Protein 8WP5 (pdb70)

Organism: Lycium barbarum (NCBI:txid112863)

Nearest PDB structures (foldseek):
  8wp5-assembly1_A  TM=1.002E+00  e=4.273E-101  Lycium barbarum
  8w53-assembly2_A  TM=9.275E-01  e=5.964E-59  Lycium barbarum
  8w53-assembly1_B  TM=9.296E-01  e=3.981E-58  Lycium barbarum
  7bv3-assembly1_B  TM=9.279E-01  e=1.756E-50  Siraitia grosvenorii
  7bv3-assembly1_A  TM=9.085E-01  e=4.415E-51  Siraitia grosvenorii

InterPro domains:
  IPR002213 UDP-glucuronosyl/U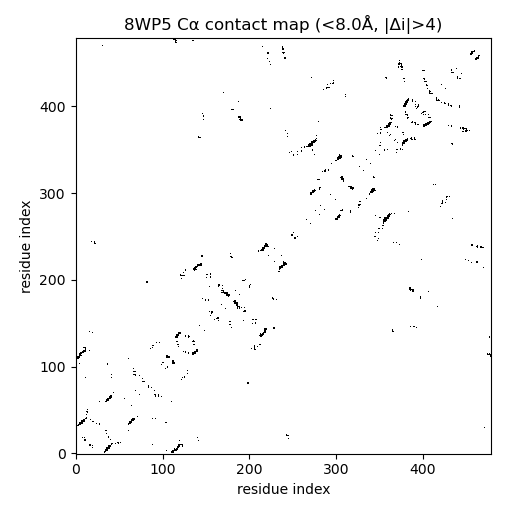DP-glucosyltransferase [PF00201] (250-419)
  IPR002213 UDP-glucuronosyl/UDP-glucosyltransferase [cd03784] (18-489)
  IPR035595 UDP-glycosyltransferase family, conserved site [PS00375] (359-402)
  IPR050481 UDP-glycosyltransferase, plant-type [PTHR48048] (16-488)

Foldseek 3Di:
DAAEEEEEEFQADPVSQVLSVLVQVLLVVQDVRYAYEYEHEYDDPHDPCVVVVVVDDADLRYHYHYQYDDPVQLVVQCPDVQCSRLSRLLSSLVSVLVCVVPVDLPPDPSGHDYFEYEYELSNLVCQVVCVVVPHFYEYEYAAALLVLQVLVQLLCVCPVVVHQLLVLDLAQDFDDTQLFPDTHRSLLFACLSNDPDPNSVSSSVSSVSNQRGQEYEYQAFCVQRVRSQVSDPGPHYQDQDVRADLPCLDVDCPVVCVVLVLLVPADFLFEAEADEDWADAADLVQLAQQLVLVVVLPTAYEHAHFAHAPLVDHDGTHHDPDCVVRYDPCSVVVCVPRYHYHHDHSLLSVLQRRRHAEYEYLQDPNSVRSNLLNLHAYEHDHEHDRSLVSRCCCVVPRLQYFYLDSSYYHDSNVDHPDRHRGSVSVNVRVCLRSPDPCVSVSSVVSVVSNVLNVQQNDPVHRSVVSSVVVVVVSVVSRD

Solvent-accessible surface area: 21083 Å² total; per-residue (Å²): 167,92,38,0,0,0,0,3,0,7,1,9,12,51,36,58,3,46,14,4,9,26,0,0,79,51,0,15,134,67,13,128,100,0,1,0,1,0,0,5,2,33,47,78,126,30,140,30,1,88,82,53,27,90,85,39,96,71,53,131,74,6,62,32,17,69,12,43,29,86,120,174,58,19,69,56,41,137,153,72,177,71,15,87,46,47,41,9,1,85,21,0,52,65,90,0,92,57,6,13,117,113,64,13,24,41,173,61,82,68,109,0,137,22,1,0,0,4,1,10,14,78,0,7,16,0,11,66,4,0,68,132,57,102,25,41,4,1,0,8,2,24,14,1,0,0,8,0,2,0,2,35,34,0,11,29,20,26,76,130,118,151,61,90,0,49,126,23,80,40,26,113,84,104,13,120,4,72,4,10,107,67,68,0,20,1,70,17,4,0,35,32,0,6,40,84,48,68,44,14,62,58,24,0,64,10,0,57,53,0,88,103,10,84,0,0,1,0,1,0,0,42,74,4,2,72,87,4,21,131,38,17,142,97,15,110,16,15,19,0,0,8,6,22,42,97,186,110,35,35,62,81,95,72,104,10,107,73,17,47,160,47,0,94,120,22,68,132,38,19,0,0,0,1,13,9,18,67,57,5,8,10,47,72,107,0,3,93,38,0,2,86,0,3,70,97,28,64,49,80,2,1,3,8,8,36,111,42,34,91,190,65,185,137,92,90,1,46,67,33,138,66,47,153,96,21,16,34,171,28,1,76,151,134,11,121,48,60,2,91,24,23,9,118,7,13,30,31,37,0,1,52,22,93,1,7,2,0,1,1,0,10,0,13,9,68,10,0,1,23,0,1,21,55,12,6,0,0,0,0,2,0,1,40,53,24,5,1,0,1,0,5,2,0,27,106,20,34,20,3,2,6,62,6,59,1,8,7,14,44,62,104,138,79,94,37,75,36,123,58,0,41,4,138,55,1,13,41,2,0,137,84,1,18,30,105,54,86,103,16,102,28,10,95,87,0,77,84,15,99,121,91,3,58,50,2,52,133,142,74,9,35,1,60,54,11,4,18,99,2,2,97,35,1,24,64,45,45,126

Structure (mmCIF, N/CA/C/O backbone):
data_8WP5
#
_entry.id   8WP5
#
_cell.length_a   122.240
_cell.length_b   122.240
_cell.length_c   81.520
_cell.angle_alpha   90.000
_cell.angle_beta   90.000
_cell.angle_gamma   90.000
#
_symmetry.space_group_name_H-M   'P 43 21 2'
#
loop_
_entity.id
_entity.type
_entity.pdbx_description
1 polymer Glycosyltransferase
2 non-polymer "URIDINE-5'-DIPHOSPHATE"
3 non-polymer 'CHLORIDE ION'
4 water water
#
loop_
_atom_site.group_PDB
_atom_site.id
_atom_site.type_symbol
_atom_site.label_atom_id
_atom_site.label_alt_id
_atom_site.label_comp_id
_atom_site.label_asym_id
_atom_site.label_entity_id
_atom_site.label_seq_id
_atom_site.pdbx_PDB_ins_code
_atom_site.Cartn_x
_atom_site.Cartn_y
_atom_site.Cartn_z
_atom_site.occupancy
_atom_site.B_iso_or_equiv
_atom_site.auth_seq_id
_atom_site.auth_comp_id
_atom_site.auth_asym_id
_atom_site.auth_atom_id
_atom_site.pdbx_PDB_model_num
ATOM 1 N N . THR A 1 12 ? -19.13815 36.75668 -54.49436 1.000 106.43365 2 THR A N 1
ATOM 2 C CA . THR A 1 12 ? -19.45312 35.84796 -53.39788 1.000 109.89672 2 THR A CA 1
ATOM 3 C C . THR A 1 12 ? -18.99349 36.43934 -52.06810 1.000 110.21296 2 THR A C 1
ATOM 4 O O . THR A 1 12 ? -17.82341 36.33449 -51.70044 1.000 110.17404 2 THR A O 1
ATOM 8 N N . THR A 1 13 ? -19.93053 37.05461 -51.35098 1.000 105.31671 3 THR A N 1
ATOM 9 C CA . THR A 1 13 ? -19.59668 37.81851 -50.15773 1.000 101.68064 3 THR A CA 1
ATOM 10 C C . THR A 1 13 ? -19.11735 36.90923 -49.02783 1.000 101.67323 3 THR A C 1
ATOM 11 O O . THR A 1 13 ? -19.50153 35.74193 -48.92676 1.000 101.79312 3 THR A O 1
ATOM 15 N N . LYS A 1 14 ? -18.25782 37.46635 -48.17473 1.000 94.21519 4 LYS A N 1
ATOM 16 C CA . LYS A 1 14 ? -17.67115 36.75146 -47.04685 1.000 91.43730 4 LYS A CA 1
ATOM 17 C C . LYS A 1 14 ? -18.08320 37.37675 -45.72023 1.000 89.81971 4 LYS A C 1
ATOM 18 O O . LYS A 1 14 ? -19.06454 38.12576 -45.65274 1.000 93.61538 4 LYS A O 1
ATOM 24 N N . ALA A 1 15 ? -17.32091 37.09342 -44.66615 1.000 83.43650 5 ALA A N 1
ATOM 25 C CA . ALA A 1 15 ? -17.57625 37.63633 -43.33931 1.000 81.62730 5 ALA A CA 1
ATOM 26 C C . ALA A 1 15 ? -16.26128 38.06343 -42.70462 1.000 75.25765 5 ALA A C 1
ATOM 27 O O . ALA A 1 15 ? -15.31125 37.27698 -42.65364 1.000 71.27846 5 ALA A O 1
ATOM 29 N N . GLU A 1 16 ? -16.20878 39.30235 -42.22133 1.000 72.57415 6 GLU A N 1
ATOM 30 C CA . GLU A 1 16 ? -15.02357 39.83317 -41.56168 1.000 75.57984 6 GLU A CA 1
ATOM 31 C C . GLU A 1 16 ? -15.24149 39.84814 -40.05418 1.000 75.75769 6 GLU A C 1
ATOM 32 O O . GLU A 1 16 ? -16.30695 40.25686 -39.57976 1.000 66.57410 6 GLU A O 1
ATOM 38 N N . LEU A 1 17 ? -14.23444 39.40155 -39.30882 1.000 69.88833 7 LEU A N 1
ATOM 39 C CA . LEU A 1 17 ? -14.23843 39.45692 -37.85398 1.000 70.10585 7 LEU A CA 1
ATOM 40 C C . LEU A 1 17 ? -13.19039 40.45867 -37.39078 1.000 65.31398 7 LEU A C 1
ATOM 41 O O . LEU A 1 17 ? -12.02813 40.38344 -37.80430 1.000 67.58269 7 LEU A O 1
ATOM 46 N N . VAL A 1 18 ? -13.60296 41.39386 -36.54136 1.000 63.60815 8 VAL A N 1
ATOM 47 C CA . VAL A 1 18 ? -12.72356 42.43620 -36.02452 1.000 67.31732 8 VAL A CA 1
ATOM 48 C C . VAL A 1 18 ? -12.18470 41.94737 -34.68543 1.000 64.05305 8 VAL A C 1
ATOM 49 O O . VAL A 1 18 ? -12.86290 42.03314 -33.65755 1.000 64.48107 8 VAL A O 1
ATOM 53 N N . PHE A 1 19 ? -10.95809 41.43360 -34.69682 1.000 59.95918 9 PHE A N 1
ATOM 54 C CA . PHE A 1 19 ? -10.31151 40.97868 -33.47419 1.000 59.05782 9 PHE A CA 1
ATOM 55 C C . PHE A 1 19 ? -9.68180 42.16118 -32.74942 1.000 58.42450 9 PHE A C 1
ATOM 56 O O . PHE A 1 19 ? -8.87369 42.89593 -33.32643 1.000 63.19422 9 PHE A O 1
ATOM 64 N N . ILE A 1 20 ? -10.05640 42.34687 -31.48781 1.000 51.78014 10 ILE A N 1
ATOM 65 C CA . ILE A 1 20 ? -9.47813 43.40230 -30.66019 1.000 49.05315 10 ILE A CA 1
ATOM 66 C C . ILE A 1 20 ? -8.88899 42.76683 -29.40627 1.000 49.36392 10 ILE A C 1
ATOM 67 O O . ILE A 1 20 ? -9.57384 42.67033 -28.37706 1.000 50.38251 10 ILE A O 1
ATOM 72 N N . PRO A 1 21 ? -7.64399 42.30413 -29.44702 1.000 53.02864 11 PRO A N 1
ATOM 73 C CA . PRO A 1 21 ? -7.02001 41.76178 -28.23901 1.000 57.42160 11 PRO A CA 1
ATOM 74 C C . PRO A 1 21 ? -6.57721 42.86957 -27.29855 1.000 54.55383 11 PRO A C 1
ATOM 75 O O . PRO A 1 21 ? -6.31700 44.00309 -27.70861 1.000 51.87887 11 PRO A O 1
ATOM 79 N N . SER A 1 22 ? -6.50817 42.52789 -26.01702 1.000 58.38122 12 SER A N 1
ATOM 80 C CA . SER A 1 22 ? -5.95424 43.45681 -25.04650 1.000 58.65456 12 SER A CA 1
ATOM 81 C C . SER A 1 22 ? -4.48962 43.72399 -25.38662 1.000 69.20755 12 SER A C 1
ATOM 82 O O . SER A 1 22 ? -3.78987 42.82162 -25.86230 1.000 65.95338 12 SER A O 1
ATOM 85 N N . PRO A 1 23 ? -3.99815 44.94438 -25.17383 1.000 66.09728 13 PRO A N 1
ATOM 86 C CA . PRO A 1 23 ? -2.65196 45.28630 -25.64633 1.000 69.44277 13 PRO A CA 1
ATOM 87 C C . PRO A 1 23 ? -1.58001 44.43363 -24.98463 1.000 71.31771 13 PRO A C 1
ATOM 88 O O . PRO A 1 23 ? -1.70580 44.01372 -23.83208 1.000 71.23665 13 PRO A O 1
ATOM 92 N N . GLY A 1 24 ? -0.51855 44.17097 -25.74221 1.000 67.67305 14 GLY A N 1
ATOM 93 C CA . GLY A 1 24 ? 0.57561 43.35668 -25.25627 1.000 65.06971 14 GLY A CA 1
ATOM 94 C C . GLY A 1 24 ? 0.79423 42.10006 -26.07218 1.000 73.22919 14 GLY A C 1
ATOM 95 O O . GLY A 1 24 ? -0.16472 41.42908 -26.46625 1.000 74.84916 14 GLY A O 1
ATOM 96 N N . ALA A 1 25 ? 2.05640 41.77779 -26.33872 1.000 68.29778 15 ALA A N 1
ATOM 97 C CA . ALA A 1 25 ? 2.38431 40.53828 -27.02291 1.000 63.33914 15 ALA A CA 1
ATOM 98 C C . ALA A 1 25 ? 2.07793 39.36347 -26.10713 1.000 64.03904 15 ALA A C 1
ATOM 99 O O . ALA A 1 25 ? 2.33415 39.41215 -24.90108 1.000 70.22740 15 ALA A O 1
ATOM 101 N N . GLY A 1 26 ? 1.52127 38.30620 -26.68501 1.000 63.06061 16 GLY A N 1
ATOM 102 C CA . GLY A 1 26 ? 0.93543 37.24277 -25.89588 1.000 68.80854 16 GLY A CA 1
ATOM 103 C C . GLY A 1 26 ? -0.56301 37.22307 -26.10518 1.000 64.83148 16 GLY A C 1
ATOM 104 O O . GLY A 1 26 ? -1.11327 36.24448 -26.61759 1.000 74.57214 16 GLY A O 1
ATOM 105 N N . HIS A 1 27 ? -1.23598 38.30839 -25.71266 1.000 65.14943 17 HIS A N 1
ATOM 106 C CA . HIS A 1 27 ? -2.61913 38.49973 -26.13313 1.000 68.25756 17 HIS A CA 1
ATOM 107 C C . HIS A 1 27 ? -2.70320 38.64290 -27.64641 1.000 64.85630 17 HIS A C 1
ATOM 108 O O . HIS A 1 27 ? -3.57167 38.04213 -28.29025 1.000 67.01450 17 HIS A O 1
ATOM 115 N N . LEU A 1 28 ? -1.79911 39.43235 -28.23185 1.000 62.06083 18 LEU A N 1
ATOM 116 C CA . LEU A 1 28 ? -1.79239 39.60762 -29.67968 1.000 61.99872 18 LEU A CA 1
ATOM 117 C C . LEU A 1 28 ? -1.45370 38.30515 -30.39280 1.000 61.81941 18 LEU A C 1
ATOM 118 O O . LEU A 1 28 ? -2.05496 37.97931 -31.42237 1.000 60.51545 18 LEU A O 1
ATOM 123 N N . ILE A 1 29 ? -0.49571 37.54421 -29.85909 1.000 60.19537 19 ILE A N 1
ATOM 124 C CA . ILE A 1 29 ? -0.09147 36.30048 -30.50807 1.000 60.31977 19 ILE A CA 1
ATOM 125 C C . ILE A 1 29 ? -1.19588 35.25529 -30.40161 1.000 60.04246 19 ILE A C 1
ATOM 126 O O . ILE A 1 29 ? -1.43438 34.48690 -31.34164 1.000 54.11435 19 ILE A O 1
ATOM 131 N N . SER A 1 30 ? -1.88692 35.20677 -29.25971 1.000 61.60434 20 SER A N 1
ATOM 132 C CA . SER A 1 30 ? -3.00172 34.27579 -29.11422 1.000 59.45342 20 SER A CA 1
ATOM 133 C C . SER A 1 30 ? -4.15340 34.64792 -30.04032 1.000 59.96481 20 SER A C 1
ATOM 134 O O . SER A 1 30 ? -4.81090 33.76687 -30.60674 1.000 51.23720 20 SER A O 1
ATOM 137 N N . ALA A 1 31 ? -4.40859 35.94845 -30.21037 1.000 53.82269 21 ALA A N 1
ATOM 138 C CA . ALA A 1 31 ? -5.47050 36.38298 -31.11244 1.000 55.64820 21 ALA A CA 1
ATOM 139 C C . ALA A 1 31 ? -5.16002 36.00378 -32.55472 1.000 55.62018 21 ALA A C 1
ATOM 140 O O . ALA A 1 31 ? -6.06337 35.64465 -33.31853 1.000 60.06543 21 ALA A O 1
ATOM 142 N N . ILE A 1 32 ? -3.88693 36.07808 -32.94650 1.000 50.74921 22 ILE A N 1
ATOM 143 C CA . ILE A 1 32 ? -3.50847 35.71383 -34.30782 1.000 50.96633 22 ILE A CA 1
ATOM 144 C C . ILE A 1 32 ? -3.57431 34.20263 -34.49451 1.000 55.97361 22 ILE A C 1
ATOM 145 O O . ILE A 1 32 ? -3.94417 33.71181 -35.56851 1.000 55.46743 22 ILE A O 1
ATOM 150 N N . GLU A 1 33 ? -3.22700 33.44182 -33.45289 1.000 54.50692 23 GLU A N 1
ATOM 151 C CA . GLU A 1 33 ? -3.26028 31.98500 -33.54935 1.000 63.62408 23 GLU A CA 1
ATOM 152 C C . GLU A 1 33 ? -4.67328 31.48344 -33.82053 1.000 59.08466 23 GLU A C 1
ATOM 153 O O . GLU A 1 33 ? -4.89533 30.67861 -34.73272 1.000 57.48184 23 GLU A O 1
ATOM 159 N N . ILE A 1 34 ? -5.64581 31.95113 -33.03478 1.000 59.32772 24 ILE A N 1
ATOM 160 C CA . ILE A 1 34 ? -7.02734 31.53753 -33.25306 1.000 62.60606 24 ILE A CA 1
ATOM 161 C C . ILE A 1 34 ? -7.56594 32.12531 -34.55190 1.000 63.39817 24 ILE A C 1
ATOM 162 O O . ILE A 1 34 ? -8.44477 31.53363 -35.19200 1.000 63.81840 24 ILE A O 1
ATOM 167 N N . ALA A 1 35 ? -7.04444 33.28066 -34.97379 1.000 56.12739 25 ALA A N 1
ATOM 168 C CA . ALA A 1 35 ? -7.48301 33.87069 -36.23408 1.000 59.96213 25 ALA A CA 1
ATOM 169 C C . ALA A 1 35 ? -7.09951 32.99102 -37.41662 1.000 61.54662 25 ALA A C 1
ATOM 170 O O . ALA A 1 35 ? -7.91380 32.75997 -38.31794 1.000 60.51189 25 ALA A O 1
ATOM 172 N N . LYS A 1 36 ? -5.86370 32.48528 -37.42805 1.000 58.91076 26 LYS A N 1
ATOM 173 C CA . LYS A 1 36 ? -5.43127 31.62005 -38.51983 1.000 57.15077 26 LYS A CA 1
ATOM 174 C C . LYS A 1 36 ? -6.14074 30.27288 -38.48626 1.000 61.65170 26 LYS A C 1
ATOM 175 O O . LYS A 1 36 ? -6.32109 29.64490 -39.53580 1.000 65.88835 26 LYS A O 1
ATOM 181 N N . LEU A 1 37 ? -6.54280 29.81075 -37.29922 1.000 62.67060 27 LEU A N 1
ATOM 182 C CA . LEU A 1 37 ? -7.32105 28.57918 -37.21422 1.000 58.11638 27 LEU A CA 1
ATOM 183 C C . LEU A 1 37 ? -8.65968 28.73061 -37.92333 1.000 59.41435 27 LEU A C 1
ATOM 184 O O . LEU A 1 37 ? -9.13759 27.79423 -38.57422 1.000 63.61572 27 LEU A O 1
ATOM 189 N N . ILE A 1 38 ? -9.27715 29.90770 -37.81077 1.000 59.37718 28 ILE A N 1
ATOM 190 C CA . ILE A 1 38 ? -10.54237 30.15486 -38.49294 1.000 63.26215 28 ILE A CA 1
ATOM 191 C C . ILE A 1 38 ? -10.32027 30.30540 -39.99280 1.000 66.58963 28 ILE A C 1
ATOM 192 O O . ILE A 1 38 ? -11.08945 29.77601 -40.80450 1.000 65.15530 28 ILE A O 1
ATOM 197 N N . LEU A 1 39 ? -9.26197 31.02001 -40.38526 1.000 64.14488 29 LEU A N 1
ATOM 198 C CA . LEU A 1 39 ? -9.01115 31.25965 -41.80341 1.000 64.67506 29 LEU A CA 1
ATOM 199 C C . LEU A 1 39 ? -8.66746 29.96820 -42.53664 1.000 66.84368 29 LEU A C 1
ATOM 200 O O . LEU A 1 39 ? -9.13210 29.74491 -43.66062 1.000 64.95651 29 LEU A O 1
ATOM 205 N N . ASN A 1 40 ? -7.85681 29.10652 -41.92101 1.000 64.11534 30 ASN A N 1
ATOM 206 C CA . ASN A 1 40 ? -7.47712 27.84541 -42.54482 1.000 65.20234 30 ASN A CA 1
ATOM 207 C C . ASN A 1 40 ? -8.59018 26.80760 -42.51225 1.000 65.76890 30 ASN A C 1
ATOM 208 O O . ASN A 1 40 ? -8.44541 25.74866 -43.13264 1.000 74.92207 30 ASN A O 1
ATOM 213 N N . ARG A 1 41 ? -9.68721 27.08142 -41.80961 1.000 67.96221 31 ARG A N 1
ATOM 214 C CA . ARG A 1 41 ? -10.81659 26.16480 -41.73577 1.000 67.38369 31 ARG A CA 1
ATOM 215 C C . ARG A 1 41 ? -11.94441 26.52638 -42.69193 1.000 69.28304 31 ARG A C 1
ATOM 216 O O . ARG A 1 41 ? -12.59300 25.62583 -43.23596 1.000 67.28179 31 ARG A O 1
ATOM 224 N N . ASP A 1 42 ? -12.18348 27.81602 -42.92499 1.000 71.44986 32 ASP A N 1
ATOM 225 C CA . ASP A 1 42 ? -13.30005 28.26313 -43.75095 1.000 72.91092 32 ASP A CA 1
ATOM 226 C C . ASP A 1 42 ? -12.81655 29.34743 -44.70042 1.000 73.41213 32 ASP A C 1
ATOM 227 O O . ASP A 1 42 ? -12.28626 30.37186 -44.25964 1.000 73.73511 32 ASP A O 1
ATOM 232 N N . GLU A 1 43 ? -13.01729 29.12426 -46.00098 1.000 77.74933 33 GLU A N 1
ATOM 233 C CA . GLU A 1 43 ? -12.56470 30.06839 -47.01546 1.000 77.07745 33 GLU A CA 1
ATOM 234 C C . GLU A 1 43 ? -13.35451 31.37098 -47.00215 1.000 72.73630 33 GLU A C 1
ATOM 235 O O . GLU A 1 43 ? -12.88071 32.37284 -47.54862 1.000 73.64986 33 GLU A O 1
ATOM 241 N N . ARG A 1 44 ? -14.53977 31.38480 -46.38955 1.000 68.03846 34 ARG A N 1
ATOM 242 C CA . ARG A 1 44 ? -15.45341 32.51792 -46.47492 1.000 72.68545 34 ARG A CA 1
ATOM 243 C C . ARG A 1 44 ? -15.26459 33.52763 -45.35055 1.000 69.39126 34 ARG A C 1
ATOM 244 O O . ARG A 1 44 ? -16.23736 34.17696 -44.94416 1.000 70.08168 34 ARG A O 1
ATOM 252 N N . LEU A 1 45 ? -14.04727 33.69278 -44.83840 1.000 72.02883 35 LEU A N 1
ATOM 253 C CA . LEU A 1 45 ? -13.82716 34.60322 -43.72487 1.000 72.90150 35 LEU A CA 1
ATOM 254 C C . LEU A 1 45 ? -12.51434 35.35235 -43.88594 1.000 69.60399 35 LEU A C 1
ATOM 255 O O . LEU A 1 45 ? -11.50895 34.78481 -44.32223 1.000 68.07402 35 LEU A O 1
ATOM 260 N N . CYS A 1 46 ? -12.54529 36.63511 -43.53690 1.000 66.40955 36 CYS A N 1
ATOM 261 C CA . CYS A 1 46 ? -11.36245 37.46062 -43.36201 1.000 72.47973 36 CYS A CA 1
ATOM 262 C C . CYS A 1 46 ? -11.37455 38.02062 -41.94591 1.000 67.34445 36 CYS A C 1
ATOM 263 O O . CYS A 1 46 ? -12.41343 38.05084 -41.28132 1.000 65.81483 36 CYS A O 1
ATOM 266 N N . ILE A 1 47 ? -10.21005 38.45732 -41.47560 1.000 65.84746 37 ILE A N 1
ATOM 267 C CA . ILE A 1 47 ? -10.06480 38.91817 -40.09936 1.000 64.37013 37 ILE A CA 1
ATOM 268 C C . ILE A 1 47 ? -9.17167 40.15041 -40.07384 1.000 64.78191 37 ILE A C 1
ATOM 269 O O . ILE A 1 47 ? -8.14235 40.20161 -40.75519 1.000 64.71376 37 ILE A O 1
ATOM 274 N N . SER A 1 48 ? -9.57668 41.14889 -39.29143 1.000 59.17357 38 SER A N 1
ATOM 275 C CA . SER A 1 48 ? -8.78669 42.35020 -39.05526 1.000 68.34594 38 SER A CA 1
ATOM 276 C C . SER A 1 48 ? -8.42330 42.40585 -37.57962 1.000 66.67613 38 SER A C 1
ATOM 277 O O . SER A 1 48 ? -9.30993 42.48382 -36.72253 1.000 66.14489 38 SER A O 1
ATOM 280 N N . VAL A 1 49 ? -7.12898 42.36363 -37.28409 1.000 57.92166 39 VAL A N 1
ATOM 281 C CA . VAL A 1 49 ? -6.63575 42.43508 -35.91388 1.000 60.91494 39 VAL A CA 1
ATOM 282 C C . VAL A 1 49 ? -6.26157 43.87961 -35.62177 1.000 62.53387 39 VAL A C 1
ATOM 283 O O . VAL A 1 49 ? -5.45438 44.47849 -36.34251 1.000 69.00096 39 VAL A O 1
ATOM 287 N N . LEU A 1 50 ? -6.84428 44.44030 -34.56905 1.000 58.04717 40 LEU A N 1
ATOM 288 C CA . LEU A 1 50 ? -6.59860 45.82334 -34.18341 1.000 63.05689 40 LEU A CA 1
ATOM 289 C C . LEU A 1 50 ? -5.61941 45.83163 -33.01629 1.000 63.63516 40 LEU A C 1
ATOM 290 O O . LEU A 1 50 ? -5.92902 45.31490 -31.93753 1.000 64.01793 40 LEU A O 1
ATOM 295 N N . ILE A 1 51 ? -4.44320 46.41233 -33.23398 1.000 68.31916 41 ILE A N 1
ATOM 296 C CA . ILE A 1 51 ? -3.36857 46.40264 -32.24922 1.000 67.03933 41 ILE A CA 1
ATOM 297 C C . ILE A 1 51 ? -3.38233 47.71358 -31.47987 1.000 64.69751 41 ILE A C 1
ATOM 298 O O . ILE A 1 51 ? -3.40596 48.79733 -32.07825 1.000 60.12417 41 ILE A O 1
ATOM 303 N N . MET A 1 52 ? -3.37018 47.61167 -30.15541 1.000 69.71459 42 MET A N 1
ATOM 304 C CA . MET A 1 52 ? -3.16346 48.74522 -29.26915 1.000 67.14205 42 MET A CA 1
ATOM 305 C C . MET A 1 52 ? -1.80128 48.59343 -28.60564 1.000 74.19284 42 MET A C 1
ATOM 306 O O . MET A 1 52 ? -1.46872 47.51667 -28.09948 1.000 73.51973 42 MET A O 1
ATOM 311 N N . LYS A 1 53 ? -1.01542 49.66662 -28.62876 1.000 79.97341 43 LYS A N 1
ATOM 312 C CA . LYS A 1 53 ? 0.37393 49.66483 -28.19694 1.000 75.92246 43 LYS A CA 1
ATOM 313 C C . LYS A 1 53 ? 0.53990 50.60214 -27.01240 1.000 79.21791 43 LYS A C 1
ATOM 314 O O . LYS A 1 53 ? 0.15605 51.77391 -27.08344 1.000 79.17295 43 LYS A O 1
ATOM 320 N N . LEU A 1 54 ? 1.12509 50.09117 -25.93966 1.000 77.46672 44 LEU A N 1
ATOM 321 C CA . LEU A 1 54 ? 1.48648 50.90927 -24.79775 1.000 81.24882 44 LEU A CA 1
ATOM 322 C C . LEU A 1 54 ? 2.84398 51.56694 -25.04646 1.000 84.01873 44 LEU A C 1
ATOM 323 O O . LEU A 1 54 ? 3.60317 51.12826 -25.91380 1.000 79.89644 44 LEU A O 1
ATOM 328 N N . PRO A 1 55 ? 3.17211 52.63606 -24.31007 1.000 90.20127 45 PRO A N 1
ATOM 329 C CA . PRO A 1 55 ? 4.40712 53.37022 -24.63739 1.000 90.30034 45 PRO A CA 1
ATOM 330 C C . PRO A 1 55 ? 5.67700 52.57780 -24.38127 1.000 85.25322 45 PRO A C 1
ATOM 331 O O . PRO A 1 55 ? 6.59290 52.60123 -25.21352 1.000 81.82297 45 PRO A O 1
ATOM 335 N N . MET A 1 56 ? 5.75970 51.87134 -23.25532 1.000 84.28220 46 MET A N 1
ATOM 336 C CA . MET A 1 56 ? 6.98249 51.20265 -22.83565 1.000 85.81100 46 MET A CA 1
ATOM 337 C C . MET A 1 56 ? 7.06674 49.75685 -23.30927 1.000 79.13621 46 MET A C 1
ATOM 338 O O . MET A 1 56 ? 7.85055 48.98129 -22.75072 1.000 78.07138 46 MET A O 1
ATOM 343 N N . ASP A 1 57 ? 6.29171 49.37218 -24.32322 1.000 77.58601 47 ASP A N 1
ATOM 344 C CA . ASP A 1 57 ? 6.16116 47.96059 -24.68023 1.000 77.97023 47 ASP A CA 1
ATOM 345 C C . ASP A 1 57 ? 7.05833 47.62792 -25.86882 1.000 71.17719 47 ASP A C 1
ATOM 346 O O . ASP A 1 57 ? 6.62162 47.52347 -27.01522 1.000 68.02204 47 ASP A O 1
ATOM 351 N N . PHE A 1 58 ? 8.33716 47.43990 -25.56897 1.000 66.72843 48 PHE A N 1
ATOM 352 C CA . PHE A 1 58 ? 9.23304 46.78382 -26.50617 1.000 67.02645 48 PHE A CA 1
ATOM 353 C C . PHE A 1 58 ? 8.92964 45.29435 -26.49555 1.000 72.34834 48 PHE A C 1
ATOM 354 O O . PHE A 1 58 ? 8.72883 44.69392 -25.43644 1.000 76.50293 48 PHE A O 1
ATOM 362 N N . GLY A 1 59 ? 8.86501 44.70405 -27.68041 1.000 68.46636 49 GLY A N 1
ATOM 363 C CA . GLY A 1 59 ? 8.32104 43.36934 -27.80782 1.000 62.71709 49 GLY A CA 1
ATOM 364 C C . GLY A 1 59 ? 7.13170 43.38612 -28.74110 1.000 59.98912 49 GLY A C 1
ATOM 365 O O . GLY A 1 59 ? 7.19420 42.81082 -29.82919 1.000 66.09716 49 GLY A O 1
ATOM 366 N N . VAL A 1 60 ? 6.04388 44.04808 -28.33481 1.000 64.74535 50 VAL A N 1
ATOM 367 C CA . VAL A 1 60 ? 4.95425 44.31597 -29.27136 1.000 64.70515 50 VAL A CA 1
ATOM 368 C C . VAL A 1 60 ? 5.47511 45.11622 -30.45369 1.000 63.12090 50 VAL A C 1
ATOM 369 O O . VAL A 1 60 ? 5.23645 44.76949 -31.61556 1.000 61.16510 50 VAL A O 1
ATOM 373 N N . GLN A 1 61 ? 6.19535 46.20392 -30.16976 1.000 57.84015 51 GLN A N 1
ATOM 374 C CA . GLN A 1 61 ? 6.85864 46.95461 -31.22928 1.000 66.29901 51 GLN A CA 1
ATOM 375 C C . GLN A 1 61 ? 7.77134 46.04744 -32.04259 1.000 65.47995 51 GLN A C 1
ATOM 376 O O . GLN A 1 61 ? 7.75881 46.07821 -33.27853 1.000 68.59436 51 GLN A O 1
ATOM 382 N N . SER A 1 62 ? 8.56471 45.21987 -31.35882 1.000 57.72392 52 SER A N 1
ATOM 383 C CA . SER A 1 62 ? 9.41907 44.26671 -32.05754 1.000 59.89641 52 SER A CA 1
ATOM 384 C C . SER A 1 62 ? 8.59158 43.25027 -32.83505 1.000 60.73389 52 SER A C 1
ATOM 385 O O . SER A 1 62 ? 8.91992 42.91714 -33.97974 1.000 63.59922 52 SER A O 1
ATOM 388 N N . TYR A 1 63 ? 7.50585 42.75525 -32.23585 1.000 64.13986 53 TYR A N 1
ATOM 389 C CA . TYR A 1 63 ? 6.71130 41.71709 -32.88459 1.000 62.84090 53 TYR A CA 1
ATOM 390 C C . TYR A 1 63 ? 5.83165 42.28045 -33.99593 1.000 64.30437 53 TYR A C 1
ATOM 391 O O . TYR A 1 63 ? 5.63187 41.61911 -35.02080 1.000 66.35725 53 TYR A O 1
ATOM 400 N N . VAL A 1 64 ? 5.29104 43.48873 -33.81241 1.000 64.66241 54 VAL A N 1
ATOM 401 C CA . VAL A 1 64 ? 4.41700 44.07283 -34.82906 1.000 68.53729 54 VAL A CA 1
ATOM 402 C C . VAL A 1 64 ? 5.18396 44.30080 -36.12636 1.000 66.68879 54 VAL A C 1
ATOM 403 O O . VAL A 1 64 ? 4.65929 44.07266 -37.22390 1.000 68.56495 54 VAL A O 1
ATOM 407 N N . ALA A 1 65 ? 6.44390 44.73333 -36.02225 1.000 65.35426 55 ALA A N 1
ATOM 408 C CA . ALA A 1 65 ? 7.23974 45.00040 -37.21684 1.000 70.52877 55 ALA A CA 1
ATOM 409 C C . ALA A 1 65 ? 7.41615 43.75386 -38.07575 1.000 69.14885 55 ALA A C 1
ATOM 410 O O . ALA A 1 65 ? 7.60105 43.86168 -39.29339 1.000 68.19378 55 ALA A O 1
ATOM 412 N N . SER A 1 66 ? 7.35679 42.56970 -37.46950 1.000 68.54361 56 SER A N 1
ATOM 413 C CA . SER A 1 66 ? 7.52714 41.31740 -38.19557 1.000 66.15531 56 SER A CA 1
ATOM 414 C C . SER A 1 66 ? 6.25267 40.83814 -38.87920 1.000 70.53672 56 SER A C 1
ATOM 415 O O . SER A 1 66 ? 6.29108 39.81493 -39.57145 1.000 70.78181 56 SER A O 1
ATOM 418 N N . LEU A 1 67 ? 5.13785 41.54580 -38.71673 1.000 68.55927 57 LEU A N 1
ATOM 419 C CA . LEU A 1 67 ? 3.84522 41.05134 -39.17486 1.000 73.17825 57 LEU A CA 1
ATOM 420 C C . LEU A 1 67 ? 3.69104 41.26302 -40.67620 1.000 74.25574 57 LEU A C 1
ATOM 421 O O . LEU A 1 67 ? 3.76930 42.39582 -41.16452 1.000 73.96676 57 LEU A O 1
ATOM 426 N N . SER A 1 68 ? 3.46703 40.17119 -41.40212 1.000 83.25868 58 SER A N 1
ATOM 427 C CA . SER A 1 68 ? 3.16329 40.21196 -42.82596 1.000 82.55140 58 SER A CA 1
ATOM 428 C C . SER A 1 68 ? 1.66017 40.03608 -43.00292 1.000 83.37398 58 SER A C 1
ATOM 429 O O . SER A 1 68 ? 1.10552 38.99560 -42.63185 1.000 87.17623 58 SER A O 1
ATOM 432 N N . SER A 1 69 ? 1.00609 41.05112 -43.56192 1.000 75.65944 59 SER A N 1
ATOM 433 C CA . SER A 1 69 ? -0.44403 41.02772 -43.72537 1.000 76.77760 59 SER A CA 1
ATOM 434 C C . SER A 1 69 ? -0.82482 40.02162 -44.80532 1.000 82.49016 59 SER A C 1
ATOM 435 O O . SER A 1 69 ? -0.55946 40.24008 -45.99181 1.000 82.94677 59 SER A O 1
ATOM 438 N N . SER A 1 70 ? -1.44613 38.91801 -44.39298 1.000 83.74179 60 SER A N 1
ATOM 439 C CA . SER A 1 70 ? -1.93061 37.91711 -45.32688 1.000 84.24004 60 SER A CA 1
ATOM 440 C C . SER A 1 70 ? -3.04173 38.50521 -46.19731 1.000 84.53922 60 SER A C 1
ATOM 441 O O . SER A 1 70 ? -3.68128 39.49010 -45.81987 1.000 75.94521 60 SER A O 1
ATOM 444 N N . PRO A 1 71 ? -3.27196 37.93265 -47.38357 1.000 88.20053 61 PRO A N 1
ATOM 445 C CA . PRO A 1 71 ? -4.37026 38.42478 -48.23431 1.000 83.25983 61 PRO A CA 1
ATOM 446 C C . PRO A 1 71 ? -5.72665 38.45466 -47.54707 1.000 85.28879 61 PRO A C 1
ATOM 447 O O . PRO A 1 71 ? -6.53518 39.34611 -47.83531 1.000 76.48130 61 PRO A O 1
ATOM 451 N N . ARG A 1 72 ? -6.00451 37.51160 -46.64537 1.000 83.69082 62 ARG A N 1
ATOM 452 C CA . ARG A 1 72 ? -7.26448 37.47266 -45.91341 1.000 72.08053 62 ARG A CA 1
ATOM 453 C C . ARG A 1 72 ? -7.09066 37.84346 -44.44488 1.000 75.17349 62 ARG A C 1
ATOM 454 O O . ARG A 1 72 ? -7.90819 37.44749 -43.60782 1.000 77.28657 62 ARG A O 1
ATOM 462 N N . LEU A 1 73 ? -6.04448 38.59783 -44.11502 1.000 75.20354 63 LEU A N 1
ATOM 463 C CA . LEU A 1 73 ? -5.73251 38.89886 -42.71962 1.000 75.02635 63 LEU A CA 1
ATOM 464 C C . LEU A 1 73 ? -4.93992 40.19803 -42.68661 1.000 69.98868 63 LEU A C 1
ATOM 465 O O . LEU A 1 73 ? -3.78374 40.22567 -43.11839 1.000 70.15102 63 LEU A O 1
ATOM 470 N N . GLN A 1 74 ? -5.55306 41.26160 -42.17674 1.000 67.15246 64 GLN A N 1
ATOM 471 C CA . GLN A 1 74 ? -4.93890 42.58255 -42.14786 1.000 73.12806 64 GLN A CA 1
ATOM 472 C C . GLN A 1 74 ? -4.69088 42.99446 -40.70305 1.000 73.33573 64 GLN A C 1
ATOM 473 O O . GLN A 1 74 ? -5.62098 43.01268 -39.88922 1.000 76.14224 64 GLN A O 1
ATOM 479 N N . PHE A 1 75 ? -3.43964 43.32161 -40.39039 1.000 68.40668 65 PHE A N 1
ATOM 480 C CA . PHE A 1 75 ? -3.07075 43.84123 -39.07855 1.000 70.53537 65 PHE A CA 1
ATOM 481 C C . PHE A 1 75 ? -3.08757 45.36277 -39.15097 1.000 71.76857 65 PHE A C 1
ATOM 482 O O . PHE A 1 75 ? -2.24687 45.96829 -39.82345 1.000 73.72305 65 PHE A O 1
ATOM 490 N N . VAL A 1 76 ? -4.04944 45.98125 -38.47228 1.000 74.20024 66 VAL A N 1
ATOM 491 C CA . VAL A 1 76 ? -4.19780 47.43209 -38.45697 1.000 72.27922 66 VAL A CA 1
ATOM 492 C C . VAL A 1 76 ? -3.79771 47.94254 -37.08277 1.000 73.76624 66 VAL A C 1
ATOM 493 O O . VAL A 1 76 ? -4.18421 47.36183 -36.06116 1.000 75.58793 66 VAL A O 1
ATOM 497 N N . ASP A 1 77 ? -3.03145 49.02948 -37.05943 1.000 76.30649 67 ASP A N 1
ATOM 498 C CA . ASP A 1 77 ? -2.58195 49.65153 -35.82297 1.000 72.90738 67 ASP A CA 1
ATOM 499 C C . ASP A 1 77 ? -3.40543 50.91658 -35.59471 1.000 73.36653 67 ASP A C 1
ATOM 500 O O . ASP A 1 77 ? -3.47156 51.78843 -36.46873 1.000 72.68698 67 ASP A O 1
ATOM 505 N N . ILE A 1 78 ? -4.04637 51.00099 -34.42886 1.000 73.26962 68 ILE A N 1
ATOM 506 C CA . ILE A 1 78 ? -5.06313 52.00873 -34.16022 1.000 74.28628 68 ILE A CA 1
ATOM 507 C C . ILE A 1 78 ? -4.74367 52.83038 -32.91174 1.000 76.87420 68 ILE A C 1
ATOM 508 O O . ILE A 1 78 ? -5.62947 53.46218 -32.34683 1.000 75.80114 68 ILE A O 1
ATOM 513 N N . THR A 1 79 ? -3.49358 52.84432 -32.47083 1.000 72.31015 69 THR A N 1
ATOM 514 C CA . THR A 1 79 ? -3.21545 53.51551 -31.21471 1.000 79.44944 69 THR A CA 1
ATOM 515 C C . THR A 1 79 ? -3.24225 55.03318 -31.38590 1.000 88.78810 69 THR A C 1
ATOM 516 O O . THR A 1 79 ? -3.00230 55.57354 -32.47056 1.000 81.99456 69 THR A O 1
ATOM 520 N N . LEU A 1 80 ? -3.56929 55.71667 -30.29157 1.000 87.62393 70 LEU A N 1
ATOM 521 C CA . LEU A 1 80 ? -3.65635 57.16604 -30.27258 1.000 92.58866 70 LEU A CA 1
ATOM 522 C C . LEU A 1 80 ? -2.26419 57.78610 -30.27660 1.000 95.15408 70 LEU A C 1
ATOM 523 O O . LEU A 1 80 ? -1.26713 57.15522 -29.90815 1.000 92.62261 70 LEU A O 1
ATOM 528 N N . ASP A 1 81 ? -2.20934 59.04554 -30.70049 1.000 99.53807 71 ASP A N 1
ATOM 529 C CA . ASP A 1 81 ? -0.98933 59.82966 -30.57999 1.000 101.17017 71 ASP A CA 1
ATOM 530 C C . ASP A 1 81 ? -0.54104 59.89722 -29.12331 1.000 101.83044 71 ASP A C 1
ATOM 531 O O . ASP A 1 81 ? -1.35013 59.80539 -28.19531 1.000 100.89236 71 ASP A O 1
ATOM 536 N N . GLU A 1 82 ? 0.76815 60.07409 -28.92519 1.000 98.53642 72 GLU A N 1
ATOM 537 C CA . GLU A 1 82 ? 1.31506 60.05346 -27.57109 1.000 100.02232 72 GLU A CA 1
ATOM 538 C C . GLU A 1 82 ? 0.77662 61.19057 -26.70623 1.000 101.37733 72 GLU A C 1
ATOM 539 O O . GLU A 1 82 ? 0.77647 61.06476 -25.47815 1.000 99.27014 72 GLU A O 1
ATOM 545 N N . LYS A 1 83 ? 0.31360 62.28988 -27.30998 1.000 99.80134 73 LYS A N 1
ATOM 546 C CA . LYS A 1 83 ? -0.33118 63.34203 -26.52857 1.000 100.02097 73 LYS A CA 1
ATOM 547 C C . LYS A 1 83 ? -1.47959 62.76906 -25.70932 1.000 98.04032 73 LYS A C 1
ATOM 548 O O . LYS A 1 83 ? -1.57049 62.98089 -24.49430 1.000 92.89207 73 LYS A O 1
ATOM 554 N N . THR A 1 84 ? -2.36135 62.01798 -26.36919 1.000 100.07856 74 THR A N 1
ATOM 555 C CA . THR A 1 84 ? -3.54450 61.48428 -25.70503 1.000 94.44366 74 THR A CA 1
ATOM 556 C C . THR A 1 84 ? -3.17394 60.38901 -24.71506 1.000 96.93851 74 THR A C 1
ATOM 557 O O . THR A 1 84 ? -3.66726 60.37447 -23.58255 1.000 95.06857 74 THR A O 1
ATOM 561 N N . VAL A 1 85 ? -2.29748 59.46701 -25.12320 1.000 92.80461 75 VAL A N 1
ATOM 562 C CA . VAL A 1 85 ? -1.94929 58.33074 -24.27190 1.000 94.13299 75 VAL A CA 1
ATOM 563 C C . VAL A 1 85 ? -1.29058 58.80462 -22.98204 1.000 97.28923 75 VAL A C 1
ATOM 564 O O . VAL A 1 85 ? -1.54958 58.26278 -21.89987 1.000 99.86486 75 VAL A O 1
ATOM 568 N N . ALA A 1 86 ? -0.43228 59.82405 -23.07393 1.000 100.80186 76 ALA A N 1
ATOM 569 C CA . ALA A 1 86 ? 0.23765 60.33622 -21.88234 1.000 102.33560 76 ALA A CA 1
ATOM 570 C C . ALA A 1 86 ? -0.76671 60.87292 -20.87114 1.000 102.08756 76 ALA A C 1
ATOM 571 O O . ALA A 1 86 ? -0.60133 60.68466 -19.66014 1.000 97.28920 76 ALA A O 1
ATOM 573 N N . GLY A 1 87 ? -1.82240 61.52843 -21.34759 1.000 102.70629 77 GLY A N 1
ATOM 574 C CA . GLY A 1 87 ? -2.85636 62.03360 -20.46669 1.000 100.96974 77 GLY A CA 1
ATOM 575 C C . GLY A 1 87 ? -3.75703 60.94411 -19.92149 1.000 103.61420 77 GLY A C 1
ATOM 576 O O . GLY A 1 87 ? -4.78106 61.23173 -19.29490 1.000 103.37456 77 GLY A O 1
ATOM 577 N N . LEU A 1 88 ? -3.38380 59.68406 -20.15341 1.000 103.68646 78 LEU A N 1
ATOM 578 C CA . LEU A 1 88 ? -4.16265 58.53987 -19.69663 1.000 101.67367 78 LEU A CA 1
ATOM 579 C C . LEU A 1 88 ? -3.42765 57.70403 -18.65382 1.000 104.84774 78 LEU A C 1
ATOM 580 O O . LEU A 1 88 ? -3.86429 56.58636 -18.35312 1.000 109.11839 78 LEU A O 1
ATOM 585 N N . LEU A 1 89 ? -2.32282 58.20515 -18.10270 1.000 100.11591 79 LEU A N 1
ATOM 586 C CA . LEU A 1 89 ? -1.67938 57.60052 -16.94290 1.000 102.09987 79 LEU A CA 1
ATOM 587 C C . LEU A 1 89 ? -2.18976 58.19321 -15.63028 1.000 106.30906 79 LEU A C 1
ATOM 588 O O . LEU A 1 89 ? -1.64327 57.88459 -14.56666 1.000 104.78698 79 LEU A O 1
ATOM 593 N N . LYS A 1 90 ? -3.24357 59.01521 -15.68266 1.000 104.02717 80 LYS A N 1
ATOM 594 C CA . LYS A 1 90 ? -3.68138 59.75751 -14.50199 1.000 106.96357 80 LYS A CA 1
ATOM 595 C C . LYS A 1 90 ? -3.92070 58.83675 -13.31103 1.000 109.13859 80 LYS A C 1
ATOM 596 O O . LYS A 1 90 ? -3.53585 59.15960 -12.18138 1.000 109.56579 80 LYS A O 1
ATOM 602 N N . ASN A 1 91 ? -4.53328 57.67896 -13.54290 1.000 105.46529 81 ASN A N 1
ATOM 603 C CA . ASN A 1 91 ? -4.78775 56.70154 -12.48993 1.000 106.70126 81 ASN A CA 1
ATOM 604 C C . ASN A 1 91 ? -3.87008 55.50616 -12.70647 1.000 101.10351 81 ASN A C 1
ATOM 605 O O . ASN A 1 91 ? -3.98998 54.79531 -13.71066 1.000 98.82338 81 ASN A O 1
ATOM 610 N N . LYS A 1 92 ? -2.95956 55.28657 -11.75813 1.000 100.73776 82 LYS A N 1
ATOM 611 C CA . LYS A 1 92 ? -2.01313 54.18093 -11.82940 1.000 99.07048 82 LYS A CA 1
ATOM 612 C C . LYS A 1 92 ? -2.64752 52.82802 -11.53155 1.000 98.26126 82 LYS A C 1
ATOM 613 O O . LYS A 1 92 ? -1.92324 51.82633 -11.51219 1.000 104.83682 82 LYS A O 1
ATOM 619 N N . GLU A 1 93 ? -3.95928 52.76539 -11.28136 1.000 94.45812 83 GLU A N 1
ATOM 620 C CA . GLU A 1 93 ? -4.66834 51.49406 -11.24112 1.000 99.94918 83 GLU A CA 1
ATOM 621 C C . GLU A 1 93 ? -5.92648 51.48811 -12.10228 1.000 93.68119 83 GLU A C 1
ATOM 622 O O . GLU A 1 93 ? -6.63818 50.47799 -12.12387 1.000 87.80266 83 GLU A O 1
ATOM 628 N N . SER A 1 94 ? -6.22005 52.57547 -12.81413 1.000 89.65251 84 SER A N 1
ATOM 629 C CA . SER A 1 94 ? -7.25717 52.57181 -13.83591 1.000 87.03539 84 SER A CA 1
ATOM 630 C C . SER A 1 94 ? -6.69499 52.87155 -15.21771 1.000 86.84684 84 SER A C 1
ATOM 631 O O . SER A 1 94 ? -7.46748 52.98240 -16.17674 1.000 81.33793 84 SER A O 1
ATOM 634 N N . PHE A 1 95 ? -5.37195 53.02228 -15.32790 1.000 92.33113 85 PHE A N 1
ATOM 635 C CA . PHE A 1 95 ? -4.66435 53.14654 -16.59968 1.000 89.07845 85 PHE A CA 1
ATOM 636 C C . PHE A 1 95 ? -5.20182 52.21325 -17.67946 1.000 81.41613 85 PHE A C 1
ATOM 637 O O . PHE A 1 95 ? -5.53456 52.64599 -18.78825 1.000 73.13875 85 PHE A O 1
ATOM 645 N N . PHE A 1 96 ? -5.30019 50.92187 -17.35744 1.000 76.48768 86 PHE A N 1
ATOM 646 C CA . PHE A 1 96 ? -5.48168 49.90029 -18.38255 1.000 74.76433 86 PHE A CA 1
ATOM 647 C C . PHE A 1 96 ? -6.87677 49.95855 -18.98654 1.000 69.73675 86 PHE A C 1
ATOM 648 O O . PHE A 1 96 ? -7.03251 49.88606 -20.21103 1.000 63.61868 86 PHE A O 1
ATOM 656 N N . THR A 1 97 ? -7.90376 50.08026 -18.14459 1.000 72.67453 87 THR A N 1
ATOM 657 C CA . THR A 1 97 ? -9.25500 50.25528 -18.66093 1.000 75.51000 87 THR A CA 1
ATOM 658 C C . THR A 1 97 ? -9.41329 51.60300 -19.35222 1.000 71.03580 87 THR A C 1
ATOM 659 O O . THR A 1 97 ? -10.14713 51.70854 -20.34133 1.000 72.43579 87 THR A O 1
ATOM 663 N N . ASP A 1 98 ? -8.73026 52.63718 -18.85412 1.000 72.24375 88 ASP A N 1
ATOM 664 C CA . ASP A 1 98 ? -8.78253 53.94230 -19.50481 1.000 74.56213 88 ASP A CA 1
ATOM 665 C C . ASP A 1 98 ? -8.07531 53.91486 -20.85281 1.000 72.46015 88 ASP A C 1
ATOM 666 O O . ASP A 1 98 ? -8.56907 54.48962 -21.83034 1.000 67.45318 88 ASP A O 1
ATOM 671 N N . PHE A 1 99 ? -6.91520 53.25715 -20.92195 1.000 70.99290 89 PHE A N 1
ATOM 672 C CA . PHE A 1 99 ? -6.17412 53.18779 -22.17691 1.000 68.06347 89 PHE A CA 1
ATOM 673 C C . PHE A 1 99 ? -6.99063 52.48563 -23.25404 1.000 68.77392 89 PHE A C 1
ATOM 674 O O . PHE A 1 99 ? -7.14724 53.00479 -24.36376 1.000 68.49329 89 PHE A O 1
ATOM 682 N N . ILE A 1 100 ? -7.54007 51.31053 -22.93429 1.000 68.91541 90 ILE A N 1
ATOM 683 C CA . ILE A 1 100 ? -8.31987 50.55830 -23.91524 1.000 67.39886 90 ILE A CA 1
ATOM 684 C C . ILE A 1 100 ? -9.54815 51.35026 -24.34630 1.000 67.11294 90 ILE A C 1
ATOM 685 O O . ILE A 1 100 ? -9.87488 51.41753 -25.53823 1.000 64.00011 90 ILE A O 1
ATOM 690 N N . GLN A 1 101 ? -10.24760 51.96272 -23.38641 1.000 72.30536 91 GLN A N 1
ATOM 691 C CA . GLN A 1 101 ? -11.37941 52.81841 -23.72906 1.000 69.78961 91 GLN A CA 1
ATOM 692 C C . GLN A 1 101 ? -10.95016 53.98991 -24.59899 1.000 73.96239 91 GLN A C 1
ATOM 693 O O . GLN A 1 101 ? -11.72115 54.44419 -25.45220 1.000 77.18094 91 GLN A O 1
ATOM 699 N N . GLY A 1 102 ? -9.72773 54.48841 -24.40105 1.000 65.79779 92 GLY A N 1
ATOM 700 C CA . GLY A 1 102 ? -9.23732 55.60851 -25.18315 1.000 71.67107 92 GLY A CA 1
ATOM 701 C C . GLY A 1 102 ? -9.21716 55.36028 -26.67685 1.000 77.31635 92 GLY A C 1
ATOM 702 O O . GLY A 1 102 ? -9.23563 56.32005 -27.45435 1.000 84.30614 92 GLY A O 1
ATOM 703 N N . HIS A 1 103 ? -9.19275 54.09716 -27.09835 1.000 74.50296 93 HIS A N 1
ATOM 704 C CA . HIS A 1 103 ? -9.13563 53.74801 -28.51159 1.000 73.09318 93 HIS A CA 1
ATOM 705 C C . HIS A 1 103 ? -10.50779 53.56058 -29.13968 1.000 68.23978 93 HIS A C 1
ATOM 706 O O . HIS A 1 103 ? -10.58466 53.27444 -30.33836 1.000 66.02014 93 HIS A O 1
ATOM 713 N N . LYS A 1 104 ? -11.58128 53.70420 -28.36717 1.000 61.34806 94 LYS A N 1
ATOM 714 C CA . LYS A 1 104 ? -12.92494 53.60691 -28.93025 1.000 63.94673 94 LYS A CA 1
ATOM 715 C C . LYS A 1 104 ? -13.15135 54.52217 -30.13109 1.000 68.66461 94 LYS A C 1
ATOM 716 O O . LYS A 1 104 ? -13.73321 54.05130 -31.12359 1.000 66.04736 94 LYS A O 1
ATOM 722 N N . PRO A 1 105 ? -12.73538 55.79665 -30.12790 1.000 71.03142 95 PRO A N 1
ATOM 723 C CA . PRO A 1 105 ? -12.94228 56.61906 -31.33128 1.000 69.61809 95 PRO A CA 1
ATOM 724 C C . PRO A 1 105 ? -12.11128 56.17892 -32.52321 1.000 72.47268 95 PRO A C 1
ATOM 725 O O . PRO A 1 105 ? -12.55770 56.34692 -33.66436 1.000 73.12858 95 PRO A O 1
ATOM 729 N N . LYS A 1 106 ? -10.90951 55.64273 -32.30762 1.000 72.35281 96 LYS A N 1
ATOM 730 C CA . LYS A 1 106 ? -10.11759 55.17756 -33.43789 1.000 73.54387 96 LYS A CA 1
ATOM 731 C C . LYS A 1 106 ? -10.55603 53.80981 -33.93012 1.000 70.45140 96 LYS A C 1
ATOM 732 O O . LYS A 1 106 ? -10.17745 53.41701 -35.03817 1.000 69.24803 96 LYS A O 1
ATOM 738 N N . VAL A 1 107 ? -11.35205 53.08600 -33.14298 1.000 68.66700 97 VAL A N 1
ATOM 739 C CA . VAL A 1 107 ? -11.92136 51.83021 -33.61893 1.000 68.07051 97 VAL A CA 1
ATOM 740 C C . VAL A 1 107 ? -13.06237 52.10104 -34.59219 1.000 71.48429 97 VAL A C 1
ATOM 741 O O . VAL A 1 107 ? -13.14769 51.48255 -35.65928 1.000 71.95840 97 VAL A O 1
ATOM 745 N N . LYS A 1 108 ? -13.95483 53.03409 -34.24319 1.000 68.43391 98 LYS A N 1
ATOM 746 C CA . LYS A 1 108 ? -15.04497 53.37663 -35.15215 1.000 75.96946 98 LYS A CA 1
ATOM 747 C C . LYS A 1 108 ? -14.52554 54.02270 -36.43107 1.000 76.62159 98 LYS A C 1
ATOM 748 O O . LYS A 1 108 ? -15.17153 53.92011 -37.48023 1.000 75.15414 98 LYS A O 1
ATOM 754 N N . ASP A 1 109 ? -13.36713 54.68583 -36.36810 1.000 69.13883 99 ASP A N 1
ATOM 755 C CA . ASP A 1 109 ? -12.75014 55.20577 -37.58457 1.000 77.11155 99 ASP A CA 1
ATOM 756 C C . ASP A 1 109 ? -12.27668 54.07264 -38.48441 1.000 74.76143 99 ASP A C 1
ATOM 757 O O . ASP A 1 109 ? -12.39983 54.15301 -39.71260 1.000 73.91097 99 ASP A O 1
ATOM 762 N N . PHE A 1 110 ? -11.72673 53.01127 -37.88958 1.000 72.11609 100 PHE A N 1
ATOM 763 C CA . PHE A 1 110 ? -11.32105 51.85179 -38.67505 1.000 76.53821 100 PHE A CA 1
ATOM 764 C C . PHE A 1 110 ? -12.51310 51.22971 -39.38885 1.000 76.92134 100 PHE A C 1
ATOM 765 O O . PHE A 1 110 ? -12.38573 50.75167 -40.52262 1.000 72.90347 100 PHE A O 1
ATOM 773 N N . ILE A 1 111 ? -13.68331 51.22789 -38.74321 1.000 73.71983 101 ILE A N 1
ATOM 774 C CA . ILE A 1 111 ? -14.83056 50.55033 -39.33646 1.000 80.31066 101 ILE A CA 1
ATOM 775 C C . ILE A 1 111 ? -15.28409 51.25622 -40.60891 1.000 83.98342 101 ILE A C 1
ATOM 776 O O . ILE A 1 111 ? -15.75425 50.60590 -41.55130 1.000 81.00921 101 ILE A O 1
ATOM 781 N N . HIS A 1 112 ? -15.13426 52.57725 -40.67761 1.000 86.48841 102 HIS A N 1
ATOM 782 C CA . HIS A 1 112 ? -15.60859 53.32347 -41.83575 1.000 82.14287 102 HIS A CA 1
ATOM 783 C C . HIS A 1 112 ? -14.57619 53.42104 -42.95144 1.000 77.58048 102 HIS A C 1
ATOM 784 O O . HIS A 1 112 ? -14.95563 53.48100 -44.12663 1.000 79.17665 102 HIS A O 1
ATOM 791 N N . ASN A 1 113 ? -13.28358 53.42923 -42.62131 1.000 79.82420 103 ASN A N 1
ATOM 792 C CA . ASN A 1 113 ? -12.23141 53.65541 -43.60928 1.000 80.05230 103 ASN A CA 1
ATOM 793 C C . ASN A 1 113 ? -11.49213 52.37511 -43.98822 1.000 85.49817 103 ASN A C 1
ATOM 794 O O . ASN A 1 113 ? -11.56425 51.92579 -45.13610 1.000 82.76272 103 ASN A O 1
ATOM 799 N N . THR A 1 114 ? -10.78046 51.77744 -43.03283 1.000 85.11394 104 THR A N 1
ATOM 800 C CA . THR A 1 114 ? -9.75970 50.77402 -43.31063 1.000 83.43200 104 THR A CA 1
ATOM 801 C C . THR A 1 114 ? -10.28024 49.33816 -43.28892 1.000 78.96105 104 THR A C 1
ATOM 802 O O . THR A 1 114 ? -9.56121 48.42951 -43.71837 1.000 70.80749 104 THR A O 1
ATOM 806 N N . SER A 1 115 ? -11.50605 49.10510 -42.83069 1.000 80.69394 105 SER A N 1
ATOM 807 C CA . SER A 1 115 ? -11.99438 47.74016 -42.70330 1.000 82.95483 105 SER A CA 1
ATOM 808 C C . SER A 1 115 ? -12.23534 47.11752 -44.07607 1.000 86.94805 105 SER A C 1
ATOM 809 O O . SER A 1 115 ? -12.10985 47.76308 -45.12029 1.000 93.05440 105 SER A O 1
ATOM 812 N N . PHE A 1 116 ? -12.60373 45.83766 -44.05935 1.000 86.55744 106 PHE A N 1
ATOM 813 C CA . PHE A 1 116 ? -12.88192 45.10430 -45.28672 1.000 85.52390 106 PHE A CA 1
ATOM 814 C C . PHE A 1 116 ? -14.20919 45.49642 -45.92371 1.000 91.67136 106 PHE A C 1
ATOM 815 O O . PHE A 1 116 ? -14.53963 44.97259 -46.99337 1.000 99.61055 106 PHE A O 1
ATOM 823 N N . SER A 1 117 ? -14.96683 46.40045 -45.30912 1.000 90.88733 107 SER A N 1
ATOM 824 C CA . SER A 1 117 ? -16.28257 46.75806 -45.81159 1.000 97.12688 107 SER A CA 1
ATOM 825 C C . SER A 1 117 ? -16.18112 47.82334 -46.90222 1.000 101.47432 107 SER A C 1
ATOM 826 O O . SER A 1 117 ? -15.16969 48.52049 -47.02977 1.000 101.01662 107 SER A O 1
ATOM 829 N N . LYS A 1 118 ? -17.27051 47.92914 -47.68076 1.000 108.54683 108 LYS A N 1
ATOM 830 C CA . LYS A 1 118 ? -17.49728 48.78039 -48.85508 1.000 104.04590 108 LYS A CA 1
ATOM 831 C C . LYS A 1 118 ? -17.30632 47.97342 -50.13646 1.000 109.31013 108 LYS A C 1
ATOM 832 O O . LYS A 1 118 ? -17.56814 48.47463 -51.23572 1.000 106.81917 108 LYS A O 1
ATOM 838 N N . SER A 1 119 ? -16.83561 46.73075 -49.99281 1.000 112.01605 109 SER A N 1
ATOM 839 C CA . SER A 1 119 ? -16.88905 45.69579 -51.02524 1.000 113.04567 109 SER A CA 1
ATOM 840 C C . SER A 1 119 ? -15.87761 45.88076 -52.15201 1.000 115.13736 109 SER A C 1
ATOM 841 O O . SER A 1 119 ? -15.11883 46.85547 -52.17561 1.000 112.70330 109 SER A O 1
ATOM 844 N N . GLY A 1 120 ? -15.86260 44.92879 -53.08294 1.000 116.16201 110 GLY A N 1
ATOM 845 C CA . GLY A 1 120 ? -14.93544 44.93147 -54.19926 1.000 116.53775 110 GLY A CA 1
ATOM 846 C C . GLY A 1 120 ? -14.69815 43.54264 -54.76614 1.000 117.71021 110 GLY A C 1
ATOM 847 O O . GLY A 1 120 ? -15.43560 42.60100 -54.46807 1.000 117.15625 110 GLY A O 1
ATOM 848 N N . GLY A 1 122 ? -13.39872 38.90970 -52.39692 1.000 101.34125 112 GLY A N 1
ATOM 849 C CA . GLY A 1 122 ? -12.38391 39.18617 -51.39710 1.000 100.16625 112 GLY A CA 1
ATOM 850 C C . GLY A 1 122 ? -12.81383 40.19550 -50.34891 1.000 103.32069 112 GLY A C 1
ATOM 851 O O . GLY A 1 122 ? -12.34067 40.16368 -49.21387 1.000 94.54669 112 GLY A O 1
ATOM 852 N N . PHE A 1 123 ? -13.71516 41.09611 -50.72950 1.000 109.88535 113 PHE A N 1
ATOM 853 C CA . PHE A 1 123 ? -14.21080 42.14335 -49.85017 1.000 106.84041 113 PHE A CA 1
ATOM 854 C C . PHE A 1 123 ? -15.66538 41.87075 -49.49514 1.000 104.78234 113 PHE A C 1
ATOM 855 O O . PHE A 1 123 ? -16.43498 41.36687 -50.31793 1.000 102.48869 113 PHE A O 1
ATOM 863 N N . SER A 1 124 ? -16.04591 42.21079 -48.26559 1.000 103.21463 114 SER A N 1
ATOM 864 C CA . SER A 1 124 ? -17.30230 41.67235 -47.76474 1.000 97.26165 114 SER A CA 1
ATOM 865 C C . SER A 1 124 ? -17.77977 42.42900 -46.53721 1.000 96.44816 114 SER A C 1
ATOM 866 O O . SER A 1 124 ? -17.02117 43.15435 -45.88602 1.000 95.54285 114 SER A O 1
ATOM 869 N N . ARG A 1 125 ? -19.05321 42.19739 -46.21437 1.000 93.49779 115 ARG A N 1
ATOM 870 C CA . ARG A 1 125 ? -19.71064 42.83351 -45.07920 1.000 93.96347 115 ARG A CA 1
ATOM 871 C C . ARG A 1 125 ? -18.99981 42.49099 -43.77535 1.000 90.61842 115 ARG A C 1
ATOM 872 O O . ARG A 1 125 ? -18.45501 41.39620 -43.61534 1.000 84.63088 115 ARG A O 1
ATOM 880 N N . LEU A 1 126 ? -19.00511 43.44271 -42.84563 1.000 92.66481 116 LEU A N 1
ATOM 881 C CA . LEU A 1 126 ? -18.50498 43.19832 -41.49689 1.000 85.97090 116 LEU A CA 1
ATOM 882 C C . LEU A 1 126 ? -19.46470 42.28369 -40.73939 1.000 82.09204 116 LEU A C 1
ATOM 883 O O . LEU A 1 126 ? -20.68609 42.39135 -40.88737 1.000 81.31760 116 LEU A O 1
ATOM 888 N N . ALA A 1 127 ? -18.91786 41.39486 -39.90235 1.000 87.31525 117 ALA A N 1
ATOM 889 C CA . ALA A 1 127 ? -19.72858 40.31293 -39.34783 1.000 75.39220 117 ALA A CA 1
ATOM 890 C C . ALA A 1 127 ? -19.64662 40.11307 -37.83822 1.000 72.16576 117 ALA A C 1
ATOM 891 O O . ALA A 1 127 ? -20.54777 39.46969 -37.28687 1.000 66.57512 117 ALA A O 1
ATOM 893 N N . GLY A 1 128 ? -18.62079 40.59706 -37.15055 1.000 73.21289 118 GLY A N 1
ATOM 894 C CA . GLY A 1 128 ? -18.56867 40.37302 -35.71622 1.000 59.59241 118 GLY A CA 1
ATOM 895 C C . GLY A 1 128 ? -17.31111 40.92195 -35.07959 1.000 62.50714 118 GLY A C 1
ATOM 896 O O . GLY A 1 128 ? -16.30147 41.17253 -35.74681 1.000 69.61786 118 GLY A O 1
ATOM 897 N N . PHE A 1 129 ? -17.39911 41.09108 -33.76084 1.000 57.78401 119 PHE A N 1
ATOM 898 C CA . PHE A 1 129 ? -16.29473 41.51768 -32.91043 1.000 57.71620 119 PHE A CA 1
ATOM 899 C C . PHE A 1 129 ? -15.90379 40.36066 -32.00239 1.000 59.68085 119 PHE A C 1
ATOM 900 O O . PHE A 1 129 ? -16.76052 39.79717 -31.31349 1.000 58.79141 119 PHE A O 1
ATOM 908 N N . VAL A 1 130 ? -14.62316 40.01113 -31.99543 1.000 55.54617 120 VAL A N 1
ATOM 909 C CA . VAL A 1 130 ? -14.08074 39.03668 -31.05464 1.000 55.26770 120 VAL A CA 1
ATOM 910 C C . VAL A 1 130 ? -13.14879 39.80351 -30.12610 1.000 49.76768 120 VAL A C 1
ATOM 911 O O . VAL A 1 130 ? -12.03155 40.16822 -30.50861 1.000 52.00115 120 VAL A O 1
ATOM 915 N N . LEU A 1 131 ? -13.60748 40.05740 -28.90544 1.000 54.20744 121 LEU A N 1
ATOM 916 C CA . LEU A 1 131 ? -12.89421 40.90371 -27.96364 1.000 53.26331 121 LEU A CA 1
ATOM 917 C C . LEU A 1 131 ? -12.15118 40.06430 -26.93548 1.000 53.47212 121 LEU A C 1
ATOM 918 O O . LEU A 1 131 ? -12.54645 38.94010 -26.61862 1.000 55.74189 121 LEU A O 1
ATOM 923 N N . ASP A 1 132 ? -11.06324 40.62366 -26.41751 1.000 58.39243 122 ASP A N 1
ATOM 924 C CA . ASP A 1 132 ? -10.40373 40.00867 -25.28207 1.000 61.31283 122 ASP A CA 1
ATOM 925 C C . ASP A 1 132 ? -11.15083 40.35777 -23.99751 1.000 57.45368 122 ASP A C 1
ATOM 926 O O . ASP A 1 132 ? -12.06982 41.18182 -23.98020 1.000 53.08122 122 ASP A O 1
ATOM 931 N N . MET A 1 133 ? -10.73507 39.71224 -22.90752 1.000 68.87383 123 MET A N 1
ATOM 932 C CA . MET A 1 133 ? -11.43602 39.85262 -21.63522 1.000 62.10188 123 MET A CA 1
ATOM 933 C C . MET A 1 133 ? -11.42340 41.29444 -21.14021 1.000 65.76125 123 MET A C 1
ATOM 934 O O . MET A 1 133 ? -12.43008 41.78818 -20.61867 1.000 63.58160 123 MET A O 1
ATOM 939 N N . PHE A 1 134 ? -10.29832 41.98613 -21.29820 1.000 64.39073 124 PHE A N 1
ATOM 940 C CA . PHE A 1 134 ? -10.16633 43.36336 -20.84106 1.000 62.98331 124 PHE A CA 1
ATOM 941 C C . PHE A 1 134 ? -10.72241 44.37949 -21.83280 1.000 61.22726 124 PHE A C 1
ATOM 942 O O . PHE A 1 134 ? -10.57653 45.58498 -21.60399 1.000 49.81458 124 PHE A O 1
ATOM 950 N N . CYS A 1 135 ? -11.35297 43.93282 -22.91917 1.000 62.98073 125 CYS A N 1
ATOM 951 C CA . CYS A 1 135 ? -11.85088 44.82521 -23.95908 1.000 59.14148 125 CYS A CA 1
ATOM 952 C C . CYS A 1 135 ? -13.37463 44.81178 -24.05415 1.000 59.16513 125 CYS A C 1
ATOM 953 O O . CYS A 1 135 ? -13.93343 44.95814 -25.14381 1.000 56.45877 125 CYS A O 1
ATOM 956 N N . THR A 1 136 ? -14.06199 44.64491 -22.92146 1.000 59.37292 126 THR A N 1
ATOM 957 C CA . THR A 1 136 ? -15.52065 44.64003 -22.94029 1.000 60.91993 126 THR A CA 1
ATOM 958 C C . THR A 1 136 ? -16.10070 46.01324 -23.24895 1.000 62.08330 126 THR A C 1
ATOM 959 O O . THR A 1 136 ? -17.27371 46.10478 -23.62634 1.000 60.22341 126 THR A O 1
ATOM 963 N N . SER A 1 137 ? -15.31145 47.07952 -23.09674 1.000 64.90635 127 SER A N 1
ATOM 964 C CA . SER A 1 137 ? -15.77159 48.40373 -23.49574 1.000 59.02450 127 SER A CA 1
ATOM 965 C C . SER A 1 137 ? -16.00627 48.49515 -24.99614 1.000 62.69043 127 SER A C 1
ATOM 966 O O . SER A 1 137 ? -16.70484 49.40766 -25.45078 1.000 61.28410 127 SER A O 1
ATOM 969 N N . MET A 1 138 ? -15.44069 47.57077 -25.77228 1.000 62.81331 128 MET A N 1
ATOM 970 C CA . MET A 1 138 ? -15.63517 47.55401 -27.21425 1.000 64.01635 128 MET A CA 1
ATOM 971 C C . MET A 1 138 ? -16.97067 46.95323 -27.62865 1.000 67.20883 128 MET A C 1
ATOM 972 O O . MET A 1 138 ? -17.32363 47.03317 -28.81057 1.000 70.20931 128 MET A O 1
ATOM 977 N N . ILE A 1 139 ? -17.71073 46.35113 -26.69422 1.000 63.86460 129 ILE A N 1
ATOM 978 C CA . ILE A 1 139 ? -19.03511 45.82371 -27.01263 1.000 66.33069 129 ILE A CA 1
ATOM 979 C C . ILE A 1 139 ? -19.94542 46.94046 -27.50694 1.000 67.44124 129 ILE A C 1
ATOM 980 O O . ILE A 1 139 ? -20.75470 46.74609 -28.42299 1.000 64.60683 129 ILE A O 1
ATOM 985 N N . ASP A 1 140 ? -19.81169 48.13417 -26.92369 1.000 68.26876 130 ASP A N 1
ATOM 986 C CA . ASP A 1 140 ? -20.70014 49.23645 -27.27428 1.000 70.38222 130 ASP A CA 1
ATOM 987 C C . ASP A 1 140 ? -20.42211 49.77320 -28.67302 1.000 72.24349 130 ASP A C 1
ATOM 988 O O . ASP A 1 140 ? -21.35280 50.20959 -29.35906 1.000 72.44523 130 ASP A O 1
ATOM 993 N N . VAL A 1 141 ? -19.16231 49.75625 -29.11413 1.000 70.23850 131 VAL A N 1
ATOM 994 C CA . VAL A 1 141 ? -18.86176 50.18049 -30.47844 1.000 69.96730 131 VAL A CA 1
ATOM 995 C C . VAL A 1 141 ? -19.41931 49.17717 -31.47960 1.000 75.72157 131 VAL A C 1
ATOM 996 O O . VAL A 1 141 ? -19.92721 49.55572 -32.54170 1.000 78.16042 131 VAL A O 1
ATOM 1000 N N . ALA A 1 142 ? -19.35816 47.88506 -31.14869 1.000 76.35048 132 ALA A N 1
ATOM 1001 C CA . ALA A 1 142 ? -19.91106 46.86831 -32.03664 1.000 74.60427 132 ALA A CA 1
ATOM 1002 C C . ALA A 1 142 ? -21.42465 46.99007 -32.16458 1.000 70.13188 132 ALA A C 1
ATOM 1003 O O . ALA A 1 142 ? -21.99277 46.57839 -33.18270 1.000 66.30690 132 ALA A O 1
ATOM 1005 N N . SER A 1 143 ? -22.09197 47.54989 -31.15238 1.000 70.25964 133 SER A N 1
ATOM 1006 C CA . SER A 1 143 ? -23.54125 47.70093 -31.19567 1.000 75.92819 133 SER A CA 1
ATOM 1007 C C . SER A 1 143 ? -23.98093 48.94727 -31.95060 1.000 78.57806 133 SER A C 1
ATOM 1008 O O . SER A 1 143 ? -25.11639 48.98865 -32.43688 1.000 76.62108 133 SER A O 1
ATOM 1011 N N . GLU A 1 144 ? -23.11937 49.96443 -32.05029 1.000 69.53828 134 GLU A N 1
ATOM 1012 C CA . GLU A 1 144 ? -23.42020 51.09318 -32.92631 1.000 78.09327 134 GLU A CA 1
ATOM 1013 C C . GLU A 1 144 ? -23.58394 50.63540 -34.36813 1.000 76.44992 134 GLU A C 1
ATOM 1014 O O . GLU A 1 144 ? -24.32135 51.25713 -35.14124 1.000 77.19270 134 GLU A O 1
ATOM 1020 N N . PHE A 1 145 ? -22.90807 49.55107 -34.74477 1.000 70.72449 135 PHE A N 1
ATOM 1021 C CA . PHE A 1 145 ? -23.04365 48.96780 -36.06939 1.000 69.01600 135 PHE A CA 1
ATOM 1022 C C . PHE A 1 145 ? -23.98568 47.76949 -36.06990 1.000 69.27040 135 PHE A C 1
ATOM 1023 O O . PHE A 1 145 ? -24.01069 47.01184 -37.04413 1.000 66.55331 135 PHE A O 1
ATOM 1031 N N . SER A 1 146 ? -24.75006 47.59037 -34.98976 1.000 73.13843 136 SER A N 1
ATOM 1032 C CA . SER A 1 146 ? -25.74031 46.52005 -34.86494 1.000 77.36561 136 SER A CA 1
ATOM 1033 C C . SER A 1 146 ? -25.12350 45.15463 -35.15920 1.000 73.56765 136 SER A C 1
ATOM 1034 O O . SER A 1 146 ? -25.61420 44.38587 -35.98843 1.000 76.66605 136 SER A O 1
ATOM 1037 N N . VAL A 1 147 ? -24.03201 44.85201 -34.46447 1.000 74.53090 137 VAL A N 1
ATOM 1038 C CA . VAL A 1 147 ? -23.27794 43.63487 -34.74843 1.000 70.95527 137 VAL A CA 1
ATOM 1039 C C . VAL A 1 147 ? -22.81775 42.99175 -33.44501 1.000 60.48269 137 VAL A C 1
ATOM 1040 O O . VAL A 1 147 ? -22.26605 43.67722 -32.57112 1.000 63.76382 137 VAL A O 1
ATOM 1044 N N . PRO A 1 148 ? -23.02345 41.68726 -33.27447 1.000 62.31021 138 PRO A N 1
ATOM 1045 C CA . PRO A 1 148 ? -22.69908 41.04883 -31.99577 1.000 66.01929 138 PRO A CA 1
ATOM 1046 C C . PRO A 1 148 ? -21.20133 40.98945 -31.74700 1.000 65.78355 138 PRO A C 1
ATOM 1047 O O . PRO A 1 148 ? -20.38747 40.97399 -32.67409 1.000 62.34887 138 PRO A O 1
ATOM 1051 N N . SER A 1 149 ? -20.84649 40.95590 -30.46744 1.000 57.70686 139 SER A N 1
ATOM 1052 C CA . SER A 1 149 ? -19.46814 40.81196 -30.03239 1.000 60.00969 139 SER A CA 1
ATOM 1053 C C . SER A 1 149 ? -19.26342 39.43967 -29.40347 1.000 58.73659 139 SER A C 1
ATOM 1054 O O . SER A 1 149 ? -20.21254 38.77736 -28.97495 1.000 59.03288 139 SER A O 1
ATOM 1057 N N . TYR A 1 150 ? -18.00431 39.01397 -29.36255 1.000 57.79040 140 TYR A N 1
ATOM 1058 C CA . TYR A 1 150 ? -17.62382 37.73968 -28.77421 1.000 54.96142 140 TYR A CA 1
ATOM 1059 C C . TYR A 1 150 ? -16.45269 37.95328 -27.82663 1.000 57.24568 140 TYR A C 1
ATOM 1060 O O . TYR A 1 150 ? -15.79570 38.99782 -27.83539 1.000 59.04757 140 TYR A O 1
ATOM 1069 N N . ILE A 1 151 ? -16.19507 36.94282 -27.00174 1.000 55.79752 141 ILE A N 1
ATOM 1070 C CA . ILE A 1 151 ? -15.05607 36.92976 -26.09368 1.000 49.46355 141 ILE A CA 1
ATOM 1071 C C . ILE A 1 151 ? -14.16092 35.76139 -26.47446 1.000 54.50151 141 ILE A C 1
ATOM 1072 O O . ILE A 1 151 ? -14.64972 34.64977 -26.70847 1.000 51.81014 141 ILE A O 1
ATOM 1077 N N . PHE A 1 152 ? -12.85787 36.01478 -26.54954 1.000 53.60145 142 PHE A N 1
ATOM 1078 C CA . PHE A 1 152 ? -11.85890 34.95975 -26.66903 1.000 46.04982 142 PHE A CA 1
ATOM 1079 C C . PHE A 1 152 ? -11.03734 34.95895 -25.38761 1.000 54.22623 142 PHE A C 1
ATOM 1080 O O . PHE A 1 152 ? -10.22189 35.86068 -25.16440 1.000 61.56613 142 PHE A O 1
ATOM 1088 N N . LEU A 1 153 ? -11.26086 33.95483 -24.54730 1.000 47.39579 143 LEU A N 1
ATOM 1089 C CA . LEU A 1 153 ? -10.54614 33.80753 -23.28807 1.000 43.04995 143 LEU A CA 1
ATOM 1090 C C . LEU A 1 153 ? -9.37334 32.85779 -23.49079 1.000 48.44179 143 LEU A C 1
ATOM 1091 O O . LEU A 1 153 ? -9.57326 31.67623 -23.79334 1.000 46.44066 143 LEU A O 1
ATOM 1096 N N . THR A 1 154 ? -8.15444 33.37324 -23.33269 1.000 47.85724 144 THR A N 1
ATOM 1097 C CA . THR A 1 154 ? -6.98905 32.50137 -23.29011 1.000 40.87766 144 THR A CA 1
ATOM 1098 C C . THR A 1 154 ? -6.83600 31.81239 -21.94181 1.000 41.27266 144 THR A C 1
ATOM 1099 O O . THR A 1 154 ? -5.99660 30.91480 -21.81278 1.000 50.68751 144 THR A O 1
ATOM 1103 N N . SER A 1 155 ? -7.61799 32.21449 -20.94208 1.000 40.02940 145 SER A N 1
ATOM 1104 C CA . SER A 1 155 ? -7.75065 31.43989 -19.71962 1.000 47.88765 145 SER A CA 1
ATOM 1105 C C . SER A 1 155 ? -8.63162 30.21868 -19.98710 1.000 41.95127 145 SER A C 1
ATOM 1106 O O . SER A 1 155 ? -9.08439 29.97813 -21.11001 1.000 38.72039 145 SER A O 1
ATOM 1109 N N . ASN A 1 156 ? -8.88908 29.43556 -18.94381 1.000 38.88961 146 ASN A N 1
ATOM 1110 C CA . ASN A 1 156 ? -9.59453 28.17556 -19.11020 1.000 44.87573 146 ASN A CA 1
ATOM 1111 C C . ASN A 1 156 ? -11.05398 28.30136 -18.67202 1.000 43.24013 146 ASN A C 1
ATOM 1112 O O . ASN A 1 156 ? -11.53508 29.37288 -18.29523 1.000 44.49930 146 ASN A O 1
ATOM 1117 N N . ALA A 1 157 ? -11.76512 27.17243 -18.72470 1.000 46.23228 147 ALA A N 1
ATOM 1118 C CA . ALA A 1 157 ? -13.18577 27.16932 -18.39266 1.000 42.62173 147 ALA A CA 1
ATOM 1119 C C . ALA A 1 157 ? -13.40821 27.28916 -16.89106 1.000 46.65106 147 ALA A C 1
ATOM 1120 O O . ALA A 1 157 ? -14.37123 27.92854 -16.45097 1.000 45.79870 147 ALA A O 1
ATOM 1122 N N . ALA A 1 158 ? -12.53514 26.67397 -16.08868 1.000 42.93907 148 ALA A N 1
ATOM 1123 C CA . ALA A 1 158 ? -12.68229 26.75866 -14.63976 1.000 43.97016 148 ALA A CA 1
ATOM 1124 C C . ALA A 1 158 ? -12.51445 28.18726 -14.14291 1.000 46.03020 148 ALA A C 1
ATOM 1125 O O . ALA A 1 158 ? -13.16299 28.58508 -13.16832 1.000 43.65563 148 ALA A O 1
ATOM 1127 N N . PHE A 1 159 ? -11.65541 28.97357 -14.79621 1.000 47.15702 149 PHE A N 1
ATOM 1128 C CA . PHE A 1 159 ? -11.49960 30.36844 -14.40189 1.000 48.02411 149 PHE A CA 1
ATOM 1129 C C . PHE A 1 159 ? -12.71480 31.19784 -14.79070 1.000 41.82536 149 PHE A C 1
ATOM 1130 O O . PHE A 1 159 ? -13.06555 32.14804 -14.08237 1.000 39.62649 149 PHE A O 1
ATOM 1138 N N . LEU A 1 160 ? -13.36600 30.86114 -15.90602 1.000 40.56841 150 LEU A N 1
ATOM 1139 C CA . LEU A 1 160 ? -14.60229 31.54743 -16.26357 1.000 49.83404 150 LEU A CA 1
ATOM 1140 C C . LEU A 1 160 ? -15.71301 31.22016 -15.27364 1.000 50.47291 150 LEU A C 1
ATOM 1141 O O . LEU A 1 160 ? -16.51282 32.09358 -14.91753 1.000 44.67523 150 LEU A O 1
ATOM 1146 N N . ALA A 1 161 ? -15.77669 29.96705 -14.81655 1.000 48.14638 151 ALA A N 1
ATOM 1147 C CA . ALA A 1 161 ? -16.74326 29.60805 -13.78475 1.000 40.94082 151 ALA A CA 1
ATOM 1148 C C . ALA A 1 161 ? -16.42454 30.30718 -12.47045 1.000 46.62658 151 ALA A C 1
ATOM 1149 O O . ALA A 1 161 ? -17.33483 30.69011 -11.72618 1.000 53.23872 151 ALA A O 1
ATOM 1151 N N . LEU A 1 162 ? -15.13629 30.48331 -12.16974 1.000 46.28387 152 LEU A N 1
ATOM 1152 C CA . LEU A 1 162 ? -14.75071 31.21364 -10.96774 1.000 47.21578 152 LEU A CA 1
ATOM 1153 C C . LEU A 1 162 ? -15.10770 32.68976 -11.08336 1.000 48.61916 152 LEU A C 1
ATOM 1154 O O . LEU A 1 162 ? -15.49430 33.32092 -10.09256 1.000 45.99633 152 LEU A O 1
ATOM 1159 N N . CYS A 1 163 ? -14.98491 33.25699 -12.28577 1.000 47.58872 153 CYS A N 1
ATOM 1160 C CA . CYS A 1 163 ? -15.32696 34.66243 -12.47669 1.000 48.72476 153 CYS A CA 1
ATOM 1161 C C . CYS A 1 163 ? -16.83059 34.88493 -12.36732 1.000 51.69605 153 CYS A C 1
ATOM 1162 O O . CYS A 1 163 ? -17.27320 35.88466 -11.79064 1.000 49.56717 153 CYS A O 1
ATOM 1165 N N . TYR A 1 164 ? -17.63091 33.96356 -12.91181 1.000 51.81134 154 TYR A N 1
ATOM 1166 C CA . TYR A 1 164 ? -19.08227 34.08522 -12.80538 1.000 50.75791 154 TYR A CA 1
ATOM 1167 C C . TYR A 1 164 ? -19.53726 34.00772 -11.35399 1.000 52.72331 154 TYR A C 1
ATOM 1168 O O . TYR A 1 164 ? -20.45498 34.72764 -10.94253 1.000 53.97861 154 TYR A O 1
ATOM 1177 N N . HIS A 1 165 ? -18.90750 33.13584 -10.56396 1.000 53.57564 155 HIS A N 1
ATOM 1178 C CA . HIS A 1 165 ? -19.30251 32.97482 -9.16880 1.000 51.41006 155 HIS A CA 1
ATOM 1179 C C . HIS A 1 165 ? -18.97010 34.21896 -8.35523 1.000 52.96970 155 HIS A C 1
ATOM 1180 O O . HIS A 1 165 ? -19.79614 34.69826 -7.56987 1.000 59.57489 155 HIS A O 1
ATOM 1187 N N . PHE A 1 166 ? -17.76353 34.76008 -8.53172 1.000 44.76719 156 PHE A N 1
ATOM 1188 C CA . PHE A 1 166 ? -17.35888 35.91986 -7.74694 1.000 53.45260 156 PHE A CA 1
ATOM 1189 C C . PHE A 1 166 ? -17.96050 37.21332 -8.28086 1.000 52.04093 156 PHE A C 1
ATOM 1190 O O . PHE A 1 166 ? -18.11805 38.17364 -7.51951 1.000 50.42976 156 PHE A O 1
ATOM 1198 N N . GLU A 1 167 ? -18.30227 37.26532 -9.57087 1.000 52.70522 157 GLU A N 1
ATOM 1199 C CA . GLU A 1 167 ? -19.11437 38.37570 -10.05699 1.000 58.32269 157 GLU A CA 1
ATOM 1200 C C . GLU A 1 167 ? -20.49190 38.35432 -9.40845 1.000 56.52891 157 GLU A C 1
ATOM 1201 O O . GLU A 1 167 ? -21.06447 39.40861 -9.10926 1.000 58.73388 157 GLU A O 1
ATOM 1207 N N . SER A 1 168 ? -21.03754 37.15725 -9.18011 1.000 48.85733 158 SER A N 1
ATOM 1208 C CA . SER A 1 168 ? -22.32873 37.04497 -8.51207 1.000 60.44167 158 SER A CA 1
ATOM 1209 C C . SER A 1 168 ? -22.21612 37.38924 -7.03186 1.000 62.62965 158 SER A C 1
ATOM 1210 O O . SER A 1 168 ? -23.11106 38.03207 -6.46915 1.000 67.03369 158 SER A O 1
ATOM 1213 N N . LEU A 1 169 ? -21.12303 36.97148 -6.38476 1.000 56.45943 159 LEU A N 1
ATOM 1214 C CA . LEU A 1 169 ? -20.93823 37.27242 -4.96858 1.000 58.43438 159 LEU A CA 1
ATOM 1215 C C . LEU A 1 169 ? -20.74893 38.76446 -4.72676 1.000 61.60242 159 LEU A C 1
ATOM 1216 O O . LEU A 1 169 ? -21.09575 39.26310 -3.65226 1.000 57.26304 159 LEU A O 1
ATOM 1221 N N . LYS A 1 170 ? -20.20565 39.48795 -5.70345 1.000 62.51547 160 LYS A N 1
ATOM 1222 C CA . LYS A 1 170 ? -19.89820 40.90210 -5.52449 1.000 63.29270 160 LYS A CA 1
ATOM 1223 C C . LYS A 1 170 ? -21.05078 41.81644 -5.92509 1.000 63.29134 160 LYS A C 1
ATOM 1224 O O . LYS A 1 170 ? -21.33146 42.79740 -5.22779 1.000 71.02640 160 LYS A O 1
ATOM 1230 N N . LYS A 1 171 ? -21.72527 41.52078 -7.03451 1.000 64.38149 161 LYS A N 1
ATOM 1231 C CA . LYS A 1 171 ? -22.74368 42.41661 -7.56745 1.000 60.73468 161 LYS A CA 1
ATOM 1232 C C . LYS A 1 171 ? -24.16540 41.98128 -7.25504 1.000 69.40096 161 LYS A C 1
ATOM 1233 O O . LYS A 1 171 ? -25.05009 42.83643 -7.15027 1.000 78.90734 161 LYS A O 1
ATOM 1239 N N . GLU A 1 172 ? -24.41596 40.68279 -7.10781 1.000 70.28686 162 GLU A N 1
ATOM 1240 C CA . GLU A 1 172 ? -25.77825 40.23903 -6.84790 1.000 79.39630 162 GLU A CA 1
ATOM 1241 C C . GLU A 1 172 ? -26.03889 40.03841 -5.35825 1.000 77.65309 162 GLU A C 1
ATOM 1242 O O . GLU A 1 172 ? -27.05813 40.50225 -4.83775 1.000 85.44473 162 GLU A O 1
ATOM 1248 N N . HIS A 1 173 ? -25.12776 39.36965 -4.65655 1.000 72.18144 163 HIS A N 1
ATOM 1249 C CA . HIS A 1 173 ? -25.26420 39.15727 -3.22248 1.000 71.05532 163 HIS A CA 1
ATOM 1250 C C . HIS A 1 173 ? -24.47155 40.16575 -2.40022 1.000 70.87680 163 HIS A C 1
ATOM 1251 O O . HIS A 1 173 ? -24.53495 40.12422 -1.16724 1.000 69.74356 163 HIS A O 1
ATOM 1258 N N . HIS A 1 174 ? -23.72762 41.06185 -3.05602 1.000 72.64402 164 HIS A N 1
ATOM 1259 C CA . HIS A 1 174 ? -23.03072 42.17263 -2.39837 1.000 70.96281 164 HIS A CA 1
ATOM 1260 C C . HIS A 1 174 ? -22.10408 41.69267 -1.28371 1.000 70.95233 164 HIS A C 1
ATOM 1261 O O . HIS A 1 174 ? -21.92802 42.36965 -0.26804 1.000 70.61493 164 HIS A O 1
ATOM 1268 N N . ILE A 1 175 ? -21.49889 40.52601 -1.46829 1.000 71.21430 165 ILE A N 1
ATOM 1269 C CA . ILE A 1 175 ? -20.60191 39.96304 -0.46636 1.000 69.32915 165 ILE A CA 1
ATOM 1270 C C . ILE A 1 175 ? -19.23575 40.62429 -0.58010 1.000 63.12854 165 ILE A C 1
ATOM 1271 O O . ILE A 1 175 ? -18.71890 40.83732 -1.68388 1.000 62.03864 165 ILE A O 1
ATOM 1276 N N . ASP A 1 176 ? -18.64948 40.96344 0.56619 1.000 67.82719 166 ASP A N 1
ATOM 1277 C CA . ASP A 1 176 ? -17.27295 41.45063 0.61959 1.000 63.91781 166 ASP A CA 1
ATOM 1278 C C . ASP A 1 176 ? -16.35341 40.23645 0.61407 1.000 69.21202 166 ASP A C 1
ATOM 1279 O O . ASP A 1 176 ? -16.17189 39.57216 1.63732 1.000 60.33163 166 ASP A O 1
ATOM 1284 N N . THR A 1 177 ? -15.76733 39.94350 -0.54336 1.000 68.85816 167 THR A N 1
ATOM 1285 C CA . THR A 1 177 ? -14.95070 38.74461 -0.72274 1.000 63.29955 167 THR A CA 1
ATOM 1286 C C . THR A 1 177 ? -13.59999 38.81656 -0.01094 1.000 64.49948 167 THR A C 1
ATOM 1287 O O . THR A 1 177 ? -12.79231 37.89520 -0.19575 1.000 62.11445 167 THR A O 1
ATOM 1291 N N . SER A 1 178 ? -13.32755 39.85668 0.78185 1.000 69.76783 168 SER A N 1
ATOM 1292 C CA . SER A 1 178 ? -12.08209 39.90396 1.54092 1.000 64.84882 168 SER A CA 1
ATOM 1293 C C . SER A 1 178 ? -12.03096 38.82244 2.61104 1.000 65.54919 168 SER A C 1
ATOM 1294 O O . SER A 1 178 ? -10.93963 38.41561 3.02453 1.000 62.48753 168 SER A O 1
ATOM 1297 N N . LYS A 1 179 ? -13.19262 38.35162 3.07235 1.000 67.94988 169 LYS A N 1
ATOM 1298 C CA . LYS A 1 179 ? -13.22176 37.36106 4.14325 1.000 72.05691 169 LYS A CA 1
ATOM 1299 C C . LYS A 1 179 ? -12.53599 36.06359 3.73413 1.000 71.27200 169 LYS A C 1
ATOM 1300 O O . LYS A 1 179 ? -11.89024 35.41439 4.56546 1.000 69.93607 169 LYS A O 1
ATOM 1306 N N . TYR A 1 180 ? -12.64936 35.67722 2.46194 1.000 68.25361 170 TYR A N 1
ATOM 1307 C CA . TYR A 1 180 ? -12.06692 34.42494 1.99611 1.000 65.00002 170 TYR A CA 1
ATOM 1308 C C . TYR A 1 180 ? -10.54930 34.47968 1.87478 1.000 66.46204 170 TYR A C 1
ATOM 1309 O O . TYR A 1 180 ? -9.93596 33.44744 1.58224 1.000 62.34374 170 TYR A O 1
ATOM 1318 N N . LYS A 1 181 ? -9.93475 35.64105 2.09286 1.000 65.39601 171 LYS A N 1
ATOM 1319 C CA . LYS A 1 181 ? -8.50077 35.79481 1.87513 1.000 64.74631 171 LYS A CA 1
ATOM 1320 C C . LYS A 1 181 ? -7.70731 34.92394 2.84127 1.000 62.90268 171 LYS A C 1
ATOM 1321 O O . LYS A 1 181 ? -7.76126 35.12214 4.05941 1.000 61.88431 171 LYS A O 1
ATOM 1327 N N . ASP A 1 182 ? -6.97417 33.95566 2.28842 1.000 63.06238 172 ASP A N 1
ATOM 1328 C CA . ASP A 1 182 ? -6.12701 33.03519 3.04611 1.000 64.07498 172 ASP A CA 1
ATOM 1329 C C . ASP A 1 182 ? -6.90419 32.26033 4.10518 1.000 61.55310 172 ASP A C 1
ATOM 1330 O O . ASP A 1 182 ? -6.31514 31.75774 5.06750 1.000 65.23893 172 ASP A O 1
ATOM 1335 N N . SER A 1 183 ? -8.21820 32.14466 3.94305 1.000 61.16181 173 SER A N 1
ATOM 1336 C CA . SER A 1 183 ? -9.04534 31.47638 4.93214 1.000 64.34753 173 SER A CA 1
ATOM 1337 C C . SER A 1 183 ? -8.98779 29.96262 4.75282 1.000 63.19210 173 SER A C 1
ATOM 1338 O O . SER A 1 183 ? -8.61310 29.44478 3.69710 1.000 65.21719 173 SER A O 1
ATOM 1341 N N . ASP A 1 184 ? -9.36446 29.25171 5.81310 1.000 62.63513 174 ASP A N 1
ATOM 1342 C CA . ASP A 1 184 ? -9.44512 27.79936 5.77726 1.000 64.68944 174 ASP A CA 1
ATOM 1343 C C . ASP A 1 184 ? -10.84102 27.29285 5.44434 1.000 66.33386 174 ASP A C 1
ATOM 1344 O O . ASP A 1 184 ? -11.00613 26.09086 5.20756 1.000 67.97314 174 ASP A O 1
ATOM 1349 N N . GLU A 1 185 ? -11.84172 28.16978 5.42193 1.000 61.46841 175 GLU A N 1
ATOM 1350 C CA . GLU A 1 185 ? -13.18713 27.74915 5.06195 1.000 71.48432 175 GLU A CA 1
ATOM 1351 C C . GLU A 1 185 ? -13.24554 27.40563 3.57909 1.000 65.82367 175 GLU A C 1
ATOM 1352 O O . GLU A 1 185 ? -12.57376 28.02686 2.74980 1.000 61.82589 175 GLU A O 1
ATOM 1358 N N . GLU A 1 186 ? -14.03602 26.39094 3.25165 1.000 64.64173 176 GLU A N 1
ATOM 1359 C CA . GLU A 1 186 ? -14.12421 25.87534 1.89441 1.000 57.84421 176 GLU A CA 1
ATOM 1360 C C . GLU A 1 186 ? -15.39177 26.39341 1.22959 1.000 61.24399 176 GLU A C 1
ATOM 1361 O O . GLU A 1 186 ? -16.47273 26.35857 1.82676 1.000 70.15845 176 GLU A O 1
ATOM 1367 N N . LEU A 1 187 ? -15.25247 26.87224 -0.00085 1.000 57.03024 177 LEU A N 1
ATOM 1368 C CA . LEU A 1 187 ? -16.35277 27.44674 -0.75739 1.000 50.41999 177 LEU A CA 1
ATOM 1369 C C . LEU A 1 187 ? -16.89242 26.42965 -1.75469 1.000 59.84818 177 LEU A C 1
ATOM 1370 O O . LEU A 1 187 ? -16.14605 25.61652 -2.30493 1.000 57.54761 177 LEU A O 1
ATOM 1375 N N . THR A 1 188 ? -18.20254 26.48015 -1.98123 1.000 56.18641 178 THR A N 1
ATOM 1376 C CA . THR A 1 188 ? -18.85119 25.68200 -3.01527 1.000 54.91169 178 THR A CA 1
ATOM 1377 C C . THR A 1 188 ? -18.97308 26.55263 -4.26150 1.000 51.81075 178 THR A C 1
ATOM 1378 O O . THR A 1 188 ? -19.72101 27.53843 -4.26457 1.000 54.47936 178 THR A O 1
ATOM 1382 N N . ILE A 1 189 ? -18.24196 26.19371 -5.30526 1.000 51.55743 179 ILE A N 1
ATOM 1383 C CA . ILE A 1 189 ? -18.12367 26.99614 -6.51846 1.000 52.15704 179 ILE A CA 1
ATOM 1384 C C . ILE A 1 189 ? -18.69146 26.19374 -7.67351 1.000 52.62999 179 ILE A C 1
ATOM 1385 O O . ILE A 1 189 ? -18.33980 25.01961 -7.83107 1.000 53.93543 179 ILE A O 1
ATOM 1390 N N . PRO A 1 190 ? -19.57393 26.76031 -8.49458 1.000 54.43626 180 PRO A N 1
ATOM 1391 C CA . PRO A 1 190 ? -20.02571 26.05320 -9.69829 1.000 53.27667 180 PRO A CA 1
ATOM 1392 C C . PRO A 1 190 ? -18.85354 25.75421 -10.62118 1.000 55.38077 180 PRO A C 1
ATOM 1393 O O . PRO A 1 190 ? -18.04770 26.63343 -10.93508 1.000 54.63085 180 PRO A O 1
ATOM 1397 N N . GLY A 1 191 ? -18.75985 24.49711 -11.04798 1.000 49.57554 181 GLY A N 1
ATOM 1398 C CA . GLY A 1 191 ? -17.67624 24.04929 -11.89560 1.000 46.45136 181 GLY A CA 1
ATOM 1399 C C . GLY A 1 191 ? -16.51577 23.40399 -11.17071 1.000 48.66821 181 GLY A C 1
ATOM 1400 O O . GLY A 1 191 ? -15.53840 23.02032 -11.82479 1.000 55.64332 181 GLY A O 1
ATOM 1401 N N . PHE A 1 192 ? -16.58783 23.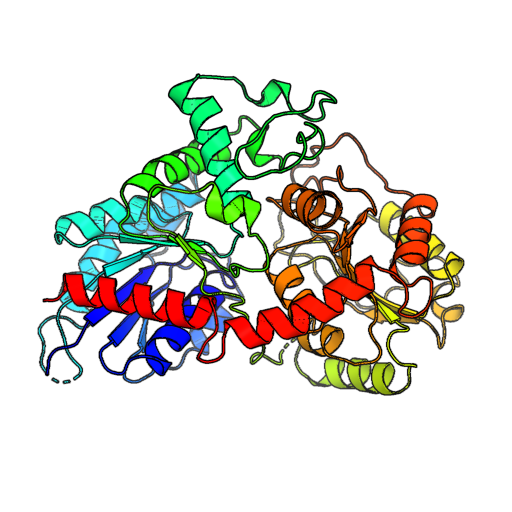27212 -9.84812 1.000 46.58204 182 PHE A N 1
ATOM 1402 C CA . PHE A 1 192 ? -15.53129 22.65856 -9.05279 1.000 50.77792 182 PHE A CA 1
ATOM 1403 C C . PHE A 1 192 ? -16.12069 21.48710 -8.28281 1.000 57.72369 182 PHE A C 1
ATOM 1404 O O . PHE A 1 192 ? -17.04350 21.67181 -7.48136 1.000 56.53352 182 PHE A O 1
ATOM 1412 N N . LYS A 1 193 ? -15.58432 20.28816 -8.52610 1.000 60.34550 183 LYS A N 1
ATOM 1413 C CA . LYS A 1 193 ? -16.11267 19.08320 -7.89339 1.000 58.32760 183 LYS A CA 1
ATOM 1414 C C . LYS A 1 193 ? -16.08978 19.19964 -6.37378 1.000 61.71759 183 LYS A C 1
ATOM 1415 O O . LYS A 1 193 ? -17.12624 19.08002 -5.71085 1.000 61.21810 183 LYS A O 1
ATOM 1421 N N . ASN A 1 194 ? -14.92329 19.43309 -5.80696 1.000 58.01133 184 ASN A N 1
ATOM 1422 C CA . ASN A 1 194 ? -14.79806 19.48406 -4.36037 1.000 58.13639 184 ASN A CA 1
ATOM 1423 C C . ASN A 1 194 ? -14.72298 20.91553 -3.86186 1.000 62.74406 184 ASN A C 1
ATOM 1424 O O . ASN A 1 194 ? -14.32554 21.82700 -4.59641 1.000 62.49180 184 ASN A O 1
ATOM 1429 N N . PRO A 1 195 ? -15.13103 21.14213 -2.61183 1.000 61.52061 185 PRO A N 1
ATOM 1430 C CA . PRO A 1 195 ? -15.05901 22.48465 -2.02785 1.000 62.13838 185 PRO A CA 1
ATOM 1431 C C . PRO A 1 195 ? -13.70571 23.14111 -2.25761 1.000 57.75957 185 PRO A C 1
ATOM 1432 O O . PRO A 1 195 ? -12.65899 22.49169 -2.22304 1.000 53.45024 185 PRO A O 1
ATOM 1436 N N . TYR A 1 196 ? -13.74355 24.45011 -2.50096 1.000 56.73484 186 TYR A N 1
ATOM 1437 C CA . TYR A 1 196 ? -12.55544 25.22660 -2.81511 1.000 55.07568 186 TYR A CA 1
ATOM 1438 C C . TYR A 1 196 ? -12.05776 25.91474 -1.55407 1.000 52.33940 186 TYR A C 1
ATOM 1439 O O . TYR A 1 196 ? -12.74009 26.81731 -1.04520 1.000 54.56529 186 TYR A O 1
ATOM 1448 N N . PRO A 1 197 ? -10.90069 25.53483 -1.01276 1.000 50.79645 187 PRO A N 1
ATOM 1449 C CA . PRO A 1 197 ? -10.38234 26.22936 0.17196 1.000 51.53215 187 PRO A CA 1
ATOM 1450 C C . PRO A 1 197 ? -10.06297 27.68294 -0.14323 1.000 53.45904 187 PRO A C 1
ATOM 1451 O O . PRO A 1 197 ? -9.55316 28.00774 -1.21718 1.000 56.91316 187 PRO A O 1
ATOM 1455 N N . GLY A 1 198 ? -10.36844 28.56170 0.81342 1.000 49.60703 188 GLY A N 1
ATOM 1456 C CA . GLY A 1 198 ? -10.20509 29.98619 0.57829 1.000 55.94597 188 GLY A CA 1
ATOM 1457 C C . GLY A 1 198 ? -8.76911 30.40387 0.33050 1.000 55.53699 188 GLY A C 1
ATOM 1458 O O . GLY A 1 198 ? -8.51688 31.36076 -0.40678 1.000 52.36651 188 GLY A O 1
ATOM 1459 N N . LYS A 1 199 ? -7.80960 29.69440 0.92822 1.000 54.50529 189 LYS A N 1
ATOM 1460 C CA . LYS A 1 199 ? -6.40844 30.08239 0.81390 1.000 53.42173 189 LYS A CA 1
ATOM 1461 C C . LYS A 1 199 ? -5.81785 29.79970 -0.56186 1.000 50.15672 189 LYS A C 1
ATOM 1462 O O . LYS A 1 199 ? -4.67283 30.19004 -0.81352 1.000 48.47512 189 LYS A O 1
ATOM 1468 N N . PHE A 1 200 ? -6.55847 29.14172 -1.45163 1.000 50.48423 190 PHE A N 1
ATOM 1469 C CA . PHE A 1 200 ? -6.09507 28.86497 -2.80407 1.000 52.56282 190 PHE A CA 1
ATOM 1470 C C . PHE A 1 200 ? -6.73228 29.78030 -3.84109 1.000 52.53894 190 PHE A C 1
ATOM 1471 O O . PHE A 1 200 ? -6.56184 29.55293 -5.04297 1.000 50.28951 190 PHE A O 1
ATOM 1479 N N . LEU A 1 201 ? -7.45812 30.80087 -3.40940 1.000 50.61123 191 LEU A N 1
ATOM 1480 C CA . LEU A 1 201 ? -8.10780 31.68725 -4.36214 1.000 52.50644 191 LEU A CA 1
ATOM 1481 C C . LEU A 1 201 ? -7.09738 32.67632 -4.93967 1.000 47.48584 191 LEU A C 1
ATOM 1482 O O . LEU A 1 201 ? -6.22743 33.16875 -4.21595 1.000 43.38182 191 LEU A O 1
ATOM 1487 N N . PRO A 1 202 ? -7.17887 32.96835 -6.23725 1.000 47.76259 192 PRO A N 1
ATOM 1488 C CA . PRO A 1 202 ? -6.35710 34.04521 -6.79831 1.000 50.67499 192 PRO A CA 1
ATOM 1489 C C . PRO A 1 202 ? -6.66231 35.36816 -6.11348 1.000 46.44957 192 PRO A C 1
ATOM 1490 O O . PRO A 1 202 ? -7.78101 35.61167 -5.65532 1.000 48.67242 192 PRO A O 1
ATOM 1494 N N . ARG A 1 203 ? -5.64241 36.22800 -6.04386 1.000 48.40384 193 ARG A N 1
ATOM 1495 C CA . ARG A 1 203 ? -5.78816 37.48845 -5.32236 1.000 51.41726 193 ARG A CA 1
ATOM 1496 C C . ARG A 1 203 ? -6.87440 38.36784 -5.92799 1.000 48.93701 193 ARG A C 1
ATOM 1497 O O . ARG A 1 203 ? -7.49390 39.16347 -5.21374 1.000 51.86219 193 ARG A O 1
ATOM 1505 N N . LEU A 1 204 ? -7.13284 38.23175 -7.23142 1.000 43.16965 194 LEU A N 1
ATOM 1506 C CA . LEU A 1 204 ? -8.18088 39.02353 -7.86672 1.000 49.19031 194 LEU A CA 1
ATOM 1507 C C . LEU A 1 204 ? -9.56099 38.72749 -7.29288 1.000 49.09385 194 LEU A C 1
ATOM 1508 O O . LEU A 1 204 ? -10.46608 39.55897 -7.42626 1.000 61.61905 194 LEU A O 1
ATOM 1513 N N . THR A 1 205 ? -9.74354 37.56951 -6.65783 1.000 41.33894 195 THR A N 1
ATOM 1514 C CA . THR A 1 205 ? -11.02874 37.22162 -6.06500 1.000 53.66738 195 THR A CA 1
ATOM 1515 C C . THR A 1 205 ? -11.20342 37.77420 -4.65807 1.000 47.33014 195 THR A C 1
ATOM 1516 O O . THR A 1 205 ? -12.34013 38.00160 -4.22996 1.000 56.67029 195 THR A O 1
ATOM 1520 N N . THR A 1 206 ? -10.11090 37.99488 -3.92828 1.000 51.98278 196 THR A N 1
ATOM 1521 C CA . THR A 1 206 ? -10.18011 38.48281 -2.55711 1.000 57.28267 196 THR A CA 1
ATOM 1522 C C . THR A 1 206 ? -9.72838 39.92421 -2.39488 1.000 54.61892 196 THR A C 1
ATOM 1523 O O . THR A 1 206 ? -10.19752 40.60190 -1.47851 1.000 52.81809 196 THR A O 1
ATOM 1527 N N . ASP A 1 207 ? -8.82956 40.40642 -3.24916 1.000 52.59493 197 ASP A N 1
ATOM 1528 C CA . ASP A 1 207 ? -8.38481 41.79006 -3.15793 1.000 58.35568 197 ASP A CA 1
ATOM 1529 C C . ASP A 1 207 ? -9.51780 42.73078 -3.54147 1.000 62.02317 197 ASP A C 1
ATOM 1530 O O . ASP A 1 207 ? -10.14623 42.57002 -4.59234 1.000 65.09890 197 ASP A O 1
ATOM 1535 N N . GLN A 1 208 ? -9.78079 43.71042 -2.68462 1.000 59.80054 198 GLN A N 1
ATOM 1536 C CA . GLN A 1 208 ? -10.75862 44.75321 -2.98424 1.000 57.87864 198 GLN A CA 1
ATOM 1537 C C . GLN A 1 208 ? -10.08410 45.97701 -3.59318 1.000 61.05166 198 GLN A C 1
ATOM 1538 O O . GLN A 1 208 ? -10.26153 47.08859 -3.11635 1.000 75.21569 198 GLN A O 1
ATOM 1544 N N . THR A 1 209 ? -9.29008 45.78682 -4.64258 1.000 66.61461 199 THR A N 1
ATOM 1545 C CA . THR A 1 209 ? -8.59164 46.91127 -5.24632 1.000 61.33068 199 THR A CA 1
ATOM 1546 C C . THR A 1 209 ? -9.47579 47.58744 -6.29203 1.000 65.92471 199 THR A C 1
ATOM 1547 O O . THR A 1 209 ? -10.60164 47.16310 -6.56478 1.000 69.70920 199 THR A O 1
ATOM 1551 N N . THR A 1 210 ? -8.95637 48.66768 -6.88194 1.000 69.59735 200 THR A N 1
ATOM 1552 C CA . THR A 1 210 ? -9.64118 49.30172 -8.00479 1.000 54.63200 200 THR A CA 1
ATOM 1553 C C . THR A 1 210 ? -9.67263 48.37299 -9.20947 1.000 60.31235 200 THR A C 1
ATOM 1554 O O . THR A 1 210 ? -10.72315 48.17409 -9.83079 1.000 65.28733 200 THR A O 1
ATOM 1558 N N . ALA A 1 211 ? -8.52060 47.78503 -9.54446 1.000 67.14044 201 ALA A N 1
ATOM 1559 C CA . ALA A 1 211 ? -8.40275 46.99752 -10.76608 1.000 64.79602 201 ALA A CA 1
ATOM 1560 C C . ALA A 1 211 ? -9.36055 45.81315 -10.78021 1.000 62.13185 201 ALA A C 1
ATOM 1561 O O . ALA A 1 211 ? -9.87120 45.44415 -11.84403 1.000 58.76170 201 ALA A O 1
ATOM 1563 N N . THR A 1 212 ? -9.63049 45.21248 -9.62028 1.000 54.29835 202 THR A N 1
ATOM 1564 C CA . THR A 1 212 ? -10.49113 44.03618 -9.60510 1.000 56.73661 202 THR A CA 1
ATOM 1565 C C . THR A 1 212 ? -11.96820 44.39814 -9.69256 1.000 65.79450 202 THR A C 1
ATOM 1566 O O . THR A 1 212 ? -12.74856 43.63302 -10.26893 1.000 66.13077 202 THR A O 1
ATOM 1570 N N . THR A 1 213 ? -12.37951 45.54418 -9.14394 1.000 64.21148 203 THR A N 1
ATOM 1571 C CA . THR A 1 213 ? -13.76252 45.97320 -9.33814 1.000 60.21720 203 THR A CA 1
ATOM 1572 C C . THR A 1 213 ? -14.02467 46.31432 -10.79876 1.000 56.95876 203 THR A C 1
ATOM 1573 O O . THR A 1 213 ? -15.11414 46.04922 -11.31986 1.000 63.51292 203 THR A O 1
ATOM 1577 N N . LEU A 1 214 ? -13.03629 46.90493 -11.47462 1.000 57.81052 204 LEU A N 1
ATOM 1578 C CA . LEU A 1 214 ? -13.16206 47.13876 -12.90789 1.000 59.17649 204 LEU A CA 1
ATOM 1579 C C . LEU A 1 214 ? -13.05541 45.83957 -13.69366 1.000 60.37827 204 LEU A C 1
ATOM 1580 O O . LEU A 1 214 ? -13.66119 45.71133 -14.76377 1.000 60.56006 204 LEU A O 1
ATOM 1585 N N . PHE A 1 215 ? -12.29246 44.87057 -13.18340 1.000 56.01460 205 PHE A N 1
ATOM 1586 C CA . PHE A 1 215 ? -12.18613 43.58287 -13.85935 1.000 54.98923 205 PHE A CA 1
ATOM 1587 C C . PHE A 1 215 ? -13.49888 42.81347 -13.79068 1.000 55.84263 205 PHE A C 1
ATOM 1588 O O . PHE A 1 215 ? -13.91673 42.19784 -14.77830 1.000 52.97611 205 PHE A O 1
ATOM 1596 N N . PHE A 1 216 ? -14.16103 42.83019 -12.63304 1.000 52.64637 206 PHE A N 1
ATOM 1597 C CA . PHE A 1 216 ? -15.43205 42.13278 -12.49705 1.000 60.78263 206 PHE A CA 1
ATOM 1598 C C . PHE A 1 216 ? -16.58685 42.90032 -13.12472 1.000 61.89766 206 PHE A C 1
ATOM 1599 O O . PHE A 1 216 ? -17.63945 42.30557 -13.38216 1.000 59.55239 206 PHE A O 1
ATOM 1607 N N . ASP A 1 217 ? -16.41615 44.20185 -13.37463 1.000 55.79231 207 ASP A N 1
ATOM 1608 C CA . ASP A 1 217 ? -17.35869 44.91031 -14.23258 1.000 55.03446 207 ASP A CA 1
ATOM 1609 C C . ASP A 1 217 ? -17.29016 44.38766 -15.66033 1.000 52.90042 207 ASP A C 1
ATOM 1610 O O . ASP A 1 217 ? -18.29967 44.38534 -16.37360 1.000 53.48862 207 ASP A O 1
ATOM 1615 N N . SER A 1 218 ? -16.10776 43.93993 -16.08945 1.000 56.67079 208 SER A N 1
ATOM 1616 C CA . SER A 1 218 ? -15.96066 43.34161 -17.41158 1.000 56.59214 208 SER A CA 1
ATOM 1617 C C . SER A 1 218 ? -16.58026 41.94896 -17.45392 1.000 58.42581 208 SER A C 1
ATOM 1618 O O . SER A 1 218 ? -17.10837 41.53275 -18.49183 1.000 55.38239 208 SER A O 1
ATOM 1621 N N . VAL A 1 219 ? -16.54787 41.22533 -16.33310 1.000 50.91682 209 VAL A N 1
ATOM 1622 C CA . VAL A 1 219 ? -17.22072 39.93310 -16.28465 1.000 53.50346 209 VAL A CA 1
ATOM 1623 C C . VAL A 1 219 ? -18.73845 40.07991 -16.37713 1.000 56.07229 209 VAL A C 1
ATOM 1624 O O . VAL A 1 219 ? -19.40395 39.22142 -16.98168 1.000 54.37108 209 VAL A O 1
ATOM 1628 N N . THR A 1 220 ? -19.30466 41.18134 -15.86969 1.000 55.97300 210 THR A N 1
ATOM 1629 C CA . THR A 1 220 ? -20.73635 41.41277 -16.01376 1.000 57.95548 210 THR A CA 1
ATOM 1630 C C . THR A 1 220 ? -21.12432 41.57964 -17.47654 1.000 52.30444 210 THR A C 1
ATOM 1631 O O . THR A 1 220 ? -22.23720 41.21360 -17.87043 1.000 56.07084 210 THR A O 1
ATOM 1635 N N . ARG A 1 221 ? -20.22002 42.10890 -18.29837 1.000 54.57923 211 ARG A N 1
ATOM 1636 C CA . ARG A 1 221 ? -20.49202 42.32885 -19.71230 1.000 56.22150 211 ARG A CA 1
ATOM 1637 C C . ARG A 1 221 ? -20.23801 41.09345 -20.56639 1.000 63.79470 211 ARG A C 1
ATOM 1638 O O . ARG A 1 221 ? -20.49537 41.13533 -21.77476 1.000 65.16454 211 ARG A O 1
ATOM 1646 N N . PHE A 1 222 ? -19.73598 40.00401 -19.97649 1.000 61.98007 212 PHE A N 1
ATOM 1647 C CA . PHE A 1 222 ? -19.65600 38.74203 -20.70451 1.000 55.84659 212 PHE A CA 1
ATOM 1648 C C . PHE A 1 222 ? -21.03157 38.28635 -21.16664 1.000 62.83830 212 PHE A C 1
ATOM 1649 O O . PHE A 1 222 ? -21.15272 37.61843 -22.19968 1.000 62.59873 212 PHE A O 1
ATOM 1657 N N . LYS A 1 223 ? -22.07689 38.64245 -20.41668 1.000 66.18498 213 LYS A N 1
ATOM 1658 C CA . LYS A 1 223 ? -23.42034 38.15565 -20.70161 1.000 66.20258 213 LYS A CA 1
ATOM 1659 C C . LYS A 1 223 ? -24.03782 38.82436 -21.92235 1.000 67.24442 213 LYS A C 1
ATOM 1660 O O . LYS A 1 223 ? -24.99017 38.28250 -22.49280 1.000 74.28102 213 LYS A O 1
ATOM 1666 N N . GLU A 1 224 ? -23.52603 39.98329 -22.33222 1.000 67.21826 214 GLU A N 1
ATOM 1667 C CA . GLU A 1 224 ? -24.05798 40.69489 -23.48730 1.000 64.66908 214 GLU A CA 1
ATOM 1668 C C . GLU A 1 224 ? -23.53566 40.15684 -24.81308 1.000 66.61869 214 GLU A C 1
ATOM 1669 O O . GLU A 1 224 ? -23.95352 40.64789 -25.86738 1.000 68.98307 214 GLU A O 1
ATOM 1675 N N . THR A 1 225 ? -22.64670 39.16990 -24.79176 1.000 61.12763 215 THR A N 1
ATOM 1676 C CA . THR A 1 225 ? -22.00816 38.68529 -26.00508 1.000 63.77287 215 THR A CA 1
ATOM 1677 C C . THR A 1 225 ? -22.76524 37.49528 -26.58713 1.000 57.03819 215 THR A C 1
ATOM 1678 O O . THR A 1 225 ? -23.57813 36.85143 -25.91948 1.000 58.49292 215 THR A O 1
ATOM 1682 N N . LYS A 1 226 ? -22.47988 37.20931 -27.85902 1.000 60.63478 216 LYS A N 1
ATOM 1683 C CA . LYS A 1 226 ? -23.13746 36.10253 -28.54484 1.000 61.51125 216 LYS A CA 1
ATOM 1684 C C . LYS A 1 226 ? -22.50848 34.76301 -28.18006 1.000 60.84900 216 LYS A C 1
ATOM 1685 O O . LYS A 1 226 ? -23.21187 33.75157 -28.07740 1.000 63.45706 216 LYS A O 1
ATOM 1691 N N . GLY A 1 227 ? -21.19206 34.73625 -27.98379 1.000 59.15011 217 GLY A N 1
ATOM 1692 C CA . GLY A 1 227 ? -20.50240 33.51057 -27.62468 1.000 55.18332 217 GLY A CA 1
ATOM 1693 C C . GLY A 1 227 ? -19.15016 33.82093 -27.02516 1.000 56.34601 217 GLY A C 1
ATOM 1694 O O . GLY A 1 227 ? -18.63322 34.93478 -27.13788 1.000 56.70311 217 GLY A O 1
ATOM 1695 N N . ILE A 1 228 ? -18.57827 32.80932 -26.37603 1.000 46.51555 218 ILE A N 1
ATOM 1696 C CA . ILE A 1 228 ? -17.27976 32.92536 -25.72252 1.000 46.93716 218 ILE A CA 1
ATOM 1697 C C . ILE A 1 228 ? -16.42642 31.73713 -26.14005 1.000 47.79443 218 ILE A C 1
ATOM 1698 O O . ILE A 1 228 ? -16.78369 30.58472 -25.86599 1.000 43.76407 218 ILE A O 1
ATOM 1703 N N . MET A 1 229 ? -15.30573 32.01434 -26.80011 1.000 47.16620 219 MET A N 1
ATOM 1704 C CA . MET A 1 229 ? -14.33465 30.98559 -27.14754 1.000 49.32252 219 MET A CA 1
ATOM 1705 C C . MET A 1 229 ? -13.32979 30.85439 -26.01019 1.000 49.32148 219 MET A C 1
ATOM 1706 O O . MET A 1 229 ? -12.68877 31.83863 -25.62553 1.000 47.11233 219 MET A O 1
ATOM 1711 N N . VAL A 1 230 ? -13.19700 29.64631 -25.47373 1.000 43.74906 220 VAL A N 1
ATOM 1712 C CA . VAL A 1 230 ? -12.26638 29.36790 -24.38839 1.000 47.18292 220 VAL A CA 1
ATOM 1713 C C . VAL A 1 230 ? -11.13575 28.50297 -24.92659 1.000 45.84518 220 VAL A C 1
ATOM 1714 O O . VAL A 1 230 ? -11.33214 27.67340 -25.82198 1.000 52.65410 220 VAL A O 1
ATOM 1718 N N . ASN A 1 231 ? -9.93809 28.70707 -24.37761 1.000 50.18123 221 ASN A N 1
ATOM 1719 C CA . ASN A 1 231 ? -8.74994 27.97084 -24.81244 1.000 47.84642 221 ASN A CA 1
ATOM 1720 C C . ASN A 1 231 ? -8.57915 26.71454 -23.95626 1.000 47.28944 221 ASN A C 1
ATOM 1721 O O . ASN A 1 231 ? -7.72130 26.61889 -23.07699 1.000 46.88962 221 ASN A O 1
ATOM 1726 N N . THR A 1 232 ? -9.43424 25.73893 -24.24016 1.000 45.07204 222 THR A N 1
ATOM 1727 C CA . THR A 1 232 ? -9.41692 24.43377 -23.58972 1.000 45.77467 222 THR A CA 1
ATOM 1728 C C . THR A 1 232 ? -10.15635 23.46577 -24.50757 1.000 45.34590 222 THR A C 1
ATOM 1729 O O . THR A 1 232 ? -10.51850 23.81622 -25.63572 1.000 48.63686 222 THR A O 1
ATOM 1733 N N . PHE A 1 233 ? -10.38093 22.24182 -24.03649 1.000 46.81976 223 PHE A N 1
ATOM 1734 C CA . PHE A 1 233 ? -11.18209 21.29530 -24.79838 1.000 52.97541 223 PHE A CA 1
ATOM 1735 C C . PHE A 1 233 ? -12.06722 20.49588 -23.85216 1.000 44.39798 223 PHE A C 1
ATOM 1736 O O . PHE A 1 233 ? -11.82108 20.42095 -22.64539 1.000 42.52128 223 PHE A O 1
ATOM 1744 N N . ALA A 1 234 ? -13.11145 19.89739 -24.43378 1.000 42.64026 224 ALA A N 1
ATOM 1745 C CA . ALA A 1 234 ? -14.20753 19.34135 -23.64450 1.000 45.19120 224 ALA A CA 1
ATOM 1746 C C . ALA A 1 234 ? -13.73470 18.23794 -22.70714 1.000 45.69087 224 ALA A C 1
ATOM 1747 O O . ALA A 1 234 ? -14.25667 18.09260 -21.59543 1.000 46.35818 224 ALA A O 1
ATOM 1749 N N . GLU A 1 235 ? -12.75441 17.44736 -23.13593 1.000 45.79847 225 GLU A N 1
ATOM 1750 C CA . GLU A 1 235 ? -12.28157 16.32851 -22.33318 1.000 49.56136 225 GLU A CA 1
ATOM 1751 C C . GLU A 1 235 ? -11.33588 16.75361 -21.21746 1.000 49.71049 225 GLU A C 1
ATOM 1752 O O . GLU A 1 235 ? -11.06032 15.94765 -20.32204 1.000 47.08493 225 GLU A O 1
ATOM 1758 N N . LEU A 1 236 ? -10.84131 17.99067 -21.24152 1.000 51.14843 226 LEU A N 1
ATOM 1759 C CA . LEU A 1 236 ? -9.90945 18.45863 -20.22315 1.000 46.97442 226 LEU A CA 1
ATOM 1760 C C . LEU A 1 236 ? -10.62767 19.02484 -19.00147 1.000 49.46351 226 LEU A C 1
ATOM 1761 O O . LEU A 1 236 ? -10.27849 18.68995 -17.86523 1.000 49.13214 226 LEU A O 1
ATOM 1766 N N . GLU A 1 237 ? -11.62990 19.87666 -19.21375 1.000 45.72116 227 GLU A N 1
ATOM 1767 C CA . GLU A 1 237 ? -12.38164 20.51127 -18.13107 1.000 48.41721 227 GLU A CA 1
ATOM 1768 C C . GLU A 1 237 ? -13.86563 20.17127 -18.23727 1.000 47.02360 227 GLU A C 1
ATOM 1769 O O . GLU A 1 237 ? -14.70516 21.06509 -18.39562 1.000 47.72818 227 GLU A O 1
ATOM 1775 N N . PRO A 1 238 ? -14.23020 18.88897 -18.12818 1.000 51.32086 228 PRO A N 1
ATOM 1776 C CA . PRO A 1 238 ? -15.63799 18.52815 -18.36842 1.000 46.69977 228 PRO A CA 1
ATOM 1777 C C . PRO A 1 238 ? -16.58896 19.06851 -17.31507 1.000 42.92147 228 PRO A C 1
ATOM 1778 O O . PRO A 1 238 ? -17.68344 19.53207 -17.65957 1.000 44.18595 228 PRO A O 1
ATOM 1782 N N . PHE A 1 239 ? -16.20379 19.03055 -16.03737 1.000 41.09329 229 PHE A N 1
ATOM 1783 C CA . PHE A 1 239 ? -17.09796 19.51050 -14.98855 1.000 42.30346 229 PHE A CA 1
ATOM 1784 C C . PHE A 1 239 ? -17.23004 21.02811 -15.02224 1.000 49.97632 229 PHE A C 1
ATOM 1785 O O . PHE A 1 239 ? -18.33036 21.56495 -14.84743 1.000 47.29707 229 PHE A O 1
ATOM 1793 N N . ALA A 1 240 ? -16.12148 21.73682 -15.24357 1.000 48.55433 230 ALA A N 1
ATOM 1794 C CA . ALA A 1 240 ? -16.18272 23.19264 -15.31139 1.000 47.80314 230 ALA A CA 1
ATOM 1795 C C . ALA A 1 240 ? -16.96776 23.65799 -16.53191 1.000 49.56628 230 ALA A C 1
ATOM 1796 O O . ALA A 1 240 ? -17.73105 24.62781 -16.45248 1.000 53.74035 230 ALA A O 1
ATOM 1798 N N . LEU A 1 241 ? -16.80426 22.97108 -17.66590 1.000 45.83872 231 LEU A N 1
ATOM 1799 C CA . LEU A 1 241 ? -17.44298 23.41532 -18.90155 1.000 49.42490 231 LEU A CA 1
ATOM 1800 C C . LEU A 1 241 ? -18.95479 23.23673 -18.85012 1.000 46.91234 231 LEU A C 1
ATOM 1801 O O . LEU A 1 241 ? -19.70177 24.10085 -19.32423 1.000 50.45781 231 LEU A O 1
ATOM 1806 N N . GLN A 1 242 ? -19.42720 22.12550 -18.28789 1.000 51.10312 232 GLN A N 1
ATOM 1807 C CA . GLN A 1 242 ? -20.85912 21.85444 -18.26077 1.000 58.94846 232 GLN A CA 1
ATOM 1808 C C . GLN A 1 242 ? -21.59852 22.65033 -17.19240 1.000 48.17304 232 GLN A C 1
ATOM 1809 O O . GLN A 1 242 ? -22.82806 22.55413 -17.11456 1.000 53.48164 232 GLN A O 1
ATOM 1815 N N . SER A 1 243 ? -20.89404 23.43914 -16.38336 1.000 50.61666 233 SER A N 1
ATOM 1816 C CA . SER A 1 243 ? -21.52315 24.33322 -15.42218 1.000 51.27774 233 SER A CA 1
ATOM 1817 C C . SER A 1 243 ? -21.79899 25.71206 -16.00338 1.000 50.75023 233 SER A C 1
ATOM 1818 O O . SER A 1 243 ? -22.43637 26.53607 -15.33429 1.000 56.57145 233 SER A O 1
ATOM 1821 N N . LEU A 1 244 ? -21.34761 25.97807 -17.22631 1.000 48.44212 234 LEU A N 1
ATOM 1822 C CA . LEU A 1 244 ? -21.49458 27.27984 -17.86015 1.000 59.52405 234 LEU A CA 1
ATOM 1823 C C . LEU A 1 244 ? -22.61626 27.25095 -18.89110 1.000 55.15137 234 LEU A C 1
ATOM 1824 O O . LEU A 1 244 ? -22.63086 26.38951 -19.77753 1.000 54.53057 234 LEU A O 1
ATOM 1829 N N . LEU A 1 245 ? -23.55039 28.19656 -18.77338 1.000 56.07206 235 LEU A N 1
ATOM 1830 C CA . LEU A 1 245 ? -24.75208 28.19610 -19.59222 1.000 60.93414 235 LEU A CA 1
ATOM 1831 C C . LEU A 1 245 ? -24.76646 29.38461 -20.54337 1.000 64.48151 235 LEU A C 1
ATOM 1832 O O . LEU A 1 245 ? -24.50990 29.22429 -21.74091 1.000 69.56954 235 LEU A O 1
ATOM 1837 N N . VAL A 1 246 ? -25.05843 30.57619 -20.02899 1.000 67.74335 236 VAL A N 1
ATOM 1838 C CA . VAL A 1 246 ? -25.02972 31.78933 -20.84430 1.000 64.36281 236 VAL A CA 1
ATOM 1839 C C . VAL A 1 246 ? -23.61477 32.35910 -20.84873 1.000 69.10111 236 VAL A C 1
ATOM 1840 O O . VAL A 1 246 ? -22.91318 32.28677 -19.82884 1.000 76.33616 236 VAL A O 1
ATOM 1844 N N . PRO A 1 247 ? -23.11545 32.84944 -21.99379 1.000 67.18560 237 PRO A N 1
ATOM 1845 C CA . PRO A 1 247 ? -23.65698 32.50748 -23.31258 1.000 59.61316 237 PRO A CA 1
ATOM 1846 C C . PRO A 1 247 ? -23.03376 31.19745 -23.79189 1.000 54.65388 237 PRO A C 1
ATOM 1847 O O . PRO A 1 247 ? -22.37867 30.53479 -22.98750 1.000 58.49206 237 PRO A O 1
ATOM 1851 N N . LYS A 1 248 ? -23.21602 30.82585 -25.05753 1.000 48.52484 238 LYS A N 1
ATOM 1852 C CA . LYS A 1 248 ? -22.70513 29.54289 -25.52414 1.000 61.75904 238 LYS A CA 1
ATOM 1853 C C . LYS A 1 248 ? -21.18040 29.53704 -25.51807 1.000 58.03850 238 LYS A C 1
ATOM 1854 O O . LYS A 1 248 ? -20.53865 30.45300 -26.04184 1.000 53.32730 238 LYS A O 1
ATOM 1860 N N . ILE A 1 249 ? -20.60603 28.49261 -24.92643 1.000 50.95657 239 ILE A N 1
ATOM 1861 C CA . ILE A 1 249 ? -19.16349 28.34637 -24.78238 1.000 49.06049 239 ILE A CA 1
ATOM 1862 C C . ILE A 1 249 ? -18.64813 27.48217 -25.92269 1.000 49.65729 239 ILE A C 1
ATOM 1863 O O . ILE A 1 249 ? -19.21060 26.41802 -26.20932 1.000 52.63881 239 ILE A O 1
ATOM 1868 N N . TYR A 1 250 ? -17.57965 27.93380 -26.57291 1.000 51.62573 240 TYR A N 1
ATOM 1869 C CA . TYR A 1 250 ? -16.95099 27.18612 -27.66204 1.000 48.61461 240 TYR A CA 1
ATOM 1870 C C . TYR A 1 250 ? -15.53750 26.79133 -27.26179 1.000 49.68592 240 TYR A C 1
ATOM 1871 O O . TYR A 1 250 ? -14.59716 27.58949 -27.42486 1.000 47.31837 240 TYR A O 1
ATOM 1880 N N . PRO A 1 251 ? -15.33267 25.58764 -26.72217 1.000 51.29134 241 PRO A N 1
ATOM 1881 C CA . PRO A 1 251 ? -13.96403 25.12541 -26.45731 1.000 47.50318 241 PRO A CA 1
ATOM 1882 C C . PRO A 1 251 ? -13.24200 24.78956 -27.75031 1.000 53.23454 241 PRO A C 1
ATOM 1883 O O . PRO A 1 251 ? -13.53193 23.76844 -28.38087 1.000 48.81361 241 PRO A O 1
ATOM 1887 N N . VAL A 1 252 ? -12.30507 25.64398 -28.15846 1.000 48.43770 242 VAL A N 1
ATOM 1888 C CA . VAL A 1 252 ? -11.60062 25.48852 -29.42561 1.000 48.73848 242 VAL A CA 1
ATOM 1889 C C . VAL A 1 252 ? -10.13053 25.15985 -29.23969 1.000 49.30414 242 VAL A C 1
ATOM 1890 O O . VAL A 1 252 ? -9.40089 25.05084 -30.23700 1.000 55.75159 242 VAL A O 1
ATOM 1894 N N . GLY A 1 253 ? -9.67110 24.98605 -28.00257 1.000 54.35962 243 GLY A N 1
ATOM 1895 C CA . GLY A 1 253 ? -8.28268 24.69599 -27.73492 1.000 52.00403 243 GLY A CA 1
ATOM 1896 C C . GLY A 1 253 ? -7.96977 23.21329 -27.78619 1.000 51.32091 243 GLY A C 1
ATOM 1897 O O . GLY A 1 253 ? -8.84975 22.37928 -28.01532 1.000 50.83100 243 GLY A O 1
ATOM 1898 N N . PRO A 1 254 ? -6.70054 22.84799 -27.54336 1.000 54.85947 244 PRO A N 1
ATOM 1899 C CA . PRO A 1 254 ? -5.63156 23.76420 -27.13242 1.000 56.03150 244 PRO A CA 1
ATOM 1900 C C . PRO A 1 254 ? -5.02835 24.57319 -28.28181 1.000 54.18578 244 PRO A C 1
ATOM 1901 O O . PRO A 1 254 ? -4.40987 24.01756 -29.19017 1.000 51.42802 244 PRO A O 1
ATOM 1905 N N . VAL A 1 255 ? -5.23513 25.88523 -28.23072 1.000 55.43254 245 VAL A N 1
ATOM 1906 C CA . VAL A 1 255 ? -4.62087 26.81890 -29.16660 1.000 59.61574 245 VAL A CA 1
ATOM 1907 C C . VAL A 1 255 ? -3.25668 27.19719 -28.60831 1.000 68.93499 245 VAL A C 1
ATOM 1908 O O . VAL A 1 255 ? -3.15658 27.69324 -27.48088 1.000 70.71554 245 VAL A O 1
ATOM 1912 N N . VAL A 1 256 ? -2.20568 26.96413 -29.38837 1.000 66.05651 246 VAL A N 1
ATOM 1913 C CA . VAL A 1 256 ? -0.84779 27.17145 -28.90010 1.000 74.95352 246 VAL A CA 1
ATOM 1914 C C . VAL A 1 256 ? 0.06827 27.39800 -30.09371 1.000 78.74307 246 VAL A C 1
ATOM 1915 O O . VAL A 1 256 ? -0.06301 26.74321 -31.13162 1.000 83.60619 246 VAL A O 1
ATOM 1919 N N . ASN A 1 257 ? 0.99861 28.33729 -29.93488 1.000 81.02480 247 ASN A N 1
ATOM 1920 C CA . ASN A 1 257 ? 1.94920 28.70250 -30.97809 1.000 85.90504 247 ASN A CA 1
ATOM 1921 C C . ASN A 1 257 ? 3.26006 27.95937 -30.73897 1.000 86.61830 247 ASN A C 1
ATOM 1922 O O . ASN A 1 257 ? 4.00234 28.28105 -29.80514 1.000 86.10423 247 ASN A O 1
ATOM 1927 N N . PHE A 1 258 ? 3.53606 26.95841 -31.57747 1.000 87.32167 248 PHE A N 1
ATOM 1928 C CA . PHE A 1 258 ? 4.83474 26.29683 -31.58811 1.000 90.99290 248 PHE A CA 1
ATOM 1929 C C . PHE A 1 258 ? 5.81805 26.94641 -32.54695 1.000 100.73034 248 PHE A C 1
ATOM 1930 O O . PHE A 1 258 ? 7.02846 26.72674 -32.41724 1.000 103.35859 248 PHE A O 1
ATOM 1938 N N . LYS A 1 259 ? 5.31992 27.73418 -33.50233 1.000 105.60274 249 LYS A N 1
ATOM 1939 C CA . LYS A 1 259 ? 6.10274 28.07482 -34.68692 1.000 113.44653 249 LYS A CA 1
ATOM 1940 C C . LYS A 1 259 ? 7.29215 28.96116 -34.34128 1.000 113.76967 249 LYS A C 1
ATOM 1941 O O . LYS A 1 259 ? 8.40954 28.72397 -34.81500 1.000 115.90333 249 LYS A O 1
ATOM 1947 N N . GLU A 1 260 ? 7.07011 29.99540 -33.52772 1.000 113.07511 250 GLU A N 1
ATOM 1948 C CA . GLU A 1 260 ? 8.14827 30.88662 -33.11498 1.000 120.65602 250 GLU A CA 1
ATOM 1949 C C . GLU A 1 260 ? 9.22049 30.07853 -32.39183 1.000 126.49333 250 GLU A C 1
ATOM 1950 O O . GLU A 1 260 ? 9.19856 29.96255 -31.16208 1.000 124.58861 250 GLU A O 1
ATOM 1956 N N . GLY A 1 261 ? 10.13760 29.47332 -33.15210 1.000 126.10878 251 GLY A N 1
ATOM 1957 C CA . GLY A 1 261 ? 11.21884 28.72839 -32.52771 1.000 121.01827 251 GLY A CA 1
ATOM 1958 C C . GLY A 1 261 ? 12.06990 29.59760 -31.62882 1.000 122.82493 251 GLY A C 1
ATOM 1959 O O . GLY A 1 261 ? 12.63280 29.11914 -30.63907 1.000 119.65873 251 GLY A O 1
ATOM 1960 N N . GLY A 1 262 ? 12.16911 30.88171 -31.95427 1.000 123.13061 252 GLY A N 1
ATOM 1961 C CA . GLY A 1 262 ? 12.81309 31.84975 -31.09410 1.000 122.24844 252 GLY A CA 1
ATOM 1962 C C . GLY A 1 262 ? 12.08696 32.02742 -29.77470 1.000 120.05505 252 GLY A C 1
ATOM 1963 O O . GLY A 1 262 ? 11.08578 32.73567 -29.69844 1.000 119.62198 252 GLY A O 1
ATOM 1964 N N . ASN A 1 266 ? 14.35669 34.23898 -27.65078 1.000 100.62104 256 ASN A N 1
ATOM 1965 C CA . ASN A 1 266 ? 15.55344 33.40273 -27.60888 1.000 105.20397 256 ASN A CA 1
ATOM 1966 C C . ASN A 1 266 ? 15.79067 32.66439 -28.91531 1.000 112.00362 256 ASN A C 1
ATOM 1967 O O . ASN A 1 266 ? 15.10754 31.68739 -29.20904 1.000 112.41652 256 ASN A O 1
ATOM 1972 N N . SER A 1 267 ? 16.78734 33.10500 -29.67673 1.000 112.09753 257 SER A N 1
ATOM 1973 C CA . SER A 1 267 ? 17.04812 32.50212 -30.97225 1.000 112.31903 257 SER A CA 1
ATOM 1974 C C . SER A 1 267 ? 17.76790 31.16152 -30.81317 1.000 109.31173 257 SER A C 1
ATOM 1975 O O . SER A 1 267 ? 18.21257 30.78073 -29.72690 1.000 104.43354 257 SER A O 1
ATOM 1978 N N . GLU A 1 268 ? 17.90512 30.45728 -31.93942 1.000 112.83369 258 GLU A N 1
ATOM 1979 C CA . GLU A 1 268 ? 18.09214 29.00980 -31.91998 1.000 109.67724 258 GLU A CA 1
ATOM 1980 C C . GLU A 1 268 ? 19.48075 28.56649 -31.47356 1.000 106.05318 258 GLU A C 1
ATOM 1981 O O . GLU A 1 268 ? 19.64511 27.39533 -31.11672 1.000 103.94399 258 GLU A O 1
ATOM 1987 N N . SER A 1 269 ? 20.48042 29.45180 -31.48826 1.000 101.28075 259 SER A N 1
ATOM 1988 C CA . SER A 1 269 ? 21.84648 29.00826 -31.21634 1.000 103.65192 259 SER A CA 1
ATOM 1989 C C . SER A 1 269 ? 21.99090 28.47965 -29.79257 1.000 98.62987 259 SER A C 1
ATOM 1990 O O . SER A 1 269 ? 22.63268 27.44624 -29.56783 1.000 89.93762 259 SER A O 1
ATOM 1993 N N . GLU A 1 270 ? 21.39551 29.16928 -28.81891 1.000 97.25424 260 GLU A N 1
ATOM 1994 C CA . GLU A 1 270 ? 21.44710 28.70730 -27.43616 1.000 93.01348 260 GLU A CA 1
ATOM 1995 C C . GLU A 1 270 ? 20.49444 27.54641 -27.20210 1.000 90.75767 260 GLU A C 1
ATOM 1996 O O . GLU A 1 270 ? 20.77612 26.67212 -26.37466 1.000 86.19350 260 GLU A O 1
ATOM 2002 N N . THR A 1 271 ? 19.36811 27.52791 -27.91735 1.000 86.81198 261 THR A N 1
ATOM 2003 C CA . THR A 1 271 ? 18.47374 26.37920 -27.86611 1.000 83.98987 261 THR A CA 1
ATOM 2004 C C . THR A 1 271 ? 19.14898 25.12745 -28.40512 1.000 84.42334 261 THR A C 1
ATOM 2005 O O . THR A 1 271 ? 18.88724 24.02361 -27.91559 1.000 80.29611 261 THR A O 1
ATOM 2009 N N . GLU A 1 272 ? 20.01796 25.27766 -29.40805 1.000 90.42734 262 GLU A N 1
ATOM 2010 C CA . GLU A 1 272 ? 20.75563 24.13128 -29.92856 1.000 90.87858 262 GLU A CA 1
ATOM 2011 C C . GLU A 1 272 ? 21.59111 23.47894 -28.83482 1.000 83.66871 262 GLU A C 1
ATOM 2012 O O . GLU A 1 272 ? 21.55432 22.25727 -28.65896 1.000 73.33613 262 GLU A O 1
ATOM 2018 N N . SER A 1 273 ? 22.34277 24.28439 -28.07833 1.000 79.26350 263 SER A N 1
ATOM 2019 C CA . SER A 1 273 ? 23.14434 23.73977 -26.98593 1.000 75.21909 263 SER A CA 1
ATOM 2020 C C . SER A 1 273 ? 22.26592 23.07766 -25.93207 1.000 78.51003 263 SER A C 1
ATOM 2021 O O . SER A 1 273 ? 22.62035 22.02359 -25.39088 1.000 81.10651 263 SER A O 1
ATOM 2024 N N . ILE A 1 274 ? 21.11567 23.68055 -25.62678 1.000 81.02320 264 ILE A N 1
ATOM 2025 C CA . ILE A 1 274 ? 20.19432 23.07589 -24.66997 1.000 73.15771 264 ILE A CA 1
ATOM 2026 C C . ILE A 1 274 ? 19.59434 21.79963 -25.24732 1.000 76.67545 264 ILE A C 1
ATOM 2027 O O . ILE A 1 274 ? 19.53807 20.76344 -24.57574 1.000 77.69800 264 ILE A O 1
ATOM 2032 N N . ILE A 1 275 ? 19.15065 21.85019 -26.50598 1.000 75.70462 265 ILE A N 1
ATOM 2033 C CA . ILE A 1 275 ? 18.60875 20.65560 -27.15177 1.000 72.70391 265 ILE A CA 1
ATOM 2034 C C . ILE A 1 275 ? 19.69266 19.59269 -27.29664 1.000 75.06952 265 ILE A C 1
ATOM 2035 O O . ILE A 1 275 ? 19.47589 18.41473 -26.98873 1.000 72.34069 265 ILE A O 1
ATOM 2040 N N . LYS A 1 276 ? 20.87914 19.99478 -27.76604 1.000 80.96099 266 LYS A N 1
ATOM 2041 C CA . LYS A 1 276 ? 21.97987 19.04661 -27.91297 1.000 81.82068 266 LYS A CA 1
ATOM 2042 C C . LYS A 1 276 ? 22.33412 18.38900 -26.58654 1.000 77.93155 266 LYS A C 1
ATOM 2043 O O . LYS A 1 276 ? 22.71520 17.21151 -26.55690 1.000 77.79175 266 LYS A O 1
ATOM 2049 N N . TRP A 1 277 ? 22.20267 19.12212 -25.47885 1.000 69.80092 267 TRP A N 1
ATOM 2050 C CA . TRP A 1 277 ? 22.50700 18.54188 -24.17510 1.000 68.80984 267 TRP A CA 1
ATOM 2051 C C . TRP A 1 277 ? 21.39410 17.61644 -23.70385 1.000 78.77369 267 TRP A C 1
ATOM 2052 O O . TRP A 1 277 ? 21.66684 16.56898 -23.10887 1.000 74.49023 267 TRP A O 1
ATOM 2063 N N . LEU A 1 278 ? 20.13512 17.98836 -23.94890 1.000 77.26964 268 LEU A N 1
ATOM 2064 C CA . LEU A 1 278 ? 19.03198 17.11043 -23.57118 1.000 72.77549 268 LEU A CA 1
ATOM 2065 C C . LEU A 1 278 ? 19.01637 15.83768 -24.40847 1.000 72.96592 268 LEU A C 1
ATOM 2066 O O . LEU A 1 278 ? 18.54187 14.79529 -23.94033 1.000 63.73311 268 LEU A O 1
ATOM 2071 N N . ASP A 1 279 ? 19.52983 15.90115 -25.64101 1.000 74.87628 269 ASP A N 1
ATOM 2072 C CA . ASP A 1 279 ? 19.60927 14.70737 -26.47700 1.000 71.39554 269 ASP A CA 1
ATOM 2073 C C . ASP A 1 279 ? 20.46217 13.62543 -25.82917 1.000 72.33883 269 ASP A C 1
ATOM 2074 O O . ASP A 1 279 ? 20.27859 12.43656 -26.11338 1.000 71.28360 269 ASP A O 1
ATOM 2079 N N . ASP A 1 280 ? 21.39149 14.01504 -24.95829 1.000 76.77964 270 ASP A N 1
ATOM 2080 C CA . ASP A 1 280 ? 22.29613 13.08481 -24.29819 1.000 78.82442 270 ASP A CA 1
ATOM 2081 C C . ASP A 1 280 ? 21.72542 12.50390 -23.00932 1.000 80.03508 270 ASP A C 1
ATOM 2082 O O . ASP A 1 280 ? 22.33651 11.59793 -22.43199 1.000 80.02854 270 ASP A O 1
ATOM 2087 N N . GLN A 1 281 ? 20.57734 12.98972 -22.54979 1.000 79.39707 271 GLN A N 1
ATOM 2088 C CA . GLN A 1 281 ? 19.99352 12.52633 -21.30146 1.000 70.10402 271 GLN A CA 1
ATOM 2089 C C . GLN A 1 281 ? 19.02529 11.37795 -21.54931 1.000 63.56635 271 GLN A C 1
ATOM 2090 O O . GLN A 1 281 ? 18.47270 11.24007 -22.64511 1.000 65.04956 271 GLN A O 1
ATOM 2096 N N . PRO A 1 282 ? 18.80667 10.52287 -20.54893 1.000 62.86237 272 PRO A N 1
ATOM 2097 C CA . PRO A 1 282 ? 17.80203 9.46330 -20.69279 1.000 59.83652 272 PRO A CA 1
ATOM 2098 C C . PRO A 1 282 ? 16.40526 10.04770 -20.84391 1.000 63.03623 272 PRO A C 1
ATOM 2099 O O . PRO A 1 282 ? 16.14810 11.21005 -20.52311 1.000 62.54342 272 PRO A O 1
ATOM 2103 N N . GLU A 1 283 ? 15.49063 9.21764 -21.33771 1.000 57.78321 273 GLU A N 1
ATOM 2104 C CA . GLU A 1 283 ? 14.14807 9.68599 -21.64984 1.000 64.72377 273 GLU A CA 1
ATOM 2105 C C . GLU A 1 283 ? 13.28594 9.74826 -20.39336 1.000 68.42919 273 GLU A C 1
ATOM 2106 O O . GLU A 1 283 ? 13.37404 8.88556 -19.51346 1.000 64.21058 273 GLU A O 1
ATOM 2112 N N . SER A 1 284 ? 12.46801 10.80156 -20.30852 1.000 64.04930 274 SER A N 1
ATOM 2113 C CA . SER A 1 284 ? 11.56019 11.03362 -19.18255 1.000 55.23433 274 SER A CA 1
ATOM 2114 C C . SER A 1 284 ? 12.30274 11.10319 -17.85016 1.000 53.78779 274 SER A C 1
ATOM 2115 O O . SER A 1 284 ? 11.76463 10.72083 -16.80852 1.000 61.77373 274 SER A O 1
ATOM 2118 N N . SER A 1 285 ? 13.53967 11.60553 -17.86518 1.000 55.59867 275 SER A N 1
ATOM 2119 C CA . SER A 1 285 ? 14.37190 11.63079 -16.67087 1.000 55.27670 275 SER A CA 1
ATOM 2120 C C . SER A 1 285 ? 14.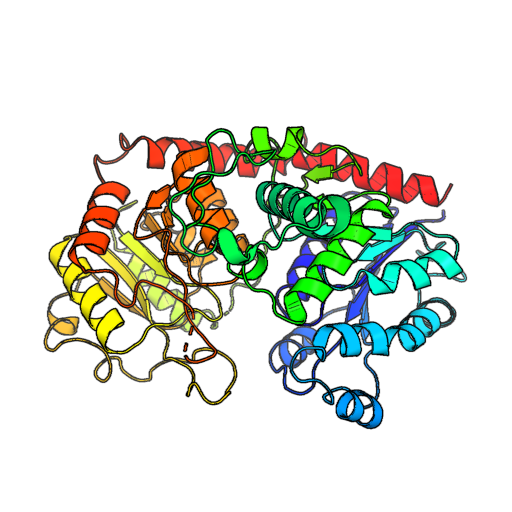66846 13.02760 -16.14570 1.000 58.61224 275 SER A C 1
ATOM 2121 O O . SER A 1 285 ? 15.10678 13.15343 -14.99811 1.000 60.98594 275 SER A O 1
ATOM 2124 N N . VAL A 1 286 ? 14.44227 14.06972 -16.94020 1.000 57.46866 276 VAL A N 1
ATOM 2125 C CA . VAL A 1 286 ? 14.80085 15.43489 -16.57251 1.000 57.41657 276 VAL A CA 1
ATOM 2126 C C . VAL A 1 286 ? 13.54380 16.18749 -16.16034 1.000 58.33573 276 VAL A C 1
ATOM 2127 O O . VAL A 1 286 ? 12.55874 16.22408 -16.90850 1.000 56.78225 276 VAL A O 1
ATOM 2131 N N . VAL A 1 287 ? 13.57429 16.78716 -14.97262 1.000 51.67412 277 VAL A N 1
ATOM 2132 C CA . VAL A 1 287 ? 12.50289 17.66605 -14.51635 1.000 57.58705 277 VAL A CA 1
ATOM 2133 C C . VAL A 1 287 ? 12.86028 19.09695 -14.90261 1.000 51.65247 277 VAL A C 1
ATOM 2134 O O . VAL A 1 287 ? 13.98360 19.55360 -14.66116 1.000 48.92066 277 VAL A O 1
ATOM 2138 N N . PHE A 1 288 ? 11.90889 19.80361 -15.51015 1.000 53.64960 278 PHE A N 1
ATOM 2139 C CA . PHE A 1 288 ? 12.15743 21.08994 -16.15428 1.000 56.54057 278 PHE A CA 1
ATOM 2140 C C . PHE A 1 288 ? 11.60010 22.22554 -15.30295 1.000 56.51002 278 PHE A C 1
ATOM 2141 O O . PHE A 1 288 ? 10.39489 22.27175 -15.03760 1.000 55.82803 278 PHE A O 1
ATOM 2149 N N . LEU A 1 289 ? 12.47119 23.15625 -14.91269 1.000 57.85440 279 LEU A N 1
ATOM 2150 C CA . LEU A 1 289 ? 12.10796 24.28447 -14.06022 1.000 55.88790 279 LEU A CA 1
ATOM 2151 C C . LEU A 1 289 ? 11.84039 25.51294 -14.92541 1.000 62.75213 279 LEU A C 1
ATOM 2152 O O . LEU A 1 289 ? 12.71291 25.93378 -15.69206 1.000 64.35997 279 LEU A O 1
ATOM 2157 N N . CYS A 1 290 ? 10.64765 26.09399 -14.78989 1.000 57.70969 280 CYS A N 1
ATOM 2158 C CA . CYS A 1 290 ? 10.29293 27.30023 -15.52928 1.000 58.16933 280 CYS A CA 1
ATOM 2159 C C . CYS A 1 290 ? 9.06248 27.93435 -14.89526 1.000 58.03072 280 CYS A C 1
ATOM 2160 O O . CYS A 1 290 ? 8.20266 27.23712 -14.35149 1.000 55.26280 280 CYS A O 1
ATOM 2163 N N . PHE A 1 291 ? 8.98306 29.26528 -14.97739 1.000 60.55419 281 PHE A N 1
ATOM 2164 C CA . PHE A 1 291 ? 7.96424 30.01862 -14.24818 1.000 61.70971 281 PHE A CA 1
ATOM 2165 C C . PHE A 1 291 ? 7.46927 31.21342 -15.05524 1.000 63.70168 281 PHE A C 1
ATOM 2166 O O . PHE A 1 291 ? 7.30618 32.31629 -14.52446 1.000 67.03296 281 PHE A O 1
ATOM 2174 N N . GLY A 1 292 ? 7.22161 31.01505 -16.34450 1.000 63.14090 282 GLY A N 1
ATOM 2175 C CA . GLY A 1 292 ? 6.52546 32.00907 -17.14175 1.000 71.50797 282 GLY A CA 1
ATOM 2176 C C . GLY A 1 292 ? 7.30477 33.29175 -17.38976 1.000 70.68898 282 GLY A C 1
ATOM 2177 O O . GLY A 1 292 ? 8.46693 33.45377 -17.01789 1.000 65.64217 282 GLY A O 1
ATOM 2178 N N . SER A 1 293 ? 6.60322 34.23700 -18.02440 1.000 68.49546 283 SER A N 1
ATOM 2179 C CA . SER A 1 293 ? 7.25167 35.42373 -18.57504 1.000 75.87194 283 SER A CA 1
ATOM 2180 C C . SER A 1 293 ? 7.79775 36.33365 -17.48058 1.000 73.68566 283 SER A C 1
ATOM 2181 O O . SER A 1 293 ? 8.89932 36.87890 -17.61520 1.000 76.69515 283 SER A O 1
ATOM 2184 N N . MET A 1 294 ? 7.05161 36.51087 -16.39079 1.000 74.55695 284 MET A N 1
ATOM 2185 C CA . MET A 1 294 ? 7.43204 37.45696 -15.34876 1.000 77.24877 284 MET A CA 1
ATOM 2186 C C . MET A 1 294 ? 7.75218 36.77886 -14.01946 1.000 71.90744 284 MET A C 1
ATOM 2187 O O . MET A 1 294 ? 7.91872 37.46777 -13.00590 1.000 71.68010 284 MET A O 1
ATOM 2192 N N . GLY A 1 295 ? 7.86519 35.45237 -13.99443 1.000 71.44204 285 GLY A N 1
ATOM 2193 C CA . GLY A 1 295 ? 8.15588 34.75551 -12.75158 1.000 72.65219 285 GLY A CA 1
ATOM 2194 C C . GLY A 1 295 ? 9.63701 34.79446 -12.42028 1.000 76.88504 285 GLY A C 1
ATOM 2195 O O . GLY A 1 295 ? 10.48705 34.53164 -13.27782 1.000 77.77215 285 GLY A O 1
ATOM 2196 N N . SER A 1 296 ? 9.94707 35.12903 -11.16964 1.000 78.02791 286 SER A N 1
ATOM 2197 C CA . SER A 1 296 ? 11.31529 35.12156 -10.67123 1.000 77.83495 286 SER A CA 1
ATOM 2198 C C . SER A 1 296 ? 11.27628 34.78693 -9.18501 1.000 77.49715 286 SER A C 1
ATOM 2199 O O . SER A 1 296 ? 10.21492 34.50622 -8.62092 1.000 82.12581 286 SER A O 1
ATOM 2202 N N . PHE A 1 297 ? 12.44445 34.81923 -8.54591 1.000 72.26759 287 PHE A N 1
ATOM 2203 C CA . PHE A 1 297 ? 12.55045 34.44893 -7.14240 1.000 73.28409 287 PHE A CA 1
ATOM 2204 C C . PHE A 1 297 ? 13.57893 35.32680 -6.44543 1.000 72.52799 287 PHE A C 1
ATOM 2205 O O . PHE A 1 297 ? 14.50331 35.85577 -7.06720 1.000 68.88284 287 PHE A O 1
ATOM 2213 N N . ASP A 1 298 ? 13.40405 35.46857 -5.13477 1.000 77.68569 288 ASP A N 1
ATOM 2214 C CA . ASP A 1 298 ? 14.30246 36.25838 -4.30820 1.000 71.85700 288 ASP A CA 1
ATOM 2215 C C . ASP A 1 298 ? 15.44980 35.39557 -3.79804 1.000 78.08945 288 ASP A C 1
ATOM 2216 O O . ASP A 1 298 ? 15.28787 34.19688 -3.55482 1.000 78.60792 288 ASP A O 1
ATOM 2221 N N . ALA A 1 299 ? 16.60994 36.03643 -3.62314 1.000 82.53323 289 ALA A N 1
ATOM 2222 C CA . ALA A 1 299 ? 17.89420 35.40104 -3.33182 1.000 74.61071 289 ALA A CA 1
ATOM 2223 C C . ALA A 1 299 ? 17.80518 34.17131 -2.43376 1.000 81.20502 289 ALA A C 1
ATOM 2224 O O . ALA A 1 299 ? 18.42864 33.14400 -2.72113 1.000 75.76343 289 ALA A O 1
ATOM 2226 N N . GLU A 1 300 ? 17.03561 34.25918 -1.34817 1.000 86.36584 290 GLU A N 1
ATOM 2227 C CA . GLU A 1 300 ? 16.94423 33.14827 -0.40846 1.000 78.89079 290 GLU A CA 1
ATOM 2228 C C . GLU A 1 300 ? 16.04480 32.02261 -0.90256 1.000 79.09985 290 GLU A C 1
ATOM 2229 O O . GLU A 1 300 ? 16.14297 30.90240 -0.38987 1.000 74.33049 290 GLU A O 1
ATOM 2235 N N . GLN A 1 301 ? 15.17263 32.28889 -1.87756 1.000 81.42122 291 GLN A N 1
ATOM 2236 C CA . GLN A 1 301 ? 14.32543 31.23122 -2.41970 1.000 70.63932 291 GLN A CA 1
ATOM 2237 C C . GLN A 1 301 ? 15.05938 30.42070 -3.48098 1.000 68.48738 291 GLN A C 1
ATOM 2238 O O . GLN A 1 301 ? 14.93432 29.19128 -3.52114 1.000 60.53152 291 GLN A O 1
ATOM 2244 N N . ILE A 1 302 ? 15.81793 31.09317 -4.35180 1.000 71.39884 292 ILE A N 1
ATOM 2245 C CA . ILE A 1 302 ? 16.67946 30.38432 -5.29447 1.000 69.39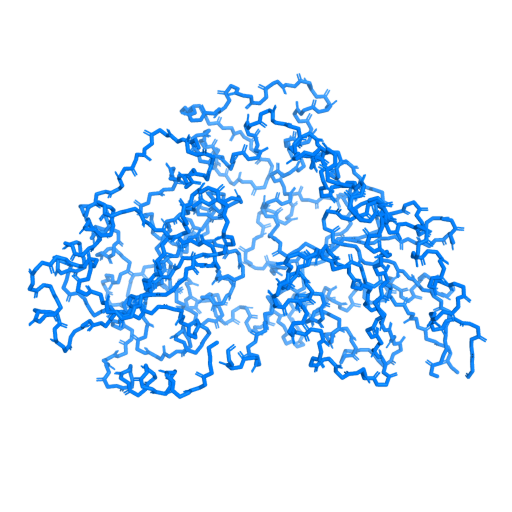671 292 ILE A CA 1
ATOM 2246 C C . ILE A 1 302 ? 17.64234 29.47716 -4.54260 1.000 71.35015 292 ILE A C 1
ATOM 2247 O O . ILE A 1 302 ? 17.95159 28.36398 -4.98577 1.000 64.06873 292 ILE A O 1
ATOM 2252 N N . GLU A 1 303 ? 18.13383 29.94749 -3.39520 1.000 78.02533 293 GLU A N 1
ATOM 2253 C CA . GLU A 1 303 ? 18.93366 29.12312 -2.49726 1.000 68.18380 293 GLU A CA 1
ATOM 2254 C C . GLU A 1 303 ? 18.21077 27.82654 -2.15678 1.000 71.26376 293 GLU A C 1
ATOM 2255 O O . GLU A 1 303 ? 18.74082 26.72607 -2.34657 1.000 71.37333 293 GLU A O 1
ATOM 2261 N N . GLU A 1 304 ? 16.97983 27.95067 -1.65834 1.000 75.28765 294 GLU A N 1
ATOM 2262 C CA . GLU A 1 304 ? 16.21160 26.79651 -1.21131 1.000 65.58139 294 GLU A CA 1
ATOM 2263 C C . GLU A 1 304 ? 15.89772 25.82564 -2.34359 1.000 59.75476 294 GLU A C 1
ATOM 2264 O O . GLU A 1 304 ? 15.65793 24.64290 -2.08092 1.000 54.34199 294 GLU A O 1
ATOM 2270 N N . ILE A 1 305 ? 15.89552 26.28942 -3.59321 1.000 61.09551 295 ILE A N 1
ATOM 2271 C CA . ILE A 1 305 ? 15.62274 25.38906 -4.70862 1.000 56.64328 295 ILE A CA 1
ATOM 2272 C C . ILE A 1 305 ? 16.85207 24.55166 -5.03991 1.000 60.24303 295 ILE A C 1
ATOM 2273 O O . ILE A 1 305 ? 16.73711 23.36703 -5.37522 1.000 56.87193 295 ILE A O 1
ATOM 2278 N N . ALA A 1 306 ? 18.04441 25.14625 -4.94216 1.000 57.04664 296 ALA A N 1
ATOM 2279 C CA . ALA A 1 306 ? 19.26525 24.42266 -5.28413 1.000 59.56072 296 ALA A CA 1
ATOM 2280 C C . ALA A 1 306 ? 19.47692 23.22384 -4.36811 1.000 57.38348 296 ALA A C 1
ATOM 2281 O O . ALA A 1 306 ? 19.96920 22.17754 -4.80690 1.000 60.42341 296 ALA A O 1
ATOM 2283 N N . VAL A 1 307 ? 19.10966 23.35527 -3.09255 1.000 54.03742 297 VAL A N 1
ATOM 2284 C CA . VAL A 1 307 ? 19.24659 22.23935 -2.16143 1.000 57.12003 297 VAL A CA 1
ATOM 2285 C C . VAL A 1 307 ? 18.29869 21.10886 -2.54477 1.000 62.26009 297 VAL A C 1
ATOM 2286 O O . VAL A 1 307 ? 18.68678 19.93528 -2.57543 1.000 63.08698 297 VAL A O 1
ATOM 2290 N N . ALA A 1 308 ? 17.04451 21.44774 -2.85606 1.000 61.08432 298 ALA A N 1
ATOM 2291 C CA . ALA A 1 308 ? 16.06395 20.42504 -3.20783 1.000 56.85953 298 ALA A CA 1
ATOM 2292 C C . ALA A 1 308 ? 16.45511 19.69380 -4.48442 1.000 61.29047 298 ALA A C 1
ATOM 2293 O O . ALA A 1 308 ? 16.30206 18.47019 -4.57872 1.000 61.13272 298 ALA A O 1
ATOM 2295 N N . LEU A 1 309 ? 16.95280 20.42813 -5.48198 1.000 63.40234 299 LEU A N 1
ATOM 2296 C CA . LEU A 1 309 ? 17.35229 19.80030 -6.73740 1.000 62.69285 299 LEU A CA 1
ATOM 2297 C C . LEU A 1 309 ? 18.50944 18.83764 -6.52088 1.000 65.43914 299 LEU A C 1
ATOM 2298 O O . LEU A 1 309 ? 18.47426 17.69086 -6.98174 1.000 65.87650 299 LEU A O 1
ATOM 2303 N N . GLU A 1 310 ? 19.55382 19.29124 -5.82732 1.000 65.53857 300 GLU A N 1
ATOM 2304 C CA . GLU A 1 310 ? 20.65279 18.39204 -5.50094 1.000 62.94852 300 GLU A CA 1
ATOM 2305 C C . GLU A 1 310 ? 20.14797 17.20534 -4.68752 1.000 68.93148 300 GLU A C 1
ATOM 2306 O O . GLU A 1 310 ? 20.37371 16.04953 -5.05521 1.000 65.93409 300 GLU A O 1
ATOM 2312 N N . CYS A 1 311 ? 19.39939 17.47266 -3.61331 1.000 67.69724 301 CYS A N 1
ATOM 2313 C CA . CYS A 1 311 ? 18.95386 16.40593 -2.71956 1.000 63.88590 301 CYS A CA 1
ATOM 2314 C C . CYS A 1 311 ? 17.98367 15.43021 -3.38472 1.000 69.76352 301 CYS A C 1
ATOM 2315 O O . CYS A 1 311 ? 17.84203 14.29981 -2.90628 1.000 71.37871 301 CYS A O 1
ATOM 2318 N N . SER A 1 312 ? 17.33148 15.81983 -4.48372 1.000 73.22302 302 SER A N 1
ATOM 2319 C CA . SER A 1 312 ? 16.34290 14.93517 -5.09906 1.000 61.56097 302 SER A CA 1
ATOM 2320 C C . SER A 1 312 ? 17.00679 13.77566 -5.83494 1.000 62.52853 302 SER A C 1
ATOM 2321 O O . SER A 1 312 ? 16.56061 12.62728 -5.72569 1.000 64.17378 302 SER A O 1
ATOM 2324 N N . GLY A 1 313 ? 18.06322 14.05429 -6.59581 1.000 65.57617 303 GLY A N 1
ATOM 2325 C CA . GLY A 1 313 ? 18.77757 13.03077 -7.32860 1.000 62.15964 303 GLY A CA 1
ATOM 2326 C C . GLY A 1 313 ? 18.38759 12.88085 -8.78238 1.000 66.59964 303 GLY A C 1
ATOM 2327 O O . GLY A 1 313 ? 18.89269 11.96838 -9.44808 1.000 62.40839 303 GLY A O 1
ATOM 2328 N N . HIS A 1 314 ? 17.51236 13.73776 -9.29517 1.000 68.06745 304 HIS A N 1
ATOM 2329 C CA . HIS A 1 314 ? 17.07929 13.68092 -10.68212 1.000 59.25291 304 HIS A CA 1
ATOM 2330 C C . HIS A 1 314 ? 17.86435 14.67155 -11.53253 1.000 62.56977 304 HIS A C 1
ATOM 2331 O O . HIS A 1 314 ? 18.48808 15.60866 -11.02786 1.000 62.61473 304 HIS A O 1
ATOM 2338 N N . ARG A 1 315 ? 17.82561 14.44721 -12.84171 1.000 66.50517 305 ARG A N 1
ATOM 2339 C CA . ARG A 1 315 ? 18.34692 15.41966 -13.78695 1.000 61.61990 305 ARG A CA 1
ATOM 2340 C C . ARG A 1 315 ? 17.37793 16.58829 -13.91036 1.000 60.50850 305 ARG A C 1
ATOM 2341 O O . ARG A 1 315 ? 16.15820 16.42001 -13.82813 1.000 57.25787 305 ARG A O 1
ATOM 2349 N N . PHE A 1 316 ? 17.92898 17.78504 -14.09811 1.000 58.99841 306 PHE A N 1
ATOM 2350 C CA . PHE A 1 316 ? 17.10751 18.98510 -14.12187 1.000 57.69126 306 PHE A CA 1
ATOM 2351 C C . PHE A 1 316 ? 17.63165 19.97868 -15.14552 1.000 62.40036 306 PHE A C 1
ATOM 2352 O O . PHE A 1 316 ? 18.84406 20.15536 -15.29444 1.000 62.66791 306 PHE A O 1
ATOM 2360 N N . LEU A 1 317 ? 16.70194 20.61389 -15.85438 1.000 60.57427 307 LEU A N 1
ATOM 2361 C CA . LEU A 1 317 ? 16.97340 21.79868 -16.65923 1.000 58.22341 307 LEU A CA 1
ATOM 2362 C C . LEU A 1 317 ? 16.24262 22.95685 -15.99331 1.000 58.76314 307 LEU A C 1
ATOM 2363 O O . LEU A 1 317 ? 15.00819 23.00945 -16.00800 1.000 64.44442 307 LEU A O 1
ATOM 2368 N N . TRP A 1 318 ? 17.00087 23.87285 -15.40140 1.000 62.77264 308 TRP A N 1
ATOM 2369 C CA . TRP A 1 318 ? 16.44985 24.95531 -14.59728 1.000 57.68773 308 TRP A CA 1
ATOM 2370 C C . TRP A 1 318 ? 16.59833 26.27068 -15.34890 1.000 62.18026 308 TRP A C 1
ATOM 2371 O O . TRP A 1 318 ? 17.71586 26.67548 -15.68678 1.000 61.68245 308 TRP A O 1
ATOM 2382 N N . SER A 1 319 ? 15.47199 26.93256 -15.60219 1.000 67.08035 309 SER A N 1
ATOM 2383 C CA . SER A 1 319 ? 15.46058 28.27000 -16.18289 1.000 63.93458 309 SER A CA 1
ATOM 2384 C C . SER A 1 319 ? 15.43140 29.27940 -15.04086 1.000 64.75174 309 SER A C 1
ATOM 2385 O O . SER A 1 319 ? 14.41856 29.41398 -14.34653 1.000 61.06476 309 SER A O 1
ATOM 2388 N N . LEU A 1 320 ? 16.54571 29.97814 -14.83896 1.000 73.71041 310 LEU A N 1
ATOM 2389 C CA . LEU A 1 320 ? 16.70142 30.93154 -13.74711 1.000 70.53243 310 LEU A CA 1
ATOM 2390 C C . LEU A 1 320 ? 16.87268 32.32226 -14.33815 1.000 70.55135 310 LEU A C 1
ATOM 2391 O O . LEU A 1 320 ? 17.83909 32.57572 -15.06538 1.000 74.53360 310 LEU A O 1
ATOM 2396 N N . ARG A 1 321 ? 15.94495 33.21834 -14.02012 1.000 69.48258 311 ARG A N 1
ATOM 2397 C CA . ARG A 1 321 ? 15.98033 34.58931 -14.50244 1.000 72.75435 311 ARG A CA 1
ATOM 2398 C C . ARG A 1 321 ? 16.28533 35.53971 -13.35266 1.000 74.37798 311 ARG A C 1
ATOM 2399 O O . ARG A 1 321 ? 16.07124 35.22363 -12.17969 1.000 68.95114 311 ARG A O 1
ATOM 2407 N N . ARG A 1 322 ? 16.79175 36.71859 -13.70633 1.000 83.91987 312 ARG A N 1
ATOM 2408 C CA . ARG A 1 322 ? 17.12121 37.62683 -12.61716 1.000 80.89211 312 ARG A CA 1
ATOM 2409 C C . ARG A 1 322 ? 15.97684 38.60114 -12.35720 1.000 78.46970 312 ARG A C 1
ATOM 2410 O O . ARG A 1 322 ? 15.38829 39.13537 -13.30603 1.000 81.02376 312 ARG A O 1
ATOM 2418 N N . PRO A 1 323 ? 15.66305 38.84726 -11.08644 1.000 83.90350 313 PRO A N 1
ATOM 2419 C CA . PRO A 1 323 ? 14.48039 39.65081 -10.73156 1.000 88.77325 313 PRO A CA 1
ATOM 2420 C C . PRO A 1 323 ? 14.55744 41.06533 -11.27886 1.000 96.44098 313 PRO A C 1
ATOM 2421 O O . PRO A 1 323 ? 15.65007 41.58904 -11.54356 1.000 94.74381 313 PRO A O 1
ATOM 2425 N N . PRO A 1 324 ? 13.40874 41.71010 -11.46441 1.000 100.35845 314 PRO A N 1
ATOM 2426 C CA . PRO A 1 324 ? 13.38497 43.15630 -11.71617 1.000 102.09693 314 PRO A CA 1
ATOM 2427 C C . PRO A 1 324 ? 13.80298 43.93144 -10.47868 1.000 103.54971 314 PRO A C 1
ATOM 2428 O O . PRO A 1 324 ? 13.72421 43.41674 -9.35358 1.000 97.90050 314 PRO A O 1
ATOM 2432 N N . PRO A 1 325 ? 14.25384 45.17831 -10.64825 1.000 114.22039 315 PRO A N 1
ATOM 2433 C CA . PRO A 1 325 ? 14.70223 45.97996 -9.49299 1.000 118.96405 315 PRO A CA 1
ATOM 2434 C C . PRO A 1 325 ? 13.64473 46.23604 -8.42090 1.000 122.77629 315 PRO A C 1
ATOM 2435 O O . PRO A 1 325 ? 14.01269 46.76595 -7.36357 1.000 120.11028 315 PRO A O 1
ATOM 2439 N N . LYS A 1 326 ? 12.36972 45.91157 -8.67291 1.000 126.30520 316 LYS A N 1
ATOM 2440 C CA . LYS A 1 326 ? 11.24484 46.02264 -7.73737 1.000 126.05265 316 LYS A CA 1
ATOM 2441 C C . LYS A 1 326 ? 10.68179 47.43930 -7.67795 1.000 131.02131 316 LYS A C 1
ATOM 2442 O O . LYS A 1 326 ? 9.53745 47.63317 -7.25221 1.000 128.37484 316 LYS A O 1
ATOM 2448 N N . GLY A 1 327 ? 11.45905 48.43198 -8.10173 1.000 129.19585 317 GLY A N 1
ATOM 2449 C CA . GLY A 1 327 ? 10.91242 49.76646 -8.23838 1.000 133.12307 317 GLY A CA 1
ATOM 2450 C C . GLY A 1 327 ? 9.89724 49.78427 -9.36222 1.000 137.77643 317 GLY A C 1
ATOM 2451 O O . GLY A 1 327 ? 8.72430 50.10907 -9.15483 1.000 136.47507 317 GLY A O 1
ATOM 2452 N N . LYS A 1 328 ? 10.35884 49.43711 -10.56416 1.000 138.39077 318 LYS A N 1
ATOM 2453 C CA . LYS A 1 328 ? 9.51273 49.23277 -11.73610 1.000 137.21613 318 LYS A CA 1
ATOM 2454 C C . LYS A 1 328 ? 10.19021 48.22775 -12.66021 1.000 134.59866 318 LYS A C 1
ATOM 2455 O O . LYS A 1 328 ? 10.23876 47.02617 -12.37475 1.000 130.32519 318 LYS A O 1
ATOM 2461 N N . MET A 1 329 ? 10.68753 48.73259 -13.78938 1.000 135.96382 319 MET A N 1
ATOM 2462 C CA . MET A 1 329 ? 11.71049 48.07774 -14.60612 1.000 129.88762 319 MET A CA 1
ATOM 2463 C C . MET A 1 329 ? 11.26002 46.71898 -15.15490 1.000 125.16799 319 MET A C 1
ATOM 2464 O O . MET A 1 329 ? 11.85949 45.68084 -14.87869 1.000 121.82567 319 MET A O 1
ATOM 2469 N N . GLU A 1 330 ? 10.19007 46.75627 -15.95347 1.000 122.32245 320 GLU A N 1
ATOM 2470 C CA . GLU A 1 330 ? 9.86141 45.70902 -16.91273 1.000 113.92770 320 GLU A CA 1
ATOM 2471 C C . GLU A 1 330 ? 9.89734 44.28569 -16.35115 1.000 109.94164 320 GLU A C 1
ATOM 2472 O O . GLU A 1 330 ? 9.48356 44.05167 -15.20980 1.000 108.52238 320 GLU A O 1
ATOM 2478 N N . LEU A 1 331 ? 10.39176 43.33710 -17.14167 1.000 106.09667 321 LEU A N 1
ATOM 2479 C CA . LEU A 1 331 ? 10.29664 41.91054 -16.86925 1.000 99.66573 321 LEU A CA 1
ATOM 2480 C C . LEU A 1 331 ? 11.56980 41.37774 -16.23117 1.000 98.00051 321 LEU A C 1
ATOM 2481 O O . LEU A 1 331 ? 12.61397 42.03561 -16.25550 1.000 94.75807 321 LEU A O 1
ATOM 2486 N N . PRO A 1 332 ? 11.50684 40.18990 -15.62695 1.000 97.88136 322 PRO A N 1
ATOM 2487 C CA . PRO A 1 332 ? 12.73363 39.50086 -15.20867 1.000 92.29487 322 PRO A CA 1
ATOM 2488 C C . PRO A 1 332 ? 13.74427 39.38113 -16.33888 1.000 90.62981 322 PRO A C 1
ATOM 2489 O O . PRO A 1 332 ? 13.40350 39.05131 -17.47425 1.000 93.36974 322 PRO A O 1
ATOM 2493 N N . SER A 1 333 ? 15.00833 39.62935 -16.00527 1.000 87.36622 323 SER A N 1
ATOM 2494 C CA . SER A 1 333 ? 16.06814 39.66859 -17.00374 1.000 88.55493 323 SER A CA 1
ATOM 2495 C C . SER A 1 333 ? 16.78195 38.32634 -17.10416 1.000 85.05128 323 SER A C 1
ATOM 2496 O O . SER A 1 333 ? 16.16780 37.27179 -16.89354 1.000 88.24885 323 SER A O 1
ATOM 2499 N N . ASN A 1 334 ? 18.06932 38.34882 -17.45305 1.000 78.71238 324 ASN A N 1
ATOM 2500 C CA . ASN A 1 334 ? 18.92698 37.17341 -17.41190 1.000 81.63498 324 ASN A CA 1
ATOM 2501 C C . ASN A 1 334 ? 20.24805 37.52857 -16.74650 1.000 84.06846 324 ASN A C 1
ATOM 2502 O O . ASN A 1 334 ? 20.71512 38.66740 -16.82241 1.000 85.50866 324 ASN A O 1
ATOM 2507 N N . TYR A 1 335 ? 20.85113 36.53557 -16.10212 1.000 83.96969 325 TYR A N 1
ATOM 2508 C CA . TYR A 1 335 ? 22.17677 36.71165 -15.53885 1.000 84.08601 325 TYR A CA 1
ATOM 2509 C C . TYR A 1 335 ? 23.24404 36.51628 -16.61455 1.000 87.10966 325 TYR A C 1
ATOM 2510 O O . TYR A 1 335 ? 23.02485 35.85786 -17.63539 1.000 86.59316 325 TYR A O 1
ATOM 2519 N N . GLU A 1 336 ? 24.42003 37.09792 -16.37101 1.000 90.35860 326 GLU A N 1
ATOM 2520 C CA . GLU A 1 336 ? 25.58447 36.80370 -17.20145 1.000 91.53352 326 GLU A CA 1
ATOM 2521 C C . GLU A 1 336 ? 26.30863 35.55574 -16.71961 1.000 92.22587 326 GLU A C 1
ATOM 2522 O O . GLU A 1 336 ? 26.75794 34.73972 -17.53191 1.000 88.80113 326 GLU A O 1
ATOM 2528 N N . ASP A 1 337 ? 26.43371 35.40989 -15.40481 1.000 90.43848 327 ASP A N 1
ATOM 2529 C CA . ASP A 1 337 ? 26.88508 34.18165 -14.77903 1.000 89.16013 327 ASP A CA 1
ATOM 2530 C C . ASP A 1 337 ? 26.04440 33.95410 -13.53420 1.000 85.91115 327 ASP A C 1
ATOM 2531 O O . ASP A 1 337 ? 25.59226 34.90534 -12.88748 1.000 86.45325 327 ASP A O 1
ATOM 2536 N N . PHE A 1 338 ? 25.81959 32.68014 -13.22218 1.000 88.48581 328 PHE A N 1
ATOM 2537 C CA . PHE A 1 338 ? 25.08411 32.26983 -12.03655 1.000 87.41782 328 PHE A CA 1
ATOM 2538 C C . PHE A 1 338 ? 26.00448 32.02704 -10.84430 1.000 91.07064 328 PHE A C 1
ATOM 2539 O O . PHE A 1 338 ? 25.61311 31.35574 -9.87880 1.000 90.63949 328 PHE A O 1
ATOM 2547 N N . G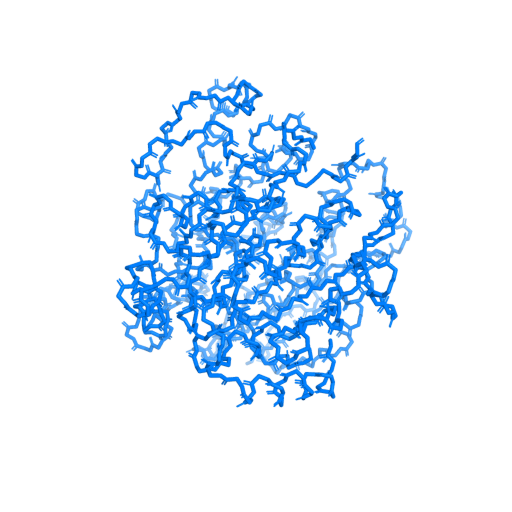LN A 1 339 ? 27.22695 32.56196 -10.90322 1.000 98.10860 329 GLN A N 1
ATOM 2548 C CA . GLN A 1 339 ? 28.07713 32.66589 -9.72388 1.000 99.79334 329 GLN A CA 1
ATOM 2549 C C . GLN A 1 339 ? 27.52045 33.67756 -8.73547 1.000 98.80173 329 GLN A C 1
ATOM 2550 O O . GLN A 1 339 ? 27.77750 33.57936 -7.52932 1.000 91.69239 329 GLN A O 1
ATOM 2556 N N . GLU A 1 340 ? 26.76092 34.65676 -9.22635 1.000 98.36050 330 GLU A N 1
ATOM 2557 C CA . GLU A 1 340 ? 26.08053 35.58057 -8.32591 1.000 95.99010 330 GLU A CA 1
ATOM 2558 C C . GLU A 1 340 ? 25.02019 34.87311 -7.49947 1.000 98.32616 330 GLU A C 1
ATOM 2559 O O . GLU A 1 340 ? 24.80822 35.20884 -6.32771 1.000 97.99839 330 GLU A O 1
ATOM 2565 N N . VAL A 1 341 ? 24.31143 33.92392 -8.09918 1.000 92.88556 331 VAL A N 1
ATOM 2566 C CA . VAL A 1 341 ? 23.04674 33.46236 -7.54361 1.000 86.70303 331 VAL A CA 1
ATOM 2567 C C . VAL A 1 341 ? 23.20026 32.16489 -6.75614 1.000 81.42760 331 VAL A C 1
ATOM 2568 O O . VAL A 1 341 ? 22.59085 32.00571 -5.69854 1.000 70.29133 331 VAL A O 1
ATOM 2572 N N . LEU A 1 342 ? 24.04731 31.25754 -7.21173 1.000 83.06733 332 LEU A N 1
ATOM 2573 C CA . LEU A 1 342 ? 23.91124 29.88014 -6.75626 1.000 70.84943 332 LEU A CA 1
ATOM 2574 C C . LEU A 1 342 ? 24.81982 29.57191 -5.56481 1.000 70.80817 332 LEU A C 1
ATOM 2575 O O . LEU A 1 342 ? 25.85672 30.22018 -5.37453 1.000 75.07590 332 LEU A O 1
ATOM 2580 N N . PRO A 1 343 ? 24.43076 28.58394 -4.75481 1.000 71.11086 333 PRO A N 1
ATOM 2581 C CA . PRO A 1 343 ? 25.28513 28.16101 -3.64111 1.000 76.90182 333 PRO A CA 1
ATOM 2582 C C . PRO A 1 343 ? 26.66130 27.73419 -4.12618 1.000 77.27059 333 PRO A C 1
ATOM 2583 O O . PRO A 1 343 ? 26.84634 27.33839 -5.27910 1.000 77.53757 333 PRO A O 1
ATOM 2587 N N . GLU A 1 344 ? 27.63705 27.84276 -3.22936 1.000 74.52607 334 GLU A N 1
ATOM 2588 C CA . GLU A 1 344 ? 29.00530 27.47513 -3.56048 1.000 79.27674 334 GLU A CA 1
ATOM 2589 C C . GLU A 1 344 ? 29.10031 25.97641 -3.81311 1.000 76.52037 334 GLU A C 1
ATOM 2590 O O . GLU A 1 344 ? 28.65678 25.16707 -2.99262 1.000 70.70350 334 GLU A O 1
ATOM 2596 N N . GLY A 1 345 ? 29.67297 25.60775 -4.95744 1.000 74.93064 335 GLY A N 1
ATOM 2597 C CA . GLY A 1 345 ? 29.87470 24.22303 -5.30833 1.000 68.66032 335 GLY A CA 1
ATOM 2598 C C . GLY A 1 345 ? 28.72590 23.56992 -6.04655 1.000 76.16355 335 GLY A C 1
ATOM 2599 O O . GLY A 1 345 ? 28.94792 22.57038 -6.73737 1.000 73.90780 335 GLY A O 1
ATOM 2600 N N . PHE A 1 346 ? 27.50670 24.10514 -5.92091 1.000 77.16687 336 PHE A N 1
ATOM 2601 C CA . PHE A 1 346 ? 26.35055 23.51482 -6.59190 1.000 73.09284 336 PHE A CA 1
ATOM 2602 C C . PHE A 1 346 ? 26.58442 23.37965 -8.09091 1.000 75.45042 336 PHE A C 1
ATOM 2603 O O . PHE A 1 346 ? 26.23532 22.35787 -8.69350 1.000 72.36835 336 PHE A O 1
ATOM 2611 N N . ILE A 1 347 ? 27.18016 24.40196 -8.70744 1.000 81.02432 337 ILE A N 1
ATOM 2612 C CA . ILE A 1 347 ? 27.41385 24.37694 -10.14918 1.000 83.02339 337 ILE A CA 1
ATOM 2613 C C . ILE A 1 347 ? 28.35036 23.23252 -10.51654 1.000 80.80633 337 ILE A C 1
ATOM 2614 O O . ILE A 1 347 ? 28.05639 22.42558 -11.40662 1.000 78.21049 337 ILE A O 1
ATOM 2619 N N . GLU A 1 348 ? 29.48811 23.14044 -9.83064 1.000 81.28489 338 GLU A N 1
ATOM 2620 C CA . GLU A 1 348 ? 30.47534 22.10846 -10.11905 1.000 87.01349 338 GLU A CA 1
ATOM 2621 C C . GLU A 1 348 ? 30.16501 20.77648 -9.44565 1.000 83.74980 338 GLU A C 1
ATOM 2622 O O . GLU A 1 348 ? 30.96297 19.84094 -9.56957 1.000 88.10273 338 GLU A O 1
ATOM 2628 N N . ARG A 1 349 ? 29.03602 20.66462 -8.74045 1.000 84.94864 339 ARG A N 1
ATOM 2629 C CA . ARG A 1 349 ? 28.60508 19.40009 -8.16071 1.000 76.31638 339 ARG A CA 1
ATOM 2630 C C . ARG A 1 349 ? 27.44560 18.75697 -8.90438 1.000 75.33186 339 ARG A C 1
ATOM 2631 O O . ARG A 1 349 ? 27.24300 17.54592 -8.76881 1.000 66.83969 339 ARG A O 1
ATOM 2639 N N . THR A 1 350 ? 26.67867 19.53067 -9.66979 1.000 76.13612 340 THR A N 1
ATOM 2640 C CA . THR A 1 350 ? 25.62693 18.99616 -10.52573 1.000 72.51654 340 THR A CA 1
ATOM 2641 C C . THR A 1 350 ? 26.09106 18.83261 -11.96309 1.000 76.44012 340 THR A C 1
ATOM 2642 O O . THR A 1 350 ? 25.26119 18.62555 -12.85621 1.000 82.06320 340 THR A O 1
ATOM 2646 N N . ASN A 1 351 ? 27.40097 18.94810 -12.19234 1.000 71.88929 341 ASN A N 1
ATOM 2647 C CA . ASN A 1 351 ? 28.00757 18.59798 -13.47172 1.000 77.17157 341 ASN A CA 1
ATOM 2648 C C . ASN A 1 351 ? 27.47629 17.25590 -13.96176 1.000 79.07673 341 ASN A C 1
ATOM 2649 O O . ASN A 1 351 ? 27.49143 16.26406 -13.23209 1.000 79.68636 341 ASN A O 1
ATOM 2654 N N . GLY A 1 352 ? 26.98347 17.25776 -15.19622 1.000 77.53733 342 GLY A N 1
ATOM 2655 C CA . GLY A 1 352 ? 26.50382 16.06862 -15.86493 1.000 78.01241 342 GLY A CA 1
ATOM 2656 C C . GLY A 1 352 ? 25.11781 15.60470 -15.48261 1.000 80.41769 342 GLY A C 1
ATOM 2657 O O . GLY A 1 352 ? 24.64179 14.60629 -16.04039 1.000 78.26693 342 GLY A O 1
ATOM 2658 N N . VAL A 1 353 ? 24.45018 16.28082 -14.55399 1.000 78.26303 343 VAL A N 1
ATOM 2659 C CA . VAL A 1 353 ? 23.10929 15.87806 -14.14754 1.000 79.70332 343 VAL A CA 1
ATOM 2660 C C . VAL A 1 353 ? 22.16736 17.06502 -14.31206 1.000 71.93544 343 VAL A C 1
ATOM 2661 O O . VAL A 1 353 ? 20.99248 16.89099 -14.65284 1.000 67.72347 343 VAL A O 1
ATOM 2665 N N . GLY A 1 354 ? 22.67903 18.28191 -14.11989 1.000 67.72024 344 GLY A N 1
ATOM 2666 C CA . GLY A 1 354 ? 21.83457 19.45782 -14.14969 1.000 62.52221 344 GLY A CA 1
ATOM 2667 C C . GLY A 1 354 ? 22.40970 20.56212 -15.01444 1.000 68.95241 344 GLY A C 1
ATOM 2668 O O . GLY A 1 354 ? 23.60978 20.61086 -15.29486 1.000 75.30748 344 GLY A O 1
ATOM 2669 N N . LYS A 1 355 ? 21.51534 21.45967 -15.43086 1.000 67.54040 345 LYS A N 1
ATOM 2670 C CA . LYS A 1 355 ? 21.86492 22.62873 -16.22473 1.000 66.40771 345 LYS A CA 1
ATOM 2671 C C . LYS A 1 355 ? 21.01314 23.80611 -15.77603 1.000 63.62842 345 LYS A C 1
ATOM 2672 O O . LYS A 1 355 ? 19.83346 23.63945 -15.45343 1.000 61.02709 345 LYS A O 1
ATOM 2678 N N . VAL A 1 356 ? 21.61428 24.99320 -15.75515 1.000 62.48368 346 VAL A N 1
ATOM 2679 C CA . VAL A 1 356 ? 20.93199 26.22031 -15.35801 1.000 64.57413 346 VAL A CA 1
ATOM 2680 C C . VAL A 1 356 ? 21.01672 27.20681 -16.51352 1.000 66.50956 346 VAL A C 1
ATOM 2681 O O . VAL A 1 356 ? 22.11676 27.55950 -16.95768 1.000 69.84776 346 VAL A O 1
ATOM 2685 N N . ILE A 1 357 ? 19.85775 27.65322 -16.99432 1.000 65.84523 347 ILE A N 1
ATOM 2686 C CA . ILE A 1 357 ? 19.78521 28.61796 -18.08520 1.000 64.60493 347 ILE A CA 1
ATOM 2687 C C . ILE A 1 357 ? 18.94723 29.80742 -17.64018 1.000 70.06726 347 ILE A C 1
ATOM 2688 O O . ILE A 1 357 ? 18.45021 29.84396 -16.50898 1.000 66.03231 347 ILE A O 1
ATOM 2693 N N . GLY A 1 358 ? 18.78902 30.78753 -18.52453 1.000 75.34217 348 GLY A N 1
ATOM 2694 C CA . GLY A 1 358 ? 17.86741 31.87789 -18.28224 1.000 70.69700 348 GLY A CA 1
ATOM 2695 C C . GLY A 1 358 ? 16.54804 31.62892 -18.98077 1.000 71.91971 348 GLY A C 1
ATOM 2696 O O . GLY A 1 358 ? 15.85362 30.65766 -18.66890 1.000 68.81211 348 GLY A O 1
ATOM 2697 N N . TRP A 1 359 ? 16.19219 32.49335 -19.92832 1.000 74.24801 349 TRP A N 1
ATOM 2698 C CA . TRP A 1 359 ? 15.01888 32.24779 -20.75523 1.000 72.61407 349 TRP A CA 1
ATOM 2699 C C . TRP A 1 359 ? 15.19971 30.94892 -21.53179 1.000 66.76784 349 TRP A C 1
ATOM 2700 O O . TRP A 1 359 ? 16.29799 30.63170 -21.99659 1.000 65.97584 349 TRP A O 1
ATOM 2711 N N . ALA A 1 360 ? 14.11568 30.18698 -21.66089 1.000 63.88344 350 ALA A N 1
ATOM 2712 C CA . ALA A 1 360 ? 14.20731 28.84580 -22.21018 1.000 65.60046 350 ALA A CA 1
ATOM 2713 C C . ALA A 1 360 ? 13.24935 28.66426 -23.37864 1.000 64.87236 350 ALA A C 1
ATOM 2714 O O . ALA A 1 360 ? 12.13160 29.19416 -23.35855 1.000 68.46689 350 ALA A O 1
ATOM 2716 N N . PRO A 1 361 ? 13.65929 27.92479 -24.41284 1.000 65.09156 351 PRO A N 1
ATOM 2717 C CA . PRO A 1 361 ? 12.70206 27.51812 -25.44909 1.000 59.51560 351 PRO A CA 1
ATOM 2718 C C . PRO A 1 361 ? 11.72757 26.49177 -24.89636 1.000 58.83102 351 PRO A C 1
ATOM 2719 O O . PRO A 1 361 ? 11.94686 25.28273 -25.02269 1.000 59.14689 351 PRO A O 1
ATOM 2723 N N . GLN A 1 362 ? 10.64550 26.97711 -24.28185 1.000 59.19889 352 GLN A N 1
ATOM 2724 C CA . GLN A 1 362 ? 9.77890 26.11538 -23.48183 1.000 56.60623 352 GLN A CA 1
ATOM 2725 C C . GLN A 1 362 ? 9.19388 24.97756 -24.31056 1.000 57.54609 352 GLN A C 1
ATOM 2726 O O . GLN A 1 362 ? 9.21873 23.81452 -23.89120 1.000 55.70271 352 GLN A O 1
ATOM 2732 N N . VAL A 1 363 ? 8.66035 25.29300 -25.49232 1.000 56.44604 353 VAL A N 1
ATOM 2733 C CA . VAL A 1 363 ? 8.03327 24.26270 -26.31486 1.000 62.80848 353 VAL A CA 1
ATOM 2734 C C . VAL A 1 363 ? 9.07425 23.26545 -26.81038 1.000 61.12149 353 VAL A C 1
ATOM 2735 O O . VAL A 1 363 ? 8.83165 22.05231 -26.82924 1.000 58.66956 353 VAL A O 1
ATOM 2739 N N . ALA A 1 364 ? 10.25322 23.75393 -27.20265 1.000 61.73099 354 ALA A N 1
ATOM 2740 C CA . ALA A 1 364 ? 11.31820 22.85176 -27.62890 1.000 57.21597 354 ALA A CA 1
ATOM 2741 C C . ALA A 1 364 ? 11.78389 21.96681 -26.47945 1.000 61.00701 354 ALA A C 1
ATOM 2742 O O . ALA A 1 364 ? 12.11827 20.79368 -26.68396 1.000 60.31547 354 ALA A O 1
ATOM 2744 N N . VAL A 1 365 ? 11.80672 22.50975 -25.26121 1.000 56.80242 355 VAL A N 1
ATOM 2745 C CA . VAL A 1 365 ? 12.23512 21.72827 -24.10508 1.000 51.10693 355 VAL A CA 1
ATOM 2746 C C . VAL A 1 365 ? 11.16875 20.70697 -23.72664 1.000 59.83081 355 VAL A C 1
ATOM 2747 O O . VAL A 1 365 ? 11.46528 19.52619 -23.50930 1.000 50.67446 355 VAL A O 1
ATOM 2751 N N . LEU A 1 366 ? 9.90938 21.14469 -23.64797 1.000 56.56790 356 LEU A N 1
ATOM 2752 C CA . LEU A 1 366 ? 8.84124 20.24881 -23.21705 1.000 53.70332 356 LEU A CA 1
ATOM 2753 C C . LEU A 1 366 ? 8.57749 19.14500 -24.23425 1.000 52.54026 356 LEU A C 1
ATOM 2754 O O . LEU A 1 366 ? 8.16871 18.04167 -23.85451 1.000 49.79150 356 LEU A O 1
ATOM 2759 N N . SER A 1 367 ? 8.80483 19.41471 -25.52102 1.000 50.70828 357 SER A N 1
ATOM 2760 C CA . SER A 1 367 ? 8.60908 18.39691 -26.54582 1.000 53.29430 357 SER A CA 1
ATOM 2761 C C . SER A 1 367 ? 9.73147 17.36860 -26.57495 1.000 58.36915 357 SER A C 1
ATOM 2762 O O . SER A 1 367 ? 9.56234 16.30470 -27.18088 1.000 53.90909 357 SER A O 1
ATOM 2765 N N . HIS A 1 368 ? 10.86178 17.65816 -25.93839 1.000 54.81384 358 HIS A N 1
ATOM 2766 C CA . HIS A 1 368 ? 11.98730 16.73779 -25.96544 1.000 60.30520 358 HIS A CA 1
ATOM 2767 C C . HIS A 1 368 ? 11.65658 15.47451 -25.17229 1.000 63.33553 358 HIS A C 1
ATOM 2768 O O . HIS A 1 368 ? 11.03569 15.55284 -24.10721 1.000 58.78393 358 HIS A O 1
ATOM 2775 N N . PRO A 1 369 ? 12.05143 14.29659 -25.66621 1.000 63.56884 359 PRO A N 1
ATOM 2776 C CA . PRO A 1 369 ? 11.72551 13.05287 -24.94785 1.000 62.92128 359 PRO A CA 1
ATOM 2777 C C . PRO A 1 369 ? 12.42318 12.91272 -23.60507 1.000 63.63984 359 PRO A C 1
ATOM 2778 O O . PRO A 1 369 ? 11.96999 12.11293 -22.77682 1.000 57.40006 359 PRO A O 1
ATOM 2782 N N . ALA A 1 370 ? 13.50459 13.65638 -23.35906 1.000 65.06263 360 ALA A N 1
ATOM 2783 C CA . ALA A 1 370 ? 14.22842 13.50943 -22.10035 1.000 59.44338 360 ALA A CA 1
ATOM 2784 C C . ALA A 1 370 ? 13.47493 14.13452 -20.93333 1.000 56.32728 360 ALA A C 1
ATOM 2785 O O . ALA A 1 370 ? 13.62816 13.68894 -19.79048 1.000 51.28097 360 ALA A O 1
ATOM 2787 N N . VAL A 1 371 ? 12.66502 15.15515 -21.19328 1.000 54.97926 361 VAL A N 1
ATOM 2788 C CA . VAL A 1 371 ? 11.94798 15.85207 -20.13131 1.000 55.75005 361 VAL A CA 1
ATOM 2789 C C . VAL A 1 371 ? 10.77082 14.99919 -19.67758 1.000 56.77705 361 VAL A C 1
ATOM 2790 O O . VAL A 1 371 ? 9.94557 14.57136 -20.49363 1.000 60.74725 361 VAL A O 1
ATOM 2794 N N . GLY A 1 372 ? 10.68915 14.75187 -18.37145 1.000 53.95044 362 GLY A N 1
ATOM 2795 C CA . GLY A 1 372 ? 9.63047 13.92651 -17.82265 1.000 57.76764 362 GLY A CA 1
ATOM 2796 C C . GLY A 1 372 ? 8.79724 14.61588 -16.76092 1.000 56.38258 362 GLY A C 1
ATOM 2797 O O . GLY A 1 372 ? 7.80349 14.05843 -16.28520 1.000 54.92097 362 GLY A O 1
ATOM 2798 N N . GLY A 1 373 ? 9.19162 15.82796 -16.37913 1.000 50.47205 363 GLY A N 1
ATOM 2799 C CA . GLY A 1 373 ? 8.46024 16.58641 -15.38281 1.000 49.18774 363 GLY A CA 1
ATOM 2800 C C . GLY A 1 373 ? 8.61337 18.08198 -15.56599 1.000 50.82599 363 GLY A C 1
ATOM 2801 O O . GLY A 1 373 ? 9.69322 18.55751 -15.92715 1.000 52.09692 363 GLY A O 1
ATOM 2802 N N . PHE A 1 374 ? 7.54545 18.83774 -15.31714 1.000 51.34656 364 PHE A N 1
ATOM 2803 C CA . PHE A 1 374 ? 7.53075 20.28297 -15.54024 1.000 47.62237 364 PHE A CA 1
ATOM 2804 C C . PHE A 1 374 ? 7.04355 20.97613 -14.27222 1.000 46.10335 364 PHE A C 1
ATOM 2805 O O . PHE A 1 374 ? 5.83707 21.06992 -14.03425 1.000 43.87588 364 PHE A O 1
ATOM 2813 N N . VAL A 1 375 ? 7.97199 21.46858 -13.45801 1.000 44.73661 365 VAL A N 1
ATOM 2814 C CA . VAL A 1 375 ? 7.58483 22.35872 -12.37171 1.000 52.10878 365 VAL A CA 1
ATOM 2815 C C . VAL A 1 375 ? 7.26284 23.71444 -12.98406 1.000 54.22236 365 VAL A C 1
ATOM 2816 O O . VAL A 1 375 ? 8.06421 24.27387 -13.74126 1.000 48.49639 365 VAL A O 1
ATOM 2820 N N . SER A 1 376 ? 6.06873 24.22704 -12.70443 1.000 48.97172 366 SER A N 1
ATOM 2821 C CA . SER A 1 376 ? 5.59460 25.40562 -13.41163 1.000 47.70452 366 SER A CA 1
ATOM 2822 C C . SER A 1 376 ? 4.78035 26.27409 -12.46995 1.000 52.40248 366 SER A C 1
ATOM 2823 O O . SER A 1 376 ? 4.25707 25.80944 -11.45420 1.000 49.58600 366 SER A O 1
ATOM 2826 N N . HIS A 1 377 ? 4.69386 27.55338 -12.82163 1.000 51.77361 367 HIS A N 1
ATOM 2827 C CA . HIS A 1 377 ? 3.78455 28.47730 -12.16321 1.000 52.88216 367 HIS A CA 1
ATOM 2828 C C . HIS A 1 377 ? 2.33781 28.25632 -12.57133 1.000 44.64141 367 HIS A C 1
ATOM 2829 O O . HIS A 1 377 ? 1.45864 28.94176 -12.04320 1.000 46.33103 367 HIS A O 1
ATOM 2836 N N . CYS A 1 378 ? 2.08472 27.33609 -13.50476 1.000 46.35494 368 CYS A N 1
ATOM 2837 C CA . CYS A 1 378 ? 0.74164 26.96014 -13.94004 1.000 43.12465 368 CYS A CA 1
ATOM 2838 C C . CYS A 1 378 ? 0.02985 28.08708 -14.68356 1.000 49.01386 368 CYS A C 1
ATOM 2839 O O . CYS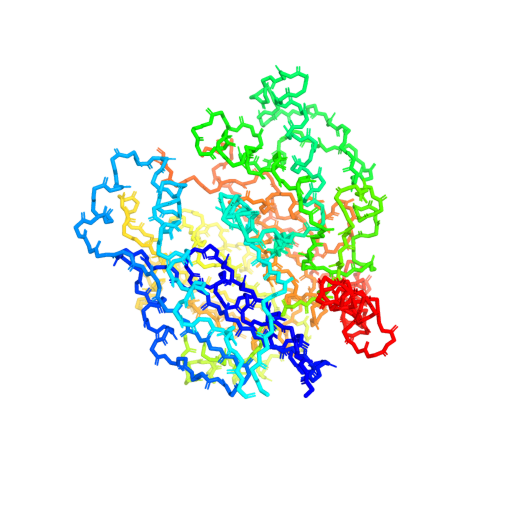 A 1 378 ? -1.19861 28.18623 -14.63739 1.000 45.19197 368 CYS A O 1
ATOM 2842 N N . GLY A 1 379 ? 0.78319 28.94769 -15.36378 1.000 50.03082 369 GLY A N 1
ATOM 2843 C CA . GLY A 1 379 ? 0.17410 29.78232 -16.38392 1.000 44.63858 369 GLY A CA 1
ATOM 2844 C C . GLY A 1 379 ? -0.44670 28.91085 -17.46095 1.000 50.33847 369 GLY A C 1
ATOM 2845 O O . GLY A 1 379 ? 0.13164 27.90506 -17.87870 1.000 49.07770 369 GLY A O 1
ATOM 2846 N N . TRP A 1 380 ? -1.64840 29.29083 -17.90363 1.000 46.21997 370 TRP A N 1
ATOM 2847 C CA . TRP A 1 380 ? -2.46353 28.34368 -18.66012 1.000 44.98908 370 TRP A CA 1
ATOM 2848 C C . TRP A 1 380 ? -1.83596 27.98809 -20.00340 1.000 47.42498 370 TRP A C 1
ATOM 2849 O O . TRP A 1 380 ? -1.93465 26.83797 -20.44654 1.000 48.91866 370 TRP A O 1
ATOM 2860 N N . ASN A 1 381 ? -1.20035 28.95218 -20.67530 1.000 47.59952 371 ASN A N 1
ATOM 2861 C CA . ASN A 1 381 ? -0.48369 28.62000 -21.90362 1.000 47.59761 371 ASN A CA 1
ATOM 2862 C C . ASN A 1 381 ? 0.61221 27.59854 -21.62960 1.000 53.78343 371 ASN A C 1
ATOM 2863 O O . ASN A 1 381 ? 0.80230 26.65441 -22.40557 1.000 48.98434 371 ASN A O 1
ATOM 2868 N N . SER A 1 382 ? 1.33601 27.76681 -20.52018 1.000 49.19770 372 SER A N 1
ATOM 2869 C CA . SER A 1 382 ? 2.37486 26.80918 -20.15786 1.000 53.19756 372 SER A CA 1
ATOM 2870 C C . SER A 1 382 ? 1.78330 25.43299 -19.87884 1.000 49.68401 372 SER A C 1
ATOM 2871 O O . SER A 1 382 ? 2.38880 24.40898 -20.21633 1.000 47.47019 372 SER A O 1
ATOM 2874 N N . VAL A 1 383 ? 0.59884 25.38878 -19.26540 1.000 45.00191 373 VAL A N 1
ATOM 2875 C CA . VAL A 1 383 ? -0.03306 24.10945 -18.95534 1.000 44.44354 373 VAL A CA 1
ATOM 2876 C C . VAL A 1 383 ? -0.45438 23.39942 -20.23618 1.000 45.95018 373 VAL A C 1
ATOM 2877 O O . VAL A 1 383 ? -0.22884 22.19442 -20.40031 1.000 42.60043 373 VAL A O 1
ATOM 2881 N N . LEU A 1 384 ? -1.07212 24.13607 -21.16399 1.000 46.26910 374 LEU A N 1
ATOM 2882 C CA . LEU A 1 384 ? -1.47106 23.53971 -22.43466 1.000 43.76269 374 LEU A CA 1
ATOM 2883 C C . LEU A 1 384 ? -0.26847 23.02294 -23.21242 1.000 46.63239 374 LEU A C 1
ATOM 2884 O O . LEU A 1 384 ? -0.36710 22.00045 -23.90011 1.000 45.86369 374 LEU A O 1
ATOM 2889 N N . GLU A 1 385 ? 0.87191 23.70992 -23.11595 1.000 44.00791 375 GLU A N 1
ATOM 2890 C CA . GLU A 1 385 ? 2.07910 23.22893 -23.77840 1.000 48.79474 375 GLU A CA 1
ATOM 2891 C C . GLU A 1 385 ? 2.59564 21.95502 -23.12230 1.000 49.47168 375 GLU A C 1
ATOM 2892 O O . GLU A 1 385 ? 3.03041 21.02654 -23.81325 1.000 44.74258 375 GLU A O 1
ATOM 2898 N N . SER A 1 386 ? 2.55110 21.89067 -21.78972 1.000 46.22373 376 SER A N 1
ATOM 2899 C CA . SER A 1 386 ? 2.99713 20.68964 -21.09200 1.000 45.22278 376 SER A CA 1
ATOM 2900 C C . SER A 1 386 ? 2.08911 19.50447 -21.39501 1.000 47.25640 376 SER A C 1
ATOM 2901 O O . SER A 1 386 ? 2.57092 18.38954 -21.62830 1.000 44.19696 376 SER A O 1
ATOM 2904 N N . LEU A 1 387 ? 0.77236 19.72631 -21.40032 1.000 49.56624 377 LEU A N 1
ATOM 2905 C CA . LEU A 1 387 ? -0.16056 18.63428 -21.65647 1.000 44.65281 377 LEU A CA 1
ATOM 2906 C C . LEU A 1 387 ? -0.12112 18.18522 -23.11141 1.000 45.05501 377 LEU A C 1
ATOM 2907 O O . LEU A 1 387 ? -0.41080 17.01991 -23.40509 1.000 47.05748 377 LEU A O 1
ATOM 2912 N N . CYS A 1 388 ? 0.23417 19.08518 -24.03196 1.000 45.57403 378 CYS A N 1
ATOM 2913 C CA . CYS A 1 388 ? 0.32666 18.71158 -25.43867 1.000 45.53586 378 CYS A CA 1
ATOM 2914 C C . CYS A 1 388 ? 1.43244 17.69669 -25.69330 1.000 52.14944 378 CYS A C 1
ATOM 2915 O O . CYS A 1 388 ? 1.42417 17.03652 -26.73807 1.000 50.17147 378 CYS A O 1
ATOM 2918 N N . PHE A 1 389 ? 2.38112 17.55758 -24.76654 1.000 46.59430 379 PHE A N 1
ATOM 2919 C CA . PHE A 1 389 ? 3.45837 16.58388 -24.89004 1.000 50.76817 379 PHE A CA 1
ATOM 2920 C C . PHE A 1 389 ? 3.43963 15.55052 -23.76982 1.000 50.21070 379 PHE A C 1
ATOM 2921 O O . PHE A 1 389 ? 4.40044 14.78450 -23.63030 1.000 50.03024 379 PHE A O 1
ATOM 2929 N N . GLY A 1 390 ? 2.37783 15.51199 -22.96821 1.000 49.09770 380 GLY A N 1
ATOM 2930 C CA . GLY A 1 390 ? 2.22663 14.47587 -21.96396 1.000 45.36239 380 GLY A CA 1
ATOM 2931 C C . GLY A 1 390 ? 3.14237 14.59499 -20.76760 1.000 50.11590 380 GLY A C 1
ATOM 2932 O O . GLY A 1 390 ? 3.45871 13.58113 -20.13763 1.000 52.58504 380 GLY A O 1
ATOM 2933 N N . VAL A 1 391 ? 3.56808 15.80409 -20.42619 1.000 51.37561 381 VAL A N 1
ATOM 2934 C CA . VAL A 1 391 ? 4.50524 16.03424 -19.33102 1.000 47.49473 381 VAL A CA 1
ATOM 2935 C C . VAL A 1 391 ? 3.70123 16.39320 -18.08298 1.000 46.58214 381 VAL A C 1
ATOM 2936 O O . VAL A 1 391 ? 2.98698 17.40623 -18.09614 1.000 47.19131 381 VAL A O 1
ATOM 2940 N N . PRO A 1 392 ? 3.78211 15.61009 -17.01066 1.000 53.39420 382 PRO A N 1
ATOM 2941 C CA . PRO A 1 392 ? 3.10315 15.99164 -15.76755 1.000 47.11481 382 PRO A CA 1
ATOM 2942 C C . PRO A 1 392 ? 3.74513 17.22433 -15.14821 1.000 47.67068 382 PRO A C 1
ATOM 2943 O O . PRO A 1 392 ? 4.88336 17.58929 -15.45076 1.000 49.67294 382 PRO A O 1
ATOM 2947 N N . ILE A 1 393 ? 2.99239 17.86640 -14.25754 1.000 47.94880 383 ILE A N 1
ATOM 2948 C CA . ILE A 1 393 ? 3.31614 19.20079 -13.76831 1.000 44.19742 383 ILE A CA 1
ATOM 2949 C C . ILE A 1 393 ? 3.54662 19.16044 -12.26394 1.000 42.95232 383 ILE A C 1
ATOM 2950 O O . ILE A 1 393 ? 2.85179 18.44640 -11.53480 1.000 48.73919 383 ILE A O 1
ATOM 2955 N N . GLY A 1 394 ? 4.54303 19.92031 -11.80576 1.000 46.56259 384 GLY A N 1
ATOM 2956 C CA . GLY A 1 394 ? 4.66371 20.27975 -10.41230 1.000 48.58608 384 GLY A CA 1
ATOM 2957 C C . GLY A 1 394 ? 4.14432 21.68914 -10.22350 1.000 49.46130 384 GLY A C 1
ATOM 2958 O O . GLY A 1 394 ? 4.67581 22.64006 -10.80179 1.000 44.28124 384 GLY A O 1
ATOM 2959 N N . ALA A 1 395 ? 3.09476 21.82148 -9.41439 1.000 43.35962 385 ALA A N 1
ATOM 2960 C CA . ALA A 1 395 ? 2.32670 23.06049 -9.32712 1.000 54.08368 385 ALA A CA 1
ATOM 2961 C C . ALA A 1 395 ? 2.96181 24.00166 -8.30839 1.000 44.68100 385 ALA A C 1
ATOM 2962 O O . ALA A 1 395 ? 2.95170 23.72563 -7.10464 1.000 48.11463 385 ALA A O 1
ATOM 2964 N N . TRP A 1 396 ? 3.49404 25.12327 -8.79076 1.000 40.57923 386 TRP A N 1
ATOM 2965 C CA . TRP A 1 396 ? 4.04663 26.18142 -7.94420 1.000 51.10991 386 TRP A CA 1
ATOM 2966 C C . TRP A 1 396 ? 3.55636 27.52723 -8.46692 1.000 49.48116 386 TRP A C 1
ATOM 2967 O O . TRP A 1 396 ? 4.31708 28.28790 -9.07713 1.000 48.31227 386 TRP A O 1
ATOM 2978 N N . PRO A 1 397 ? 2.28962 27.85940 -8.22487 1.000 46.77523 387 PRO A N 1
ATOM 2979 C CA . PRO A 1 397 ? 1.71759 29.08064 -8.80336 1.000 49.29385 387 PRO A CA 1
ATOM 2980 C C . PRO A 1 397 ? 2.31081 30.34320 -8.19486 1.000 41.40639 387 PRO A C 1
ATOM 2981 O O . PRO A 1 397 ? 2.87847 30.34029 -7.10039 1.000 43.97384 387 PRO A O 1
ATOM 2985 N N . GLN A 1 398 ? 2.15598 31.44510 -8.93106 1.000 43.73108 388 GLN A N 1
ATOM 2986 C CA . GLN A 1 398 ? 2.74608 32.71920 -8.53622 1.000 48.83870 388 GLN A CA 1
ATOM 2987 C C . GLN A 1 398 ? 1.71581 33.84261 -8.48143 1.000 49.60885 388 GLN A C 1
ATOM 2988 O O . GLN A 1 398 ? 1.44983 34.39149 -7.40749 1.000 53.34694 388 GLN A O 1
ATOM 2994 N N . TYR A 1 399 ? 1.13415 34.19768 -9.62777 1.000 44.16636 389 TYR A N 1
ATOM 2995 C CA . TYR A 1 399 ? 0.28704 35.37823 -9.73237 1.000 45.60015 389 TYR A CA 1
ATOM 2996 C C . TYR A 1 399 ? -0.90759 35.07581 -10.62952 1.000 48.20789 389 TYR A C 1
ATOM 2997 O O . TYR A 1 399 ? -1.05399 33.96821 -11.15567 1.000 44.50270 389 TYR A O 1
ATOM 3006 N N . ALA A 1 400 ? -1.76487 36.08241 -10.79703 1.000 39.23398 390 ALA A N 1
ATOM 3007 C CA . ALA A 1 400 ? -2.94019 36.03401 -11.68160 1.000 39.13594 390 ALA A CA 1
ATOM 3008 C C . ALA A 1 400 ? -3.85466 34.91064 -11.19454 1.000 42.55280 390 ALA A C 1
ATOM 3009 O O . ALA A 1 400 ? -4.12593 34.83179 -9.98553 1.000 42.87467 390 ALA A O 1
ATOM 3011 N N . GLU A 1 401 ? -4.35170 34.04056 -12.07202 1.000 40.89297 391 GLU A N 1
ATOM 3012 C CA . GLU A 1 401 ? -5.24779 32.95526 -11.69710 1.000 47.98289 391 GLU A CA 1
ATOM 3013 C C . GLU A 1 401 ? -4.50881 31.64420 -11.46455 1.000 47.09349 391 GLU A C 1
ATOM 3014 O O . GLU A 1 401 ? -5.14969 30.59873 -11.31271 1.000 45.80072 391 GLU A O 1
ATOM 3020 N N . GLN A 1 402 ? -3.17539 31.68452 -11.40808 1.000 48.78461 392 GLN A N 1
ATOM 3021 C CA . GLN A 1 402 ? -2.38618 30.45757 -11.40801 1.000 47.75854 392 GLN A CA 1
ATOM 3022 C C . GLN A 1 402 ? -2.64804 29.60157 -10.17530 1.000 49.71978 392 GLN A C 1
ATOM 3023 O O . GLN A 1 402 ? -2.50921 28.37434 -10.23632 1.000 45.29365 392 GLN A O 1
ATOM 3029 N N . GLN A 1 403 ? -3.02088 30.21866 -9.05097 1.000 50.15702 393 GLN A N 1
ATOM 3030 C CA . GLN A 1 403 ? -3.38094 29.43032 -7.87668 1.000 50.59652 393 GLN A CA 1
ATOM 3031 C C . GLN A 1 403 ? -4.61653 28.58103 -8.13847 1.000 47.23303 393 GLN A C 1
ATOM 3032 O O . GLN A 1 403 ? -4.74333 27.48117 -7.58769 1.000 47.75031 393 GLN A O 1
ATOM 3038 N N . MET A 1 404 ? -5.53281 29.06877 -8.97681 1.000 45.77034 394 MET A N 1
ATOM 3039 C CA . MET A 1 404 ? -6.69565 28.27256 -9.34929 1.000 45.77676 394 MET A CA 1
ATOM 3040 C C . MET A 1 404 ? -6.32995 27.19772 -10.36474 1.000 44.37110 394 MET A C 1
ATOM 3041 O O . MET A 1 404 ? -6.83914 26.07375 -10.29044 1.000 45.67361 394 MET A O 1
ATOM 3046 N N . ASN A 1 405 ? -5.46092 27.52895 -11.32475 1.000 43.03245 395 ASN A N 1
ATOM 3047 C CA . ASN A 1 405 ? -4.95856 26.51757 -12.24931 1.000 42.26547 395 ASN A CA 1
ATOM 3048 C C . ASN A 1 405 ? -4.28879 25.37674 -11.49526 1.000 47.30196 395 ASN A C 1
ATOM 3049 O O . ASN A 1 405 ? -4.48092 24.20127 -11.82939 1.000 40.63774 395 ASN A O 1
ATOM 3054 N N . ALA A 1 406 ? -3.50438 25.70805 -10.46692 1.000 42.67828 396 ALA A N 1
ATOM 3055 C CA . ALA A 1 406 ? -2.82459 24.68352 -9.68246 1.000 48.64969 396 ALA A CA 1
ATOM 3056 C C . ALA A 1 406 ? -3.82432 23.80628 -8.93958 1.000 48.60746 396 ALA A C 1
ATOM 3057 O O . ALA A 1 406 ? -3.75910 22.57391 -9.01295 1.000 49.54497 396 ALA A O 1
ATOM 3059 N N . PHE A 1 407 ? -4.76076 24.42753 -8.21603 1.000 42.92440 397 PHE A N 1
ATOM 3060 C CA . PHE A 1 407 ? -5.75064 23.65712 -7.46842 1.000 47.69807 397 PHE A CA 1
ATOM 3061 C C . PHE A 1 407 ? -6.56477 22.76060 -8.39176 1.000 46.72922 397 PHE A C 1
ATOM 3062 O O . PHE A 1 407 ? -6.90469 21.62816 -8.02950 1.000 46.61115 397 PHE A O 1
ATOM 3070 N N . GLU A 1 408 ? -6.88433 23.24779 -9.59179 1.000 40.05597 398 GLU A N 1
ATOM 3071 C CA . GLU A 1 408 ? -7.63852 22.43099 -10.53494 1.000 48.67426 398 GLU A CA 1
ATOM 3072 C C . GLU A 1 408 ? -6.79943 21.27049 -11.05648 1.000 45.68884 398 GLU A C 1
ATOM 3073 O O . GLU A 1 408 ? -7.28714 20.13831 -11.15143 1.000 41.27471 398 GLU A O 1
ATOM 3079 N N . LEU A 1 409 ? -5.53420 21.52953 -11.39455 1.000 43.85656 399 LEU A N 1
ATOM 3080 C CA . LEU A 1 409 ? -4.68465 20.47274 -11.93312 1.000 43.27477 399 LEU A CA 1
ATOM 3081 C C . LEU A 1 409 ? -4.33005 19.43508 -10.87598 1.000 48.34692 399 LEU A C 1
ATOM 3082 O O . LEU A 1 409 ? -4.08186 18.27135 -11.21208 1.000 42.88934 399 LEU A O 1
ATOM 3087 N N . VAL A 1 410 ? -4.30660 19.82672 -9.60580 1.000 44.23930 400 VAL A N 1
ATOM 3088 C CA . VAL A 1 410 ? -3.89293 18.92232 -8.53676 1.000 47.50074 400 VAL A CA 1
ATOM 3089 C C . VAL A 1 410 ? -5.08537 18.20531 -7.91696 1.000 47.04836 400 VAL A C 1
ATOM 3090 O O . VAL A 1 410 ? -5.05876 16.98667 -7.72520 1.000 44.89577 400 VAL A O 1
ATOM 3094 N N . LYS A 1 411 ? -6.15146 18.94113 -7.59964 1.000 47.06256 401 LYS A N 1
ATOM 3095 C CA . LYS A 1 411 ? -7.26504 18.38552 -6.84169 1.000 46.71545 401 LYS A CA 1
ATOM 3096 C C . LYS A 1 411 ? -8.46402 17.99797 -7.69605 1.000 54.70538 401 LYS A C 1
ATOM 3097 O O . LYS A 1 411 ? -9.29045 17.19949 -7.24181 1.000 60.51887 401 LYS A O 1
ATOM 3103 N N . GLN A 1 412 ? -8.58787 18.53547 -8.90569 1.000 53.75924 402 GLN A N 1
ATOM 3104 C CA . GLN A 1 412 ? -9.73793 18.25892 -9.75877 1.000 48.76870 402 GLN A CA 1
ATOM 3105 C C . GLN A 1 412 ? -9.41178 17.38391 -10.95587 1.000 45.30810 402 GLN A C 1
ATOM 3106 O O . GLN A 1 412 ? -10.23234 16.55078 -11.34595 1.000 45.10927 402 GLN A O 1
ATOM 3112 N N . LEU A 1 413 ? -8.23364 17.55072 -11.55250 1.000 45.32751 403 LEU A N 1
ATOM 3113 C CA . LEU A 1 413 ? -7.89912 16.87446 -12.79497 1.000 42.43463 403 LEU A CA 1
ATOM 3114 C C . LEU A 1 413 ? -6.85421 15.77919 -12.62815 1.000 43.65132 403 LEU A C 1
ATOM 3115 O O . LEU A 1 413 ? -6.59655 15.04517 -13.58925 1.000 39.33968 403 LEU A O 1
ATOM 3120 N N . GLY A 1 414 ? -6.25889 15.64308 -11.44381 1.000 46.05067 404 GLY A N 1
ATOM 3121 C CA . GLY A 1 414 ? -5.24615 14.62448 -11.21461 1.000 44.93169 404 GLY A CA 1
ATOM 3122 C C . GLY A 1 414 ? -4.06120 14.70891 -12.14851 1.000 46.67109 404 GLY A C 1
ATOM 3123 O O . GLY A 1 414 ? -3.48565 13.67594 -12.50679 1.000 49.63308 404 GLY A O 1
ATOM 3124 N N . LEU A 1 415 ? -3.67600 15.91717 -12.55387 1.000 52.00120 405 LEU A N 1
ATOM 3125 C CA . LEU A 1 415 ? -2.63547 16.10424 -13.55334 1.000 47.44171 405 LEU A CA 1
ATOM 3126 C C . LEU A 1 415 ? -1.37887 16.76443 -13.00585 1.000 46.99922 405 LEU A C 1
ATOM 3127 O O . LEU A 1 415 ? -0.44855 17.02130 -13.77769 1.000 44.80332 405 LEU A O 1
ATOM 3132 N N . ALA A 1 416 ? -1.31447 17.04108 -11.70561 1.000 45.23203 406 ALA A N 1
ATOM 3133 C CA . ALA A 1 416 ? -0.16774 17.74982 -11.16135 1.000 46.18719 406 ALA A CA 1
ATOM 3134 C C . ALA A 1 416 ? 0.02939 17.38913 -9.69695 1.000 47.18655 406 ALA A C 1
ATOM 3135 O O . ALA A 1 416 ? -0.91778 17.02546 -8.99435 1.000 46.72333 406 ALA A O 1
ATOM 3137 N N . VAL A 1 417 ? 1.27889 17.49354 -9.25080 1.000 43.31209 407 VAL A N 1
ATOM 3138 C CA . VAL A 1 417 ? 1.64773 17.34775 -7.84763 1.000 50.55407 407 VAL A CA 1
ATOM 3139 C C . VAL A 1 417 ? 1.82934 18.73900 -7.26169 1.000 49.09006 407 VAL A C 1
ATOM 3140 O O . VAL A 1 417 ? 2.30956 19.65353 -7.94372 1.000 47.19057 407 VAL A O 1
ATOM 3144 N N . GLU A 1 418 ? 1.44442 18.90855 -6.00052 1.000 48.23755 408 GLU A N 1
ATOM 3145 C CA . GLU A 1 418 ? 1.54888 20.21000 -5.35494 1.000 47.86050 408 GLU A CA 1
ATOM 3146 C C . GLU A 1 418 ? 2.97378 20.44526 -4.87070 1.000 46.60888 408 GLU A C 1
ATOM 3147 O O . GLU A 1 418 ? 3.51678 19.64448 -4.10212 1.000 55.97531 408 GLU A O 1
ATOM 3153 N N . ILE A 1 419 ? 3.58150 21.53822 -5.32564 1.000 49.44617 409 ILE A N 1
ATOM 3154 C CA . ILE A 1 419 ? 4.73572 22.08905 -4.62338 1.000 46.11302 409 ILE A CA 1
ATOM 3155 C C . ILE A 1 419 ? 4.26853 22.95942 -3.46125 1.000 48.70850 409 ILE A C 1
ATOM 3156 O O . ILE A 1 419 ? 4.55095 22.66728 -2.29327 1.000 53.93587 409 ILE A O 1
ATOM 3161 N N . ARG A 1 420 ? 3.52222 24.02404 -3.77081 1.000 49.28403 410 ARG A N 1
ATOM 3162 C CA . ARG A 1 420 ? 2.76821 24.77293 -2.76849 1.000 54.56018 410 ARG A CA 1
ATOM 3163 C C . ARG A 1 420 ? 1.71030 25.59516 -3.49807 1.000 57.27164 410 ARG A C 1
ATOM 3164 O O . ARG A 1 420 ? 2.05303 26.56681 -4.18171 1.000 55.19581 410 ARG A O 1
ATOM 3172 N N . MET A 1 421 ? 0.43026 25.21775 -3.35306 1.000 54.47154 411 MET A N 1
ATOM 3173 C CA . MET A 1 421 ? -0.62679 25.88890 -4.10353 1.000 53.17008 411 MET A CA 1
ATOM 3174 C C . MET A 1 421 ? -0.98975 27.24744 -3.52043 1.000 50.38015 411 MET A C 1
ATOM 3175 O O . MET A 1 421 ? -1.48417 28.11441 -4.25088 1.000 51.04135 411 MET A O 1
ATOM 3180 N N . ASP A 1 422 ? -0.76367 27.45421 -2.22906 1.000 50.13744 412 ASP A N 1
ATOM 3181 C CA . ASP A 1 422 ? -1.04805 28.73808 -1.58326 1.000 54.55737 412 ASP A CA 1
ATOM 3182 C C . ASP A 1 422 ? 0.19414 29.62060 -1.53508 1.000 51.48021 412 ASP A C 1
ATOM 3183 O O . ASP A 1 422 ? 0.60347 30.10724 -0.48009 1.000 50.54497 412 ASP A O 1
ATOM 3188 N N . TYR A 1 423 ? 0.81608 29.82194 -2.69438 1.000 48.05741 413 TYR A N 1
ATOM 3189 C CA . TYR A 1 423 ? 1.97161 30.69583 -2.84108 1.000 53.09715 413 TYR A CA 1
ATOM 3190 C C . TYR A 1 423 ? 1.59697 31.85472 -3.75354 1.000 50.08687 413 TYR A C 1
ATOM 3191 O O . TYR A 1 423 ? 0.99302 31.64619 -4.81183 1.000 46.54581 413 TYR A O 1
ATOM 3200 N N . PHE A 1 424 ? 1.95350 33.07032 -3.34038 1.000 49.28457 414 PHE A N 1
ATOM 3201 C CA . PHE A 1 424 ? 1.61850 34.28841 -4.07018 1.000 55.16322 414 PHE A CA 1
ATOM 3202 C C . PHE A 1 424 ? 2.86472 35.15565 -4.16938 1.000 58.61799 414 PHE A C 1
ATOM 3203 O O . PHE A 1 424 ? 3.45011 35.52060 -3.14455 1.000 60.02033 414 PHE A O 1
ATOM 3211 N N . LYS A 1 425 ? 3.26844 35.48628 -5.39407 1.000 58.86243 415 LYS A N 1
ATOM 3212 C CA . LYS A 1 425 ? 4.42659 36.34247 -5.61810 1.000 69.61944 415 LYS A CA 1
ATOM 3213 C C . LYS A 1 425 ? 3.97924 37.79883 -5.56076 1.000 83.63081 415 LYS A C 1
ATOM 3214 O O . LYS A 1 425 ? 3.18550 38.24417 -6.39761 1.000 81.33437 415 LYS A O 1
ATOM 3220 N N . ASP A 1 426 ? 4.49412 38.53591 -4.57765 1.000 94.48144 416 ASP A N 1
ATOM 3221 C CA . ASP A 1 426 ? 4.01181 39.87668 -4.26279 1.000 103.84901 416 ASP A CA 1
ATOM 3222 C C . ASP A 1 426 ? 4.84632 40.91662 -5.00575 1.000 105.62389 416 ASP A C 1
ATOM 3223 O O . ASP A 1 426 ? 6.04132 41.07970 -4.73979 1.000 102.55981 416 ASP A O 1
ATOM 3228 N N . PHE A 1 427 ? 4.21396 41.63031 -5.93376 1.000 105.95243 417 PHE A N 1
ATOM 3229 C CA . PHE A 1 427 ? 4.93354 42.62597 -6.71570 1.000 110.17274 417 PHE A CA 1
ATOM 3230 C C . PHE A 1 427 ? 4.95884 43.98759 -6.04082 1.000 111.88400 417 PHE A C 1
ATOM 3231 O O . PHE A 1 427 ? 5.94166 44.72344 -6.18612 1.000 106.67345 417 PHE A O 1
ATOM 3239 N N . GLU A 1 428 ? 3.90510 44.33564 -5.29937 1.000 118.98557 418 GLU A N 1
ATOM 3240 C CA . GLU A 1 428 ? 3.88112 45.60436 -4.58273 1.000 121.18268 418 GLU A CA 1
ATOM 3241 C C . GLU A 1 428 ? 4.90936 45.65654 -3.46056 1.000 123.65392 418 GLU A C 1
ATOM 3242 O O . GLU A 1 428 ? 5.30403 46.75325 -3.05051 1.000 125.08804 418 GLU A O 1
ATOM 3248 N N . GLY A 1 429 ? 5.34414 44.50708 -2.95390 1.000 120.49266 419 GLY A N 1
ATOM 3249 C CA . GLY A 1 429 ? 6.30181 44.46703 -1.86458 1.000 113.50415 419 GLY A CA 1
ATOM 3250 C C . GLY A 1 429 ? 5.69559 44.82722 -0.52234 1.000 112.16561 419 GLY A C 1
ATOM 3251 O O . GLY A 1 429 ? 5.63221 46.00022 -0.15401 1.000 116.84825 419 GLY A O 1
ATOM 3252 N N . HIS A 1 431 ? 1.12998 40.20145 -1.82519 1.000 88.07764 421 HIS A N 1
ATOM 3253 C CA . HIS A 1 431 ? 0.51287 39.89785 -0.54461 1.000 92.65623 421 HIS A CA 1
ATOM 3254 C C . HIS A 1 431 ? 0.38547 38.38721 -0.35561 1.000 88.13226 421 HIS A C 1
ATOM 3255 O O . HIS A 1 431 ? -0.23669 37.70800 -1.17115 1.000 83.23100 421 HIS A O 1
ATOM 3262 N N . GLY A 1 432 ? 0.97729 37.86176 0.71684 1.000 89.56818 422 GLY A N 1
ATOM 3263 C CA . GLY A 1 432 ? 0.96310 36.43858 0.96277 1.000 82.86422 422 GLY A CA 1
ATOM 3264 C C . GLY A 1 432 ? 1.13714 36.06813 2.42232 1.000 90.75171 422 GLY A C 1
ATOM 3265 O O . GLY A 1 432 ? 1.55405 36.88101 3.25333 1.000 101.09892 422 GLY A O 1
ATOM 3266 N N . PRO A 1 433 ? 0.79113 34.82632 2.76582 1.000 90.46180 423 PRO A N 1
ATOM 3267 C CA . PRO A 1 433 ? 1.00734 34.35172 4.13505 1.000 87.38188 423 PRO A CA 1
ATOM 3268 C C . PRO A 1 433 ? 2.24084 33.47092 4.22660 1.000 89.94894 423 PRO A C 1
ATOM 3269 O O . PRO A 1 433 ? 2.63569 33.04251 5.31573 1.000 92.88257 423 PRO A O 1
ATOM 3273 N N . VAL A 1 434 ? 2.85273 33.17731 3.08302 1.000 88.76854 424 VAL A N 1
ATOM 3274 C CA . VAL A 1 434 ? 3.96957 32.24458 3.03039 1.000 79.35472 424 VAL A CA 1
ATOM 3275 C C . VAL A 1 434 ? 5.08199 32.86530 2.20120 1.000 77.27796 424 VAL A C 1
ATOM 3276 O O . VAL A 1 434 ? 4.88461 33.21149 1.02811 1.000 81.93074 424 VAL A O 1
ATOM 3280 N N . GLU A 1 435 ? 6.24262 33.02156 2.82131 1.000 75.22031 425 GLU A N 1
ATOM 3281 C CA . GLU A 1 435 ? 7.35846 33.68477 2.17773 1.000 74.93655 425 GLU A CA 1
ATOM 3282 C C . GLU A 1 435 ? 8.22878 32.70110 1.40761 1.000 72.35918 425 GLU A C 1
ATOM 3283 O O . GLU A 1 435 ? 8.49410 32.90131 0.21909 1.000 71.65944 425 GLU A O 1
ATOM 3289 N N . ILE A 1 436 ? 8.66274 31.62729 2.05710 1.000 72.61228 426 ILE A N 1
ATOM 3290 C CA . ILE A 1 436 ? 9.58080 30.66991 1.45702 1.000 66.43319 426 ILE A CA 1
ATOM 3291 C C . ILE A 1 436 ? 8.94185 29.29162 1.48296 1.000 60.23674 426 ILE A C 1
ATOM 3292 O O . ILE A 1 436 ? 8.56630 28.79675 2.55192 1.000 60.79818 426 ILE A O 1
ATOM 3297 N N . VAL A 1 437 ? 8.81588 28.67519 0.31454 1.000 58.42718 427 VAL A N 1
ATOM 3298 C CA . VAL A 1 437 ? 8.57487 27.24057 0.27443 1.000 58.86121 427 VAL A CA 1
ATOM 3299 C C . VAL A 1 437 ? 9.91654 26.54489 0.43687 1.000 63.92403 427 VAL A C 1
ATOM 3300 O O . VAL A 1 437 ? 10.95154 27.01943 -0.05155 1.000 60.40315 427 VAL A O 1
ATOM 3304 N N . THR A 1 438 ? 9.90959 25.43970 1.16090 1.000 63.11081 428 THR A N 1
ATOM 3305 C CA . THR A 1 438 ? 11.14183 24.81586 1.60669 1.000 58.89045 428 THR A CA 1
ATOM 3306 C C . THR A 1 438 ? 11.64228 23.80638 0.57632 1.000 57.63490 428 THR A C 1
ATOM 3307 O O . THR A 1 438 ? 10.88554 23.30689 -0.25970 1.000 60.64581 428 THR A O 1
ATOM 3311 N N . ALA A 1 439 ? 12.94862 23.52840 0.63193 1.000 51.17129 429 ALA A N 1
ATOM 3312 C CA . ALA A 1 439 ? 13.51156 22.47615 -0.20738 1.000 60.40763 429 ALA A CA 1
ATOM 3313 C C . ALA A 1 439 ? 12.86179 21.14180 0.10274 1.000 57.22331 429 ALA A C 1
ATOM 3314 O O . ALA A 1 439 ? 12.74012 20.28235 -0.77642 1.000 55.26380 429 ALA A O 1
ATOM 3316 N N . LYS A 1 440 ? 12.43249 20.96507 1.35160 1.000 57.05726 430 LYS A N 1
ATOM 3317 C CA . LYS A 1 440 ? 11.72554 19.76700 1.77194 1.000 54.61930 430 LYS A CA 1
ATOM 3318 C C . LYS A 1 440 ? 10.35510 19.64322 1.11674 1.000 57.36934 430 LYS A C 1
ATOM 3319 O O . LYS A 1 440 ? 9.88186 18.51801 0.91985 1.000 53.34518 430 LYS A O 1
ATOM 3325 N N . GLU A 1 441 ? 9.71434 20.76188 0.75713 1.000 57.39754 431 GLU A N 1
ATOM 3326 C CA . GLU A 1 441 ? 8.48453 20.68565 -0.02507 1.000 51.36867 431 GLU A CA 1
ATOM 3327 C C . GLU A 1 441 ? 8.78247 20.52828 -1.50991 1.000 51.03900 431 GLU A C 1
ATOM 3328 O O . GLU A 1 441 ? 8.05335 19.82842 -2.22179 1.000 54.16196 431 GLU A O 1
ATOM 3334 N N . ILE A 1 442 ? 9.84542 21.17435 -1.99101 1.000 47.01581 432 ILE A N 1
ATOM 3335 C CA . ILE A 1 442 ? 10.18120 21.10901 -3.40952 1.000 51.26381 432 ILE A CA 1
ATOM 3336 C C . ILE A 1 442 ? 10.66622 19.71298 -3.77903 1.000 56.55254 432 ILE A C 1
ATOM 3337 O O . ILE A 1 442 ? 10.19269 19.11023 -4.74967 1.000 52.94160 432 ILE A O 1
ATOM 3342 N N . ALA A 1 443 ? 11.61898 19.17843 -3.01053 1.000 57.20399 433 ALA A N 1
ATOM 3343 C CA . ALA A 1 443 ? 12.15662 17.85639 -3.31470 1.000 58.04430 433 ALA A CA 1
ATOM 3344 C C . ALA A 1 443 ? 11.09360 16.77788 -3.15680 1.000 57.56333 433 ALA A C 1
ATOM 3345 O O . ALA A 1 443 ? 11.03323 15.83547 -3.95461 1.000 57.78844 433 ALA A O 1
ATOM 3347 N N . SER A 1 444 ? 10.24421 16.89850 -2.13359 1.000 55.60067 434 SER A N 1
ATOM 3348 C CA . SER A 1 444 ? 9.17819 15.91989 -1.94482 1.000 54.80778 434 SER A CA 1
ATOM 3349 C C . SER A 1 444 ? 8.16227 15.98756 -3.07794 1.000 62.08164 434 SER A C 1
ATOM 3350 O O . SER A 1 444 ? 7.63516 14.95538 -3.50959 1.000 57.02694 434 SER A O 1
ATOM 3353 N N . GLY A 1 445 ? 7.87252 17.19286 -3.57045 1.000 55.36818 435 GLY A N 1
ATOM 3354 C CA . GLY A 1 445 ? 7.00588 17.31237 -4.73024 1.000 51.08973 435 GLY A CA 1
ATOM 3355 C C . GLY A 1 445 ? 7.65107 16.76783 -5.98989 1.000 54.61069 435 GLY A C 1
ATOM 3356 O O . GLY A 1 445 ? 6.99199 16.11417 -6.80316 1.000 56.88329 435 GLY A O 1
ATOM 3357 N N . ILE A 1 446 ? 8.94893 17.02565 -6.16722 1.000 57.26355 436 ILE A N 1
ATOM 3358 C CA . ILE A 1 446 ? 9.66631 16.48484 -7.31737 1.000 57.24604 436 ILE A CA 1
ATOM 3359 C C . ILE A 1 446 ? 9.78845 14.97005 -7.20576 1.000 59.67710 436 ILE A C 1
ATOM 3360 O O . ILE A 1 446 ? 9.60917 14.24518 -8.19249 1.000 54.27504 436 ILE A O 1
ATOM 3365 N N . ARG A 1 447 ? 10.09155 14.46872 -6.00373 1.000 61.40955 437 ARG A N 1
ATOM 3366 C CA . ARG A 1 447 ? 10.19529 13.02654 -5.79747 1.000 57.25715 437 ARG A CA 1
ATOM 3367 C C . ARG A 1 447 ? 8.89754 12.32207 -6.17069 1.000 61.61737 437 ARG A C 1
ATOM 3368 O O . ARG A 1 447 ? 8.91663 11.20279 -6.69517 1.000 62.64804 437 ARG A O 1
ATOM 3376 N N . GLN A 1 448 ? 7.75998 12.96960 -5.91779 1.000 55.05139 438 GLN A N 1
ATOM 3377 C CA . GLN A 1 448 ? 6.46627 12.39073 -6.25668 1.000 58.88614 438 GLN A CA 1
ATOM 3378 C C . GLN A 1 448 ? 6.12300 12.57859 -7.72982 1.000 57.31294 438 GLN A C 1
ATOM 3379 O O . GLN A 1 448 ? 5.35156 11.79048 -8.28818 1.000 58.50153 438 GLN A O 1
ATOM 3385 N N . LEU A 1 449 ? 6.69104 13.60031 -8.37426 1.000 60.67105 439 LEU A N 1
ATOM 3386 C CA . LEU A 1 449 ? 6.34260 13.89167 -9.76150 1.000 51.94333 439 LEU A CA 1
ATOM 3387 C C . LEU A 1 449 ? 6.96536 12.88251 -10.72026 1.000 52.28089 439 LEU A C 1
ATOM 3388 O O . LEU A 1 449 ? 6.30579 12.42317 -11.65991 1.000 56.93392 439 LEU A O 1
ATOM 3393 N N . MET A 1 450 ? 8.22920 12.52410 -10.50152 1.000 59.01315 440 MET A N 1
ATOM 3394 C CA . MET A 1 450 ? 8.95496 11.62116 -11.38465 1.000 62.37297 440 MET A CA 1
ATOM 3395 C C . MET A 1 450 ? 8.95766 10.18073 -10.88764 1.000 62.48990 440 MET A C 1
ATOM 3396 O O . MET A 1 450 ? 9.71457 9.35793 -11.41199 1.000 72.32456 440 MET A O 1
ATOM 3401 N N . ALA A 1 451 ? 8.12369 9.85424 -9.90516 1.000 68.00063 441 ALA A N 1
ATOM 3402 C CA . ALA A 1 451 ? 8.23716 8.57964 -9.21367 1.000 68.93806 441 ALA A CA 1
ATOM 3403 C C . ALA A 1 451 ? 7.69181 7.42565 -10.05241 1.000 77.37850 441 ALA A C 1
ATOM 3404 O O . ALA A 1 451 ? 6.91639 7.60951 -10.99523 1.000 78.37558 441 ALA A O 1
ATOM 3406 N N . ASP A 1 452 ? 8.13804 6.21755 -9.69566 1.000 80.63865 442 ASP A N 1
ATOM 3407 C CA . ASP A 1 452 ? 7.51769 4.95881 -10.11823 1.000 83.13678 442 ASP A CA 1
ATOM 3408 C C . ASP A 1 452 ? 7.56253 4.74963 -11.62835 1.000 86.64607 442 ASP A C 1
ATOM 3409 O O . ASP A 1 452 ? 6.65957 4.13463 -12.20136 1.000 83.41733 442 ASP A O 1
ATOM 3414 N N . GLY A 1 453 ? 8.61534 5.23354 -12.28319 1.000 84.07804 443 GLY A N 1
ATOM 3415 C CA . GLY A 1 453 ? 8.72686 5.10802 -13.72454 1.000 82.98325 443 GLY A CA 1
ATOM 3416 C C . GLY A 1 453 ? 7.53508 5.68606 -14.46092 1.000 91.65163 443 GLY A C 1
ATOM 3417 O O . GLY A 1 453 ? 7.33954 6.90511 -14.47380 1.000 95.64365 443 GLY A O 1
ATOM 3418 N N . GLU A 1 454 ? 6.72421 4.82050 -15.07013 1.000 87.77856 444 GLU A N 1
ATOM 3419 C CA . GLU A 1 454 ? 5.51012 5.24934 -15.75333 1.000 94.14731 444 GLU A CA 1
ATOM 3420 C C . GLU A 1 454 ? 4.24754 4.66509 -15.12901 1.000 97.18315 444 GLU A C 1
ATOM 3421 O O . GLU A 1 454 ? 3.17165 4.76121 -15.73069 1.000 96.30167 444 GLU A O 1
ATOM 3427 N N . GLU A 1 455 ? 4.34756 4.06246 -13.94402 1.000 94.48838 445 GLU A N 1
ATOM 3428 C CA . GLU A 1 455 ? 3.17972 3.68694 -13.15637 1.000 94.66178 445 GLU A CA 1
ATOM 3429 C C . GLU A 1 455 ? 2.70000 4.83289 -12.26747 1.000 94.48518 445 GLU A C 1
ATOM 3430 O O . GLU A 1 455 ? 1.63993 4.72380 -11.64169 1.000 94.28605 445 GLU A O 1
ATOM 3436 N N . ASN A 1 456 ? 3.43465 5.94201 -12.21753 1.000 83.88924 446 ASN A N 1
ATOM 3437 C CA . ASN A 1 456 ? 2.88554 7.15222 -11.62220 1.000 75.30298 446 ASN A CA 1
ATOM 3438 C C . ASN A 1 456 ? 1.57100 7.48911 -12.30989 1.000 72.16239 446 ASN A C 1
ATOM 3439 O O . ASN A 1 456 ? 1.53185 7.69719 -13.52667 1.000 74.47547 446 ASN A O 1
ATOM 3444 N N . GLU A 1 457 ? 0.48835 7.51760 -11.53486 1.000 64.28261 447 GLU A N 1
ATOM 3445 C CA . GLU A 1 457 ? -0.83199 7.66035 -12.13010 1.000 70.61820 447 GLU A CA 1
ATOM 3446 C C . GLU A 1 457 ? -1.16344 9.09988 -12.49666 1.000 69.39520 447 GLU A C 1
ATOM 3447 O O . GLU A 1 457 ? -2.08851 9.32171 -13.28261 1.000 61.94057 447 GLU A O 1
ATOM 3453 N N . ILE A 1 458 ? -0.43424 10.07874 -11.95791 1.000 67.53829 448 ILE A N 1
ATOM 3454 C CA . ILE A 1 458 ? -0.54343 11.43785 -12.47787 1.000 58.16200 448 ILE A CA 1
ATOM 3455 C C . ILE A 1 458 ? 0.12341 11.52815 -13.84454 1.000 60.84393 448 ILE A C 1
ATOM 3456 O O . ILE A 1 458 ? -0.39791 12.16570 -14.76801 1.000 58.55740 448 ILE A O 1
ATOM 3461 N N . ARG A 1 459 ? 1.28012 10.87836 -13.99811 1.000 63.39517 449 ARG A N 1
ATOM 3462 C CA . ARG A 1 459 ? 1.93359 10.80857 -15.30022 1.000 61.07761 449 ARG A CA 1
ATOM 3463 C C . ARG A 1 459 ? 1.08070 10.05483 -16.31335 1.000 57.77955 449 ARG A C 1
ATOM 3464 O O . ARG A 1 459 ? 1.13089 10.35324 -17.51249 1.000 60.19064 449 ARG A O 1
ATOM 3472 N N . LYS A 1 460 ? 0.28008 9.09140 -15.85044 1.000 59.14046 450 LYS A N 1
ATOM 3473 C CA . LYS A 1 460 ? -0.52251 8.28837 -16.76704 1.000 68.22237 450 LYS A CA 1
ATOM 3474 C C . LYS A 1 460 ? -1.57409 9.13416 -17.47687 1.000 64.92558 450 LYS A C 1
ATOM 3475 O O . LYS A 1 460 ? -1.78252 8.98808 -18.68738 1.000 65.12237 450 LYS A O 1
ATOM 3481 N N . ARG A 1 461 ? -2.24872 10.02599 -16.74384 1.000 54.38086 451 ARG A N 1
ATOM 3482 C CA . ARG A 1 461 ? -3.26083 10.86853 -17.37509 1.000 54.46430 451 ARG A CA 1
ATOM 3483 C C . ARG A 1 461 ? -2.63417 11.96375 -18.22518 1.000 60.84249 451 ARG A C 1
ATOM 3484 O O . ARG A 1 461 ? -3.23821 12.39706 -19.21278 1.000 62.40094 451 ARG A O 1
ATOM 3492 N N . ALA A 1 462 ? -1.43928 12.43064 -17.85661 1.000 56.20819 452 ALA A N 1
ATOM 3493 C CA . ALA A 1 462 ? -0.71866 13.35631 -18.72238 1.000 49.25054 452 ALA A CA 1
ATOM 3494 C C . ALA A 1 462 ? -0.46423 12.73005 -20.08603 1.000 53.89577 452 ALA A C 1
ATOM 3495 O O . ALA A 1 462 ? -0.60457 13.39378 -21.12034 1.000 55.32056 452 ALA A O 1
ATOM 3497 N N . LYS A 1 463 ? -0.09774 11.44608 -20.10319 1.000 56.74227 453 LYS A N 1
ATOM 3498 C CA . LYS A 1 463 ? -0.01601 10.70124 -21.35448 1.000 61.00332 453 LYS A CA 1
ATOM 3499 C C . LYS A 1 463 ? -1.33297 10.77307 -22.11971 1.000 55.48554 453 LYS A C 1
ATOM 3500 O O . LYS A 1 463 ? -1.34641 11.01648 -23.33070 1.000 59.58072 453 LYS A O 1
ATOM 3506 N N . GLU A 1 464 ? -2.45537 10.57310 -21.41410 1.000 54.18843 454 GLU A N 1
ATOM 3507 C CA . GLU A 1 464 ? -3.77355 10.53105 -22.04963 1.000 64.01755 454 GLU A CA 1
ATOM 3508 C C . GLU A 1 464 ? -4.14515 11.90242 -22.61458 1.000 56.27838 454 GLU A C 1
ATOM 3509 O O . GLU A 1 464 ? -4.75596 12.00252 -23.68809 1.000 51.61920 454 GLU A O 1
ATOM 3515 N N . MET A 1 465 ? -3.78501 12.97445 -21.90353 1.000 58.28759 455 MET A N 1
ATOM 3516 C CA . MET A 1 465 ? -4.14902 14.30131 -22.37383 1.000 58.22558 455 MET A CA 1
ATOM 3517 C C . MET A 1 465 ? -3.41570 14.63660 -23.65822 1.000 55.07237 455 MET A C 1
ATOM 3518 O O . MET A 1 465 ? -3.96423 15.33848 -24.51051 1.000 55.02623 455 MET A O 1
ATOM 3523 N N . LYS A 1 466 ? -2.19741 14.11547 -23.83141 1.000 49.90360 456 LYS A N 1
ATOM 3524 C CA . LYS A 1 466 ? -1.47708 14.34012 -25.08041 1.000 53.96419 456 LYS A CA 1
ATOM 3525 C C . LYS A 1 466 ? -2.23963 13.76113 -26.26503 1.000 54.72849 456 LYS A C 1
ATOM 3526 O O . LYS A 1 466 ? -2.30406 14.37907 -27.33446 1.000 57.07167 456 LYS A O 1
ATOM 3532 N N . GLU A 1 467 ? -2.82578 12.57442 -26.09378 1.000 56.77599 457 GLU A N 1
ATOM 3533 C CA . GLU A 1 467 ? -3.61553 11.98226 -27.16779 1.000 56.65238 457 GLU A CA 1
ATOM 3534 C C . GLU A 1 467 ? -4.95538 12.69115 -27.32298 1.000 51.67971 457 GLU A C 1
ATOM 3535 O O . GLU A 1 467 ? -5.45022 12.85550 -28.44393 1.000 52.86707 457 GLU A O 1
ATOM 3541 N N . LYS A 1 468 ? -5.55396 13.12515 -26.21108 1.000 53.29596 458 LYS A N 1
ATOM 3542 C CA . LYS A 1 468 ? -6.84365 13.80489 -26.28449 1.000 51.07424 458 LYS A CA 1
ATOM 3543 C C . LYS A 1 468 ? -6.69396 15.23538 -26.78473 1.000 54.19107 458 LYS A C 1
ATOM 3544 O O . LYS A 1 468 ? -7.54899 15.72836 -27.52990 1.000 51.13379 458 LYS A O 1
ATOM 3550 N N . SER A 1 469 ? -5.62170 15.92203 -26.38178 1.000 55.30127 459 SER A N 1
ATOM 3551 C CA . SER A 1 469 ? -5.39661 17.27762 -26.87398 1.000 59.31107 459 SER A CA 1
ATOM 3552 C C . SER A 1 469 ? -5.12237 17.27817 -28.37172 1.000 55.04815 459 SER A C 1
ATOM 3553 O O . SER A 1 469 ? -5.55601 18.18807 -29.08788 1.000 61.80989 459 SER A O 1
ATOM 3556 N N . SER A 1 470 ? -4.40550 16.26606 -28.86381 1.000 54.99268 460 SER A N 1
ATOM 3557 C CA . SER A 1 470 ? -4.17714 16.15925 -30.30037 1.000 55.63653 460 SER A CA 1
ATOM 3558 C C . SER A 1 470 ? -5.45636 15.77477 -31.03259 1.000 59.22130 460 SER A C 1
ATOM 3559 O O . SER A 1 470 ? -5.72497 16.27554 -32.13109 1.000 54.77186 460 SER A O 1
ATOM 3562 N N . ALA A 1 471 ? -6.26020 14.89017 -30.43740 1.000 55.34060 461 ALA A N 1
ATOM 3563 C CA . ALA A 1 471 ? -7.49849 14.46699 -31.08072 1.000 56.43776 461 ALA A CA 1
ATOM 3564 C C . ALA A 1 471 ? -8.52352 15.59134 -31.13018 1.000 53.00602 461 ALA A C 1
ATOM 3565 O O . ALA A 1 471 ? -9.34559 15.63487 -32.05167 1.000 57.64370 461 ALA A O 1
ATOM 3567 N N . ALA A 1 472 ? -8.48877 16.50787 -30.15967 1.000 48.91404 462 ALA A N 1
ATOM 3568 C CA . ALA A 1 472 ? -9.49694 17.56074 -30.10104 1.000 54.08619 462 ALA A CA 1
ATOM 3569 C C . ALA A 1 472 ? -9.37003 18.53853 -31.26291 1.000 49.82542 462 ALA A C 1
ATOM 3570 O O . ALA A 1 472 ? -10.37520 19.11376 -31.69555 1.000 50.75191 462 ALA A O 1
ATOM 3572 N N . MET A 1 473 ? -8.15847 18.73354 -31.78591 1.000 51.25285 463 MET A N 1
ATOM 3573 C CA . MET A 1 473 ? -7.93759 19.70668 -32.84996 1.000 56.44839 463 MET A CA 1
ATOM 3574 C C . MET A 1 473 ? -8.12621 19.12426 -34.24601 1.000 51.12564 463 MET A C 1
ATOM 3575 O O . MET A 1 473 ? -8.49860 19.86047 -35.16714 1.000 52.66080 463 MET A O 1
ATOM 3580 N N . LYS A 1 474 ? -7.87701 17.83056 -34.42956 1.000 56.70295 464 LYS A N 1
ATOM 3581 C CA . LYS A 1 474 ? -8.09083 17.19999 -35.72154 1.000 55.23516 464 LYS A CA 1
ATOM 3582 C C . LYS A 1 474 ? -9.58628 17.04242 -36.00120 1.000 59.62634 464 LYS A C 1
ATOM 3583 O O . LYS A 1 474 ? -10.43014 17.15656 -35.10430 1.000 57.04568 464 LYS A O 1
ATOM 3589 N N . GLU A 1 475 ? -9.91719 16.79003 -37.26872 1.000 62.99228 465 GLU A N 1
ATOM 3590 C CA . GLU A 1 475 ? -11.31382 16.64770 -37.65026 1.000 64.50934 465 GLU A CA 1
A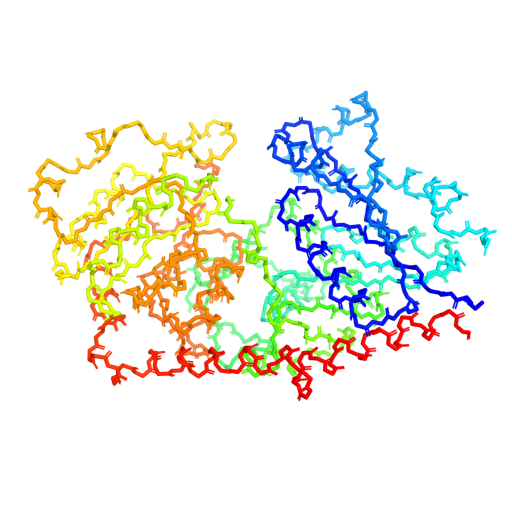TOM 3591 C C . GLU A 1 475 ? -11.93454 15.45516 -36.94019 1.000 67.92136 465 GLU A C 1
ATOM 3592 O O . GLU A 1 475 ? -11.34389 14.37260 -36.87544 1.000 54.90707 465 GLU A O 1
ATOM 3598 N N . GLY A 1 476 ? -13.13673 15.65150 -36.40249 1.000 64.18234 466 GLY A N 1
ATOM 3599 C CA . GLY A 1 476 ? -13.71212 14.68450 -35.50040 1.000 58.99732 466 GLY A CA 1
ATOM 3600 C C . GLY A 1 476 ? -13.53748 15.02414 -34.04293 1.000 58.31034 466 GLY A C 1
ATOM 3601 O O . GLY A 1 476 ? -14.23852 14.45274 -33.19940 1.000 60.24923 466 GLY A O 1
ATOM 3602 N N . GLY A 1 477 ? -12.62907 15.94614 -33.72235 1.000 56.52389 467 GLY A N 1
ATOM 3603 C CA . GLY A 1 477 ? -12.40047 16.31076 -32.34673 1.000 51.94116 467 GLY A CA 1
ATOM 3604 C C . GLY A 1 477 ? -13.42897 17.28617 -31.81418 1.000 48.58959 467 GLY A C 1
ATOM 3605 O O . GLY A 1 477 ? -14.16155 17.94289 -32.55525 1.000 43.98361 467 GLY A O 1
ATOM 3606 N N . SER A 1 478 ? -13.46981 17.36895 -30.48417 1.000 44.43336 468 SER A N 1
ATOM 3607 C CA . SER A 1 478 ? -14.42830 18.24554 -29.82474 1.000 43.11457 468 SER A CA 1
ATOM 3608 C C . SER A 1 478 ? -14.15557 19.70702 -30.15426 1.000 49.63516 468 SER A C 1
ATOM 3609 O O . SER A 1 478 ? -15.08565 20.46894 -30.44130 1.000 49.51103 468 SER A O 1
ATOM 3612 N N . SER A 1 479 ? -12.88445 20.11620 -30.12687 1.000 47.11141 469 SER A N 1
ATOM 3613 C CA . SER A 1 479 ? -12.54978 21.49633 -30.46174 1.000 48.23214 469 SER A CA 1
ATOM 3614 C C . SER A 1 479 ? -12.73000 21.77396 -31.94709 1.000 48.96281 469 SER A C 1
ATOM 3615 O O . SER A 1 479 ? -13.01460 22.91308 -32.33340 1.000 51.17710 469 SER A O 1
ATOM 3618 N N . TYR A 1 480 ? -12.56276 20.75347 -32.78878 1.000 48.36079 470 TYR A N 1
ATOM 3619 C CA . TYR A 1 480 ? -12.75865 20.92606 -34.22395 1.000 51.91306 470 TYR A CA 1
ATOM 3620 C C . TYR A 1 480 ? -14.21244 21.25468 -34.54135 1.000 53.05786 470 TYR A C 1
ATOM 3621 O O . TYR A 1 480 ? -14.50077 22.22942 -35.24548 1.000 53.47196 470 TYR A O 1
ATOM 3630 N N . ALA A 1 481 ? -15.14450 20.44979 -34.02616 1.000 52.24910 471 ALA A N 1
ATOM 3631 C CA . ALA A 1 481 ? -16.55984 20.70626 -34.27025 1.000 53.08126 471 ALA A CA 1
ATOM 3632 C C . ALA A 1 481 ? -17.02391 21.96961 -33.55809 1.000 48.26596 471 ALA A C 1
ATOM 3633 O O . ALA A 1 481 ? -17.85299 22.71849 -34.08857 1.000 45.16768 471 ALA A O 1
ATOM 3635 N N . SER A 1 482 ? -16.50574 22.21993 -32.35304 1.000 47.63046 472 SER A N 1
ATOM 3636 C CA . SER A 1 482 ? -16.86428 23.43883 -31.63583 1.000 50.24190 472 SER A CA 1
ATOM 3637 C C . SER A 1 482 ? -16.40269 24.67614 -32.39480 1.000 55.50627 472 SER A C 1
ATOM 3638 O O . SER A 1 482 ? -17.11613 25.68521 -32.44627 1.000 42.92126 472 SER A O 1
ATOM 3641 N N . LEU A 1 483 ? -15.21020 24.61707 -32.99270 1.000 49.60340 473 LEU A N 1
ATOM 3642 C CA . LEU A 1 483 ? -14.76005 25.71364 -33.84268 1.000 48.80373 473 LEU A CA 1
ATOM 3643 C C . LEU A 1 483 ? -15.61275 25.81587 -35.10043 1.000 53.66618 473 LEU A C 1
ATOM 3644 O O . LEU A 1 483 ? -15.90286 26.92124 -35.57286 1.000 56.39247 473 LEU A O 1
ATOM 3649 N N . GLY A 1 484 ? -16.02365 24.67346 -35.65604 1.000 55.68412 474 GLY A N 1
ATOM 3650 C CA . GLY A 1 484 ? -16.90662 24.69791 -36.80857 1.000 55.05793 474 GLY A CA 1
ATOM 3651 C C . GLY A 1 484 ? -18.25807 25.31082 -36.50377 1.000 53.86699 474 GLY A C 1
ATOM 3652 O O . GLY A 1 484 ? -18.87804 25.92310 -37.37728 1.000 59.24399 474 GLY A O 1
ATOM 3653 N N . LEU A 1 485 ? -18.73355 25.15892 -35.26612 1.000 56.96212 475 LEU A N 1
ATOM 3654 C CA . LEU A 1 485 ? -19.99017 25.78189 -34.86906 1.000 52.77746 475 LEU A CA 1
ATOM 3655 C C . LEU A 1 485 ? -19.83143 27.27759 -34.63331 1.000 53.37533 475 LEU A C 1
ATOM 3656 O O . LEU A 1 485 ? -20.76787 28.04269 -34.89012 1.000 53.22970 475 LEU A O 1
ATOM 3661 N N . LEU A 1 486 ? -18.66533 27.70746 -34.14279 1.000 53.48181 476 LEU A N 1
ATOM 3662 C CA . LEU A 1 486 ? -18.41290 29.13422 -33.96751 1.000 48.15594 476 LEU A CA 1
ATOM 3663 C C . LEU A 1 486 ? -18.46626 29.86454 -35.30215 1.000 54.65835 476 LEU A C 1
ATOM 3664 O O . LEU A 1 486 ? -19.02327 30.96470 -35.39674 1.000 46.57468 476 LEU A O 1
ATOM 3669 N N . ILE A 1 487 ? -17.89127 29.26626 -36.34574 1.000 58.13795 477 ILE A N 1
ATOM 3670 C CA . ILE A 1 487 ? -17.89230 29.90359 -37.65649 1.000 56.21552 477 ILE A CA 1
ATOM 3671 C C . ILE A 1 487 ? -19.30910 29.98188 -38.21130 1.000 61.43173 477 ILE A C 1
ATOM 3672 O O . ILE A 1 487 ? -19.70851 31.00380 -38.78002 1.000 63.37823 477 ILE A O 1
ATOM 3677 N N . GLU A 1 488 ? -20.09927 28.91914 -38.03182 1.000 56.46101 478 GLU A N 1
ATOM 3678 C CA . GLU A 1 488 ? -21.46077 28.90841 -38.56134 1.000 59.49535 478 GLU A CA 1
ATOM 3679 C C . GLU A 1 488 ? -22.29428 30.04721 -37.98511 1.000 62.30894 478 GLU A C 1
ATOM 3680 O O . GLU A 1 488 ? -23.03619 30.71362 -38.71634 1.000 64.37215 478 GLU A O 1
ATOM 3686 N N . ASP A 1 489 ? -22.18564 30.28877 -36.67658 1.000 57.85998 479 ASP A N 1
ATOM 3687 C CA . ASP A 1 489 ? -22.92274 31.39506 -36.07595 1.000 64.97524 479 ASP A CA 1
ATOM 3688 C C . ASP A 1 489 ? -22.37131 32.74380 -36.52225 1.000 68.17327 479 ASP A C 1
ATOM 3689 O O . ASP A 1 489 ? -23.12608 33.71818 -36.61936 1.000 61.25590 479 ASP A O 1
ATOM 3694 N N . VAL A 1 490 ? -21.06709 32.82037 -36.79665 1.000 64.01427 480 VAL A N 1
ATOM 3695 C CA . VAL A 1 490 ? -20.48211 34.06526 -37.28410 1.000 62.49389 480 VAL A CA 1
ATOM 3696 C C . VAL A 1 490 ? -21.01246 34.39520 -38.67368 1.000 66.77487 480 VAL A C 1
ATOM 3697 O O . VAL A 1 490 ? -21.33733 35.55032 -38.97468 1.000 73.08541 480 VAL A O 1
ATOM 3701 N N . ILE A 1 491 ? -21.12704 33.38791 -39.53735 1.000 69.79063 481 ILE A N 1
ATOM 3702 C CA . ILE A 1 491 ? -21.69946 33.61128 -40.85970 1.000 75.27918 481 ILE A CA 1
ATOM 3703 C C . ILE A 1 491 ? -23.21616 33.73183 -40.81016 1.000 73.10510 481 ILE A C 1
ATOM 3704 O O . ILE A 1 491 ? -23.81826 34.29337 -41.73341 1.000 77.70891 481 ILE A O 1
ATOM 3709 N N . SER A 1 492 ? -23.85400 33.23608 -39.74948 1.000 67.80655 482 SER A N 1
ATOM 3710 C CA . SER A 1 492 ? -25.28275 33.45133 -39.57878 1.000 70.83948 482 SER A CA 1
ATOM 3711 C C . SER A 1 492 ? -25.61430 34.88926 -39.20686 1.000 78.07980 482 SER A C 1
ATOM 3712 O O . SER A 1 492 ? -26.78668 35.26991 -39.27825 1.000 84.63070 482 SER A O 1
ATOM 3715 N N . ASN A 1 493 ? -24.62393 35.68604 -38.79548 1.000 74.39801 483 ASN A N 1
ATOM 3716 C CA . ASN A 1 493 ? -24.84858 37.11501 -38.61157 1.000 74.33177 483 ASN A CA 1
ATOM 3717 C C . ASN A 1 493 ? -24.87895 37.85212 -39.94233 1.000 77.98787 483 ASN A C 1
ATOM 3718 O O . ASN A 1 493 ? -25.52706 38.89876 -40.05500 1.000 71.46964 483 ASN A O 1
ATOM 3723 N N . ILE A 1 494 ? -24.19033 37.31831 -40.95599 1.000 84.92268 484 ILE A N 1
ATOM 3724 C CA . ILE A 1 494 ? -24.02394 38.01588 -42.22764 1.000 85.25298 484 ILE A CA 1
ATOM 3725 C C . ILE A 1 494 ? -25.10958 37.68009 -43.23972 1.000 87.30589 484 ILE A C 1
ATOM 3726 O O . ILE A 1 494 ? -25.21018 38.35910 -44.27414 1.000 91.35949 484 ILE A O 1
ATOM 3731 N N . SER A 1 495 ? -25.92884 36.66798 -42.97734 1.000 84.67570 485 SER A N 1
ATOM 3732 C CA . SER A 1 495 ? -26.98378 36.27853 -43.90371 1.000 89.58020 485 SER A CA 1
ATOM 3733 C C . SER A 1 495 ? -28.27894 37.02833 -43.60959 1.000 87.82039 485 SER A C 1
ATOM 3734 O O . SER A 1 495 ? -29.2258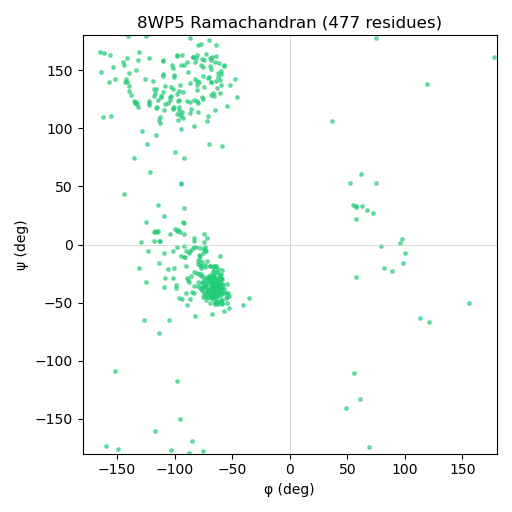5 36.46135 -43.06460 1.000 89.79665 485 SER A O 1
#

Radius of gyration: 22.58 Å; Cα contacts (8 Å, |Δi|>4): 905; chains: 1; bounding box: 58×60×60 Å

Secondary structure (DSSP, 8-state):
---EEEEEEPPSSTTHHHHHHHHHHHHHTT-TTEEEEEEE---TT-TTHHHHHHT----TTEEEEE-PPPHHHHHTT-SSTTTHHHHHHHHTHHHHHHHHHTTSSTT------EEEEEE-GGGGGGHHHHHHTT--EEEEESS-HHHHHHHHHHHHHHHTS---GGGGTT--PEE--TT-SS-EEGGGS-HHHH---HHHHHHHHHHHGGGGSSEEEESS-TTTSHHHHTT--SSEEEE-------------HHHHHHHHHHHTTSPTT-EEEE--TTT----HHHHHHHHHHHHHH--EEEEE--BPP-SSS-SS-B--S-TTTTSPTTHHHHSTTTEEEESS--HHHHHHSTTEEEEEE---HHHHHHHHHTT--EEE---STTHHHHHHIIIIISS-EEES-SS----S----S-----HHHHHHHHHHHSTTTT--HHHHHHHHHHHHHHHHHSTTSHHHHHHHHHHHHHHHHH-

B-factor: mean 67.77, std 18.06, range [35.83, 142.86]

Sequence (479 aa):
TTKAELVFIPSPGAGHLISAIEIAKLILNRDERLCISVLIMKLPMDFGVQSYVASLSSSPRLQFVDITLDEKTVAGLLKNKESFFTDFIQGHKPKVKDFIHNTSFSKSGGFSRLAGFVLDMFCTSMIDVASEFSVPSYIFLTSNAAFLALCYHFESLKKEHHIDTSKYKDSDEELTIPGFKNPYPGKFLPRLTTDQTTATTLFFDSVTRFKETKGIMVNTFAELEPFALQSLLVPKIYPVGPVVNFKEGGNSESETESIIKWLDDQPESSVVFLCFGSMGSFDAEQIEEIAVALECSGHRFLWSLRRPPPKGKMELPSNYEDFQEVLPEGFIERTNGVGKVIGWAPQVAVLSHPAVGGFVSHCGWNSVLESLCFGVPIGAWPQYAEQQMNAFELVKQLGLAVEIRMDYFKDFEGHGPVEIVTAKEIASGIRQLMADGEENEIRKRAKEMKEKSSAAMKEGGSSYASLGLLIEDVISNIS